Protein AF-A0AAE3SG23-F1 (afdb_monomer)

Solvent-accessible surface area (backbone atoms only — not comparable to full-atom values): 26632 Å² total; per-residue (Å²): 145,82,90,81,87,82,83,86,79,86,80,81,88,76,85,80,85,78,88,73,90,69,77,80,79,74,90,57,84,79,56,71,36,59,43,77,76,43,79,42,80,52,86,84,26,36,40,36,35,38,41,72,58,94,66,98,62,74,35,27,35,34,39,24,62,51,96,48,86,60,49,75,44,67,80,59,61,44,64,48,78,46,69,89,62,56,34,75,42,79,42,42,40,33,41,22,31,34,44,84,90,69,50,67,24,90,41,50,74,48,78,49,60,46,80,42,36,63,38,64,38,78,74,48,68,44,76,38,79,92,76,28,27,35,45,30,38,40,41,77,34,87,83,39,78,83,30,32,36,41,35,38,36,38,40,76,88,70,54,74,51,75,47,77,44,58,46,85,60,48,61,53,74,47,69,76,52,63,59,60,30,47,36,44,36,34,38,25,23,31,50,90,88,29,38,24,45,78,45,76,50,76,42,69,38,61,59,72,68,79,27,73,38,44,32,41,44,40,79,46,88,45,80,89,64,55,84,42,62,36,47,40,42,48,50,54,50,45,52,70,75,35,75,86,41,41,82,40,26,47,62,37,47,46,71,58,77,49,68,67,70,49,27,21,30,39,34,34,63,34,66,40,63,50,82,62,36,50,74,56,67,71,64,67,32,66,58,29,33,54,51,55,27,47,38,29,31,56,36,27,16,37,38,22,28,24,33,34,37,56,45,45,27,78,51,61,73,39,58,68,90,68,47,49,67,40,71,35,30,51,92,47,48,74,49,86,58,67,38,30,36,14,25,45,45,21,61,77,41,93,86,54,81,47,67,36,66,86,40,65,42,48,43,83,41,64,74,41,62,81,88,39,99,85,54,59,30,32,54,27,28,49,56,36,34,42,44,54,36,24,23,17,35,47,38,70,77,64,69,70,84,66,60,79,89,90,57,45,47,49,59,53,50,22,68,75,50,46,34,43,74,44,24,30,54,46,86,54,40,54,50,54,54,38,22,22,37,41,30,48,54,46,100,79,26,54,14,36,35,41,31,38,6,40,39,40,77,62,65,49,41,80,66,51,86,47,85,23,47,66,30,50,52,30,28,49,52,20,42,54,53,48,44,66,77,103

Structure (mmCIF, N/CA/C/O backbone):
data_AF-A0AAE3SG23-F1
#
_entry.id   AF-A0AAE3SG23-F1
#
loop_
_atom_site.group_PDB
_atom_site.id
_atom_site.type_symbol
_atom_site.label_atom_id
_atom_site.label_alt_id
_atom_site.label_comp_id
_atom_site.label_asym_id
_atom_site.label_entity_id
_atom_site.label_seq_id
_atom_site.pdbx_PDB_ins_code
_atom_site.Cartn_x
_atom_site.Cartn_y
_atom_site.Cartn_z
_atom_site.occupancy
_atom_site.B_iso_or_equiv
_atom_site.auth_seq_id
_atom_site.auth_comp_id
_atom_site.auth_asym_id
_atom_site.auth_atom_id
_atom_site.pdbx_PDB_model_num
ATOM 1 N N . MET A 1 1 ? -30.929 51.648 6.563 1.00 38.50 1 MET A N 1
ATOM 2 C CA . MET A 1 1 ? -32.155 51.684 5.733 1.00 38.50 1 MET A CA 1
ATOM 3 C C . MET A 1 1 ? -32.354 50.336 5.058 1.00 38.50 1 MET A C 1
ATOM 5 O O . MET A 1 1 ? -31.770 50.095 4.012 1.00 38.50 1 MET A O 1
ATOM 9 N N . LYS A 1 2 ? -33.136 49.464 5.697 1.00 32.81 2 LYS A N 1
ATOM 10 C CA . LYS A 1 2 ? -34.077 48.492 5.116 1.00 32.81 2 LYS A CA 1
ATOM 11 C C . LYS A 1 2 ? -34.692 47.763 6.312 1.00 32.81 2 LYS A C 1
ATOM 13 O O . LYS A 1 2 ? -33.983 47.150 7.099 1.00 32.81 2 LYS A O 1
ATOM 1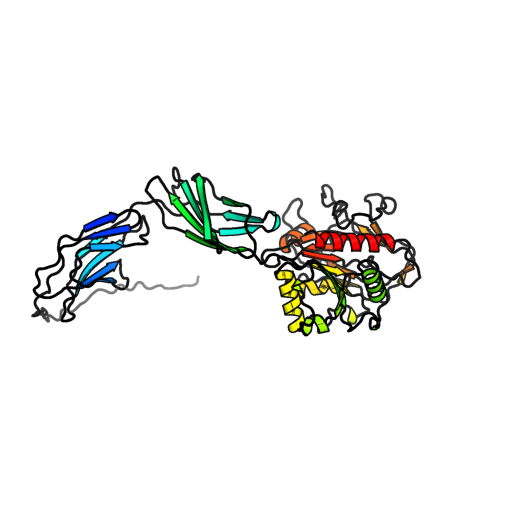8 N N . ASN A 1 3 ? -35.983 48.007 6.500 1.00 31.23 3 ASN A N 1
ATOM 19 C CA . ASN A 1 3 ? -36.788 47.595 7.641 1.00 31.23 3 ASN A CA 1
ATOM 20 C C . ASN A 1 3 ? -37.065 46.092 7.581 1.00 31.23 3 ASN A C 1
ATOM 22 O O . ASN A 1 3 ? -37.532 45.625 6.545 1.00 31.23 3 ASN A O 1
ATOM 26 N N . LEU A 1 4 ? -36.895 45.382 8.696 1.00 31.56 4 LEU A N 1
ATOM 27 C CA . LEU A 1 4 ? -37.636 44.151 8.953 1.00 31.56 4 LEU A CA 1
ATOM 28 C C . LEU A 1 4 ? -38.289 44.265 10.333 1.00 31.56 4 LEU A C 1
ATOM 30 O O . LEU A 1 4 ? -37.632 44.466 11.350 1.00 31.56 4 LEU A O 1
ATOM 34 N N . ILE A 1 5 ? -39.614 44.243 10.298 1.00 34.06 5 ILE A N 1
ATOM 35 C CA . ILE A 1 5 ? -40.545 44.395 11.407 1.00 34.06 5 ILE A CA 1
ATOM 36 C C . ILE A 1 5 ? -40.738 43.005 12.021 1.00 34.06 5 ILE A C 1
ATOM 38 O O . ILE A 1 5 ? -41.238 42.119 11.335 1.00 34.06 5 ILE A O 1
ATOM 42 N N . TYR A 1 6 ? -40.388 42.817 13.295 1.00 32.34 6 TYR A N 1
ATOM 43 C CA . TYR A 1 6 ? -40.869 41.682 14.087 1.00 32.34 6 TYR A CA 1
ATOM 44 C C . TYR A 1 6 ? -41.829 42.206 15.151 1.00 32.34 6 TYR A C 1
ATOM 46 O O . TYR A 1 6 ? -41.449 42.925 16.074 1.00 32.34 6 TYR A O 1
ATOM 54 N N . ILE A 1 7 ? -43.107 41.894 14.947 1.00 34.97 7 ILE A N 1
ATOM 55 C CA . ILE A 1 7 ? -44.216 42.226 15.834 1.00 34.97 7 ILE A CA 1
ATOM 56 C C . ILE A 1 7 ? -44.207 41.236 16.998 1.00 34.97 7 ILE A C 1
ATOM 58 O O . ILE A 1 7 ? -44.306 40.027 16.807 1.00 34.97 7 ILE A O 1
ATOM 62 N N . PHE A 1 8 ? -44.095 41.785 18.203 1.00 34.50 8 PHE A N 1
ATOM 63 C CA . PHE A 1 8 ? -44.353 41.111 19.468 1.00 34.50 8 PHE A CA 1
ATOM 64 C C . PHE A 1 8 ? -45.869 40.888 19.592 1.00 34.50 8 PHE A C 1
ATOM 66 O O . PHE A 1 8 ? -46.623 41.851 19.734 1.00 34.50 8 PHE A O 1
ATOM 73 N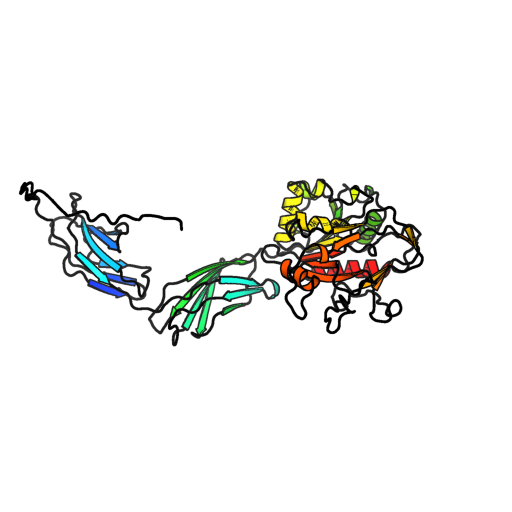 N . SER A 1 9 ? -46.326 39.636 19.543 1.00 33.03 9 SER A N 1
ATOM 74 C CA . SER A 1 9 ? -47.714 39.282 19.860 1.00 33.03 9 SER A CA 1
ATOM 75 C C . SER A 1 9 ? -47.778 38.590 21.215 1.00 33.03 9 SER A C 1
ATOM 77 O O . SER A 1 9 ? -47.507 37.403 21.357 1.00 33.03 9 SER A O 1
ATOM 79 N N . ILE A 1 10 ? -48.160 39.388 22.210 1.00 36.78 10 ILE A N 1
ATOM 80 C CA . ILE A 1 10 ? -48.703 38.963 23.499 1.00 36.78 10 ILE A CA 1
ATOM 81 C C . ILE A 1 10 ? -50.046 38.275 23.225 1.00 36.78 10 ILE A C 1
ATOM 83 O O . ILE A 1 10 ? -50.976 38.923 22.746 1.00 36.78 10 ILE A O 1
ATOM 87 N N . ILE A 1 11 ? -50.157 36.981 23.527 1.00 33.44 11 ILE A N 1
ATOM 88 C CA . ILE A 1 11 ? -51.445 36.281 23.581 1.00 33.44 11 ILE A CA 1
ATOM 89 C C . ILE A 1 11 ? -51.765 36.023 25.049 1.00 33.44 11 ILE A C 1
ATOM 91 O O . ILE A 1 11 ? -51.144 35.206 25.724 1.00 33.44 11 ILE A O 1
ATOM 95 N N . ILE A 1 12 ? -52.727 36.808 25.525 1.00 35.84 12 ILE A N 1
ATOM 96 C CA . ILE A 1 12 ? -53.368 36.697 26.827 1.00 35.84 12 ILE A CA 1
ATOM 97 C C . ILE A 1 12 ? -54.297 35.483 26.808 1.00 35.84 12 ILE A C 1
ATOM 99 O O . ILE A 1 12 ? -55.146 35.324 25.932 1.00 35.84 12 ILE A O 1
ATOM 103 N N . THR A 1 13 ? -54.100 34.644 27.813 1.00 36.62 13 THR A N 1
ATOM 104 C CA . THR A 1 13 ? -54.905 33.500 28.215 1.00 36.62 13 THR A CA 1
ATOM 105 C C . THR A 1 13 ? -56.348 33.900 28.533 1.00 36.62 13 THR A C 1
ATOM 107 O O . THR A 1 13 ? -56.607 34.713 29.416 1.00 36.62 13 THR A O 1
ATOM 110 N N . LEU A 1 14 ? -57.302 33.263 27.854 1.00 36.50 14 LEU A N 1
ATOM 111 C CA . LEU A 1 14 ? -58.713 33.200 28.241 1.00 36.50 14 LEU A CA 1
ATOM 112 C C . LEU A 1 14 ? -59.186 31.757 28.026 1.00 36.50 14 LEU A C 1
ATOM 114 O O . LEU A 1 14 ? -59.813 31.429 27.023 1.00 36.50 14 LEU A O 1
ATOM 118 N N . ASN A 1 15 ? -58.838 30.879 28.971 1.00 33.53 15 ASN A N 1
ATOM 119 C CA . ASN A 1 15 ? -59.483 29.576 29.099 1.00 33.53 15 ASN A CA 1
ATOM 120 C C . ASN A 1 15 ? -60.837 29.799 29.778 1.00 33.53 15 ASN A C 1
ATOM 122 O O . ASN A 1 15 ? -60.909 30.079 30.975 1.00 33.53 15 ASN A O 1
ATOM 126 N N . LEU A 1 16 ? -61.908 29.722 28.990 1.00 36.91 16 LEU A N 1
ATOM 127 C CA . LEU A 1 16 ? -63.258 29.563 29.509 1.00 36.91 16 LEU A CA 1
ATOM 128 C C . LEU A 1 16 ? -63.379 28.146 30.072 1.00 36.91 16 LEU A C 1
ATOM 130 O O . LEU A 1 16 ? -63.229 27.157 29.363 1.00 36.91 16 LEU A O 1
ATOM 134 N N . VAL A 1 17 ? -63.633 28.099 31.373 1.00 39.31 17 VAL A N 1
ATOM 135 C CA . VAL A 1 17 ? -63.962 26.919 32.163 1.00 39.31 17 VAL A CA 1
ATOM 136 C C . VAL A 1 17 ? -65.254 26.300 31.618 1.00 39.31 17 VAL A C 1
ATOM 138 O O . VAL A 1 17 ? -66.329 26.873 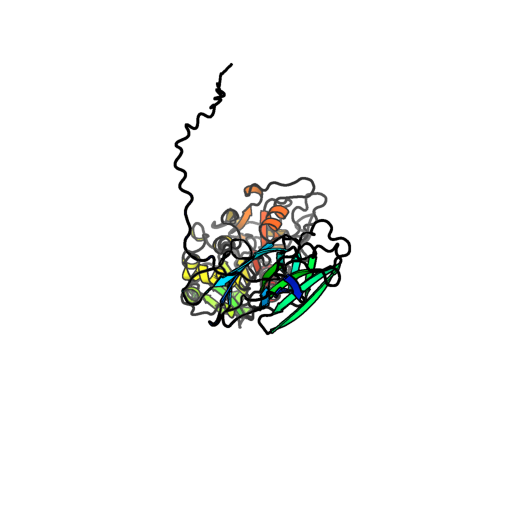31.797 1.00 39.31 17 VAL A O 1
ATOM 141 N N . SER A 1 18 ? -65.170 25.127 30.982 1.00 32.50 18 SER A N 1
ATOM 142 C CA . SER A 1 18 ? -66.267 24.157 31.029 1.00 32.50 18 SER A CA 1
ATOM 143 C C . SER A 1 18 ? -65.977 23.215 32.188 1.00 32.50 18 SER A C 1
ATOM 145 O O . SER A 1 18 ? -65.066 22.394 32.136 1.00 32.50 18 SER A O 1
ATOM 147 N N . CYS A 1 19 ? -66.727 23.403 33.264 1.00 38.44 19 CYS A N 1
ATOM 148 C CA . CYS A 1 19 ? -66.763 22.502 34.397 1.00 38.44 19 CYS A CA 1
ATOM 149 C C . CYS A 1 19 ? -67.524 21.247 33.951 1.00 38.44 19 CYS A C 1
ATOM 151 O O . CYS A 1 19 ? -68.752 21.228 33.947 1.00 38.44 19 CYS A O 1
ATOM 153 N N . GLU A 1 20 ? -66.786 20.237 33.507 1.00 34.88 20 GLU A N 1
ATOM 154 C CA . GLU A 1 20 ? -67.209 18.848 33.626 1.00 34.88 20 GLU A CA 1
ATOM 155 C C . GLU A 1 20 ? -66.233 18.213 34.616 1.00 34.88 20 GLU A C 1
ATOM 157 O O . GLU A 1 20 ? -65.153 17.755 34.247 1.00 34.88 20 GLU A O 1
ATOM 162 N N . ASP A 1 21 ? -66.600 18.269 35.900 1.00 42.91 21 ASP A N 1
ATOM 163 C CA . ASP A 1 21 ? -66.073 17.361 36.919 1.00 42.91 21 ASP A CA 1
ATOM 164 C C . ASP A 1 21 ? -66.505 15.948 36.520 1.00 42.91 21 ASP A C 1
ATOM 166 O O . ASP A 1 21 ? -67.540 15.431 36.943 1.00 42.91 21 ASP A O 1
ATOM 170 N N . VAL A 1 22 ? -65.727 15.335 35.637 1.00 40.28 22 VAL A N 1
ATOM 171 C CA . VAL A 1 22 ? -65.685 13.888 35.523 1.00 40.28 22 VAL A CA 1
ATOM 172 C C . VAL A 1 22 ? -64.415 13.475 36.234 1.00 40.28 22 VAL A C 1
ATOM 174 O O . VAL A 1 22 ? -63.370 13.316 35.611 1.00 40.28 22 VAL A O 1
ATOM 177 N N . ASP A 1 23 ? -64.509 13.310 37.552 1.00 39.12 23 ASP A N 1
ATOM 178 C CA . ASP A 1 23 ? -63.609 12.397 38.243 1.00 39.12 23 ASP A CA 1
ATOM 179 C C . ASP A 1 23 ? -63.774 11.036 37.551 1.00 39.12 23 ASP A C 1
ATOM 181 O O . ASP A 1 23 ? -64.867 10.452 37.613 1.00 39.12 23 ASP A O 1
ATOM 185 N N . PRO A 1 24 ? -62.756 10.501 36.852 1.00 42.12 24 PRO A N 1
ATOM 186 C CA . PRO A 1 24 ? -62.836 9.131 36.404 1.00 42.12 24 PRO A CA 1
ATOM 187 C C . PRO A 1 24 ? -62.817 8.274 37.666 1.00 42.12 24 PRO A C 1
ATOM 189 O O . PRO A 1 24 ? -61.781 8.055 38.290 1.00 42.12 24 PRO A O 1
ATOM 192 N N . VAL A 1 25 ? -63.988 7.783 38.062 1.00 41.38 25 VAL A N 1
ATOM 193 C CA . VAL A 1 25 ? -64.100 6.721 39.053 1.00 41.38 25 VAL A CA 1
ATOM 194 C C . VAL A 1 25 ? -63.503 5.462 38.416 1.00 41.38 25 VAL A C 1
ATOM 196 O O . VAL A 1 25 ? -64.202 4.669 37.783 1.00 41.38 25 VAL A O 1
ATOM 199 N N . ILE A 1 26 ? -62.185 5.290 38.557 1.00 42.19 26 ILE A N 1
ATOM 200 C CA . ILE A 1 26 ? -61.476 4.046 38.250 1.00 42.19 26 ILE A CA 1
ATOM 201 C C . ILE A 1 26 ? -61.948 3.019 39.283 1.00 42.19 26 ILE A C 1
ATOM 203 O O . ILE A 1 26 ? -61.400 2.885 40.370 1.00 42.19 26 ILE A O 1
ATOM 207 N N . THR A 1 27 ? -63.024 2.307 38.958 1.00 41.66 27 THR A N 1
ATOM 208 C CA . THR A 1 27 ? -63.572 1.190 39.748 1.00 41.66 27 THR A CA 1
ATOM 209 C C . THR A 1 27 ? -62.960 -0.140 39.308 1.00 41.66 27 THR A C 1
ATOM 211 O O . THR A 1 27 ? -63.641 -1.147 39.147 1.00 41.66 27 THR A O 1
ATOM 214 N N . GLY A 1 28 ? -61.642 -0.148 39.119 1.00 51.84 28 GLY A N 1
ATOM 215 C CA . GLY A 1 28 ? -60.829 -1.358 39.168 1.00 51.84 28 GLY A CA 1
ATOM 216 C C . GLY A 1 28 ? -59.929 -1.242 40.388 1.00 51.84 28 GLY A C 1
ATOM 217 O O . GLY A 1 28 ? -59.318 -0.191 40.577 1.00 51.84 28 GLY A O 1
ATOM 218 N N . SER A 1 29 ? -59.862 -2.268 41.242 1.00 61.34 29 SER A N 1
ATOM 219 C CA . SER A 1 29 ? -58.908 -2.252 42.356 1.00 61.34 29 SER A CA 1
ATOM 220 C C . SER A 1 29 ? -57.510 -2.028 41.783 1.00 61.34 29 SER A C 1
ATOM 222 O O . SER A 1 29 ? -57.075 -2.821 40.941 1.00 61.34 29 SER A O 1
ATOM 224 N N . GLN A 1 30 ? -56.820 -0.963 42.202 1.00 75.81 30 GLN A N 1
ATOM 225 C CA . GLN A 1 30 ? -55.403 -0.807 41.885 1.00 75.81 30 GLN A CA 1
ATOM 226 C C . GLN A 1 30 ? -54.693 -2.094 42.294 1.00 75.81 30 GLN A C 1
ATOM 228 O O . GLN A 1 30 ? -54.791 -2.528 43.440 1.00 75.81 30 GLN A O 1
ATOM 233 N N . LYS A 1 31 ? -54.041 -2.736 41.326 1.00 88.62 31 LYS A N 1
ATOM 234 C CA . LYS A 1 31 ? -53.248 -3.926 41.593 1.00 88.62 31 LYS A CA 1
ATOM 235 C C . LYS A 1 31 ? -52.073 -3.528 42.475 1.00 88.62 31 LYS A C 1
ATOM 237 O O . LYS A 1 31 ? -51.402 -2.532 42.189 1.00 88.62 31 LYS A O 1
ATOM 242 N N . GLU A 1 32 ? -51.844 -4.302 43.529 1.00 93.00 32 GLU A N 1
ATOM 243 C CA . GLU A 1 32 ? -50.726 -4.073 44.436 1.00 93.00 32 GLU A CA 1
ATOM 244 C C . GLU A 1 32 ? -49.405 -4.121 43.661 1.00 93.00 32 GLU A C 1
ATOM 246 O O . GLU A 1 32 ? -49.268 -4.801 42.638 1.00 93.00 32 GLU A O 1
ATOM 251 N N . THR A 1 33 ? -48.440 -3.338 44.119 1.00 95.44 33 THR A N 1
ATOM 252 C CA . THR A 1 33 ? -47.106 -3.286 43.530 1.00 95.44 33 THR A CA 1
ATOM 253 C C . THR A 1 33 ? -46.101 -3.952 44.467 1.00 95.44 33 THR A C 1
ATOM 255 O O . THR A 1 33 ? -46.469 -4.411 45.545 1.00 95.44 33 THR A O 1
ATOM 258 N N . ILE A 1 34 ? -44.849 -4.056 44.030 1.00 96.94 34 ILE A N 1
ATOM 259 C CA . ILE A 1 34 ? -43.747 -4.507 44.884 1.00 96.94 34 ILE A CA 1
ATOM 260 C C . ILE A 1 34 ? -43.545 -3.575 46.095 1.00 96.94 34 ILE A C 1
ATOM 262 O O . ILE A 1 34 ? -43.969 -2.424 46.048 1.00 96.94 34 ILE A O 1
ATOM 266 N N . ASN A 1 35 ? -42.861 -4.035 47.140 1.00 95.94 35 ASN A N 1
ATOM 267 C CA . ASN A 1 35 ? -42.374 -3.205 48.249 1.00 95.94 35 ASN A CA 1
ATOM 268 C C . ASN A 1 35 ? -40.842 -3.261 48.332 1.00 95.94 35 ASN A C 1
ATOM 270 O O . ASN A 1 35 ? -40.220 -4.118 47.709 1.00 95.94 35 ASN A O 1
ATOM 274 N N . ASP A 1 36 ? -40.249 -2.327 49.080 1.00 95.81 36 ASP A N 1
ATOM 275 C CA . ASP A 1 36 ? -38.822 -2.314 49.431 1.00 95.81 36 ASP A CA 1
ATOM 276 C C . ASP A 1 36 ? -37.865 -2.497 48.241 1.00 95.81 36 ASP A C 1
ATOM 278 O O . ASP A 1 36 ? -36.909 -3.272 48.291 1.00 95.81 36 ASP A O 1
ATOM 282 N N . LEU A 1 37 ? -38.119 -1.750 47.155 1.00 97.75 37 LEU A N 1
ATOM 283 C CA . LEU A 1 37 ? -37.195 -1.679 46.026 1.00 97.75 37 LEU A CA 1
ATOM 284 C C . LEU A 1 37 ? -35.851 -1.115 46.496 1.00 97.75 37 LEU A C 1
ATOM 286 O O . LEU A 1 37 ? -35.773 0.024 46.964 1.00 97.75 37 LEU A O 1
ATOM 290 N N . THR A 1 38 ? -34.798 -1.906 46.335 1.00 96.88 38 THR A N 1
ATOM 291 C CA . THR A 1 38 ? -33.425 -1.492 46.608 1.00 96.88 38 THR A CA 1
ATOM 292 C C . THR A 1 38 ? -32.514 -1.870 45.454 1.00 96.88 38 THR A C 1
ATOM 294 O O . THR A 1 38 ? -32.691 -2.902 44.802 1.00 96.88 38 THR A O 1
ATOM 297 N N . ILE A 1 39 ? -31.525 -1.018 45.212 1.00 96.44 39 ILE A N 1
ATOM 298 C CA . ILE A 1 39 ? -30.493 -1.204 44.199 1.00 96.44 39 ILE A CA 1
ATOM 299 C C . ILE A 1 39 ? -29.155 -1.169 44.928 1.00 96.44 39 ILE A C 1
ATOM 301 O O . ILE A 1 39 ? -28.861 -0.220 45.655 1.00 96.44 39 ILE A O 1
ATOM 305 N N . GLY A 1 40 ? -28.368 -2.226 44.767 1.00 91.00 40 GLY A N 1
ATOM 306 C CA . GLY A 1 40 ? -27.017 -2.326 45.304 1.00 91.00 40 GLY A CA 1
ATOM 307 C C . GLY A 1 40 ? -26.041 -2.803 44.241 1.00 91.00 40 GLY A C 1
ATOM 308 O O . GLY A 1 40 ? -26.435 -3.375 43.229 1.00 91.00 40 GLY A O 1
ATOM 309 N N . GLU A 1 41 ? -24.755 -2.585 44.469 1.00 88.62 41 GLU A N 1
ATOM 310 C CA . GLU A 1 41 ? -23.709 -3.044 43.556 1.00 88.62 41 GLU A CA 1
ATOM 311 C C . GLU A 1 41 ? -23.338 -4.510 43.827 1.00 88.62 41 GLU A C 1
ATOM 313 O O . GLU A 1 41 ? -23.270 -4.959 44.974 1.00 88.62 41 GLU A O 1
ATOM 318 N N . GLN A 1 42 ? -23.098 -5.271 42.757 1.00 83.81 42 GLN A N 1
ATOM 319 C CA . GLN A 1 42 ? -22.627 -6.655 42.791 1.00 83.81 42 GLN A CA 1
ATOM 320 C C . GLN A 1 42 ? -21.516 -6.842 41.746 1.00 83.81 42 GLN A C 1
ATOM 322 O O . GLN A 1 42 ? -21.757 -7.287 40.621 1.00 83.81 42 GLN A O 1
ATOM 327 N N . GLY A 1 43 ? -20.280 -6.503 42.124 1.00 76.50 43 GLY A N 1
ATOM 328 C CA . GLY A 1 43 ? -19.146 -6.473 41.197 1.00 76.50 43 GLY A CA 1
ATOM 329 C C . GLY A 1 43 ? -19.364 -5.420 40.108 1.00 76.50 43 GLY A C 1
ATOM 330 O O . GLY A 1 43 ? -19.657 -4.267 40.403 1.00 76.50 43 GLY A O 1
ATOM 331 N N . GLU A 1 44 ? -19.274 -5.812 38.836 1.00 76.44 44 GLU A N 1
ATOM 332 C CA . GLU A 1 44 ? -19.538 -4.902 37.710 1.00 76.44 44 GLU A CA 1
ATOM 333 C C . GLU A 1 44 ? -21.039 -4.636 37.468 1.00 76.44 44 GLU A C 1
ATOM 335 O O . GLU A 1 44 ? -21.387 -3.690 36.760 1.00 76.44 44 GLU A O 1
ATOM 340 N N . ASN A 1 45 ? -21.927 -5.416 38.090 1.00 87.88 45 ASN A N 1
ATOM 341 C CA . ASN A 1 45 ? -23.375 -5.378 37.878 1.00 87.88 45 ASN A CA 1
ATOM 342 C C . ASN A 1 45 ? -24.117 -4.665 39.022 1.00 87.88 45 ASN A C 1
ATOM 344 O O . ASN A 1 45 ? -23.552 -4.411 40.087 1.00 87.88 45 ASN A O 1
ATOM 348 N N . LEU A 1 46 ? -25.414 -4.413 38.833 1.00 92.62 46 LEU A N 1
ATOM 349 C CA . LEU A 1 46 ? -26.324 -3.995 39.903 1.00 92.62 46 LEU A CA 1
ATOM 350 C C . LEU A 1 46 ? -27.251 -5.141 40.304 1.00 92.62 46 LEU A C 1
ATOM 352 O O . LEU A 1 46 ? -27.880 -5.769 39.455 1.00 92.62 46 LEU A O 1
ATOM 356 N N . LEU A 1 47 ? -27.367 -5.387 41.604 1.00 95.88 47 LEU A N 1
ATOM 357 C CA . LEU A 1 47 ? -28.371 -6.255 42.196 1.00 95.88 47 LEU A CA 1
ATOM 358 C C . LEU A 1 47 ? -29.587 -5.412 42.590 1.00 95.88 47 LEU A C 1
ATOM 360 O O . LEU A 1 47 ? -29.536 -4.606 43.518 1.00 95.88 47 LEU A O 1
ATOM 364 N N . ILE A 1 48 ? -30.691 -5.634 41.888 1.00 97.56 48 ILE A N 1
ATOM 365 C CA . ILE A 1 48 ? -31.989 -5.024 42.163 1.00 97.56 48 ILE A CA 1
ATOM 366 C C . ILE A 1 48 ? -32.786 -6.026 42.993 1.00 97.56 48 ILE A C 1
ATOM 368 O O . ILE A 1 48 ? -32.911 -7.183 42.590 1.00 97.56 48 ILE A O 1
ATOM 372 N N . THR A 1 49 ? -33.319 -5.613 44.142 1.00 97.94 49 THR A N 1
ATOM 373 C CA . THR A 1 49 ? -34.131 -6.479 45.008 1.00 97.94 49 THR A CA 1
ATOM 374 C C . THR A 1 49 ? -35.431 -5.805 45.414 1.00 97.94 49 THR A C 1
ATOM 376 O O . THR A 1 49 ? -35.502 -4.579 45.491 1.00 97.94 49 THR A O 1
ATOM 379 N N . TRP A 1 50 ? -36.471 -6.608 45.621 1.00 98.12 50 TRP A N 1
ATOM 380 C CA . TRP A 1 50 ? -37.794 -6.148 46.026 1.00 98.12 50 TRP A CA 1
ATOM 381 C C . TRP A 1 50 ? -38.581 -7.258 46.730 1.00 98.12 50 TRP A C 1
ATOM 383 O O . TRP A 1 50 ? -38.289 -8.449 46.594 1.00 98.12 50 TRP A O 1
ATOM 393 N N . GLU A 1 51 ? -39.647 -6.872 47.421 1.00 97.69 51 GLU A N 1
ATOM 394 C CA . GLU A 1 51 ? -40.644 -7.781 47.978 1.00 97.69 51 GLU A CA 1
ATOM 395 C C . GLU A 1 51 ? -41.894 -7.825 47.091 1.00 97.69 51 GLU A C 1
ATOM 397 O O . GLU A 1 51 ? -42.401 -6.795 46.644 1.00 97.69 51 GLU A O 1
ATOM 402 N N . LEU A 1 52 ? -42.409 -9.025 46.812 1.00 97.00 52 LEU A N 1
ATOM 403 C CA . LEU A 1 52 ? -43.643 -9.194 46.040 1.00 97.00 52 LEU A CA 1
ATOM 404 C C . LEU A 1 52 ? -44.889 -8.982 46.916 1.00 97.00 52 LEU A C 1
ATOM 406 O O . LEU A 1 52 ? -44.875 -9.352 48.093 1.00 97.00 52 LEU A O 1
ATOM 410 N N . PRO A 1 53 ? -45.995 -8.460 46.352 1.00 95.25 53 PRO A N 1
ATOM 411 C CA . PRO A 1 53 ? -47.268 -8.412 47.061 1.00 95.25 53 PRO A CA 1
ATOM 412 C C . PRO A 1 53 ? -47.800 -9.824 47.337 1.00 95.25 53 PRO A C 1
ATOM 414 O O . PRO A 1 53 ? -47.471 -10.786 46.634 1.00 95.25 53 PRO A O 1
ATOM 417 N N . GLN A 1 54 ? -48.651 -9.965 48.357 1.00 91.19 54 GLN A N 1
ATOM 418 C CA . GLN A 1 54 ? -49.265 -11.259 48.645 1.00 91.19 54 GLN A CA 1
ATOM 419 C C . GLN A 1 54 ? -50.238 -11.652 47.531 1.00 91.19 54 GLN A C 1
ATOM 421 O O . GLN A 1 54 ? -51.189 -10.937 47.229 1.00 91.19 54 GLN A O 1
ATOM 426 N N . SER A 1 55 ? -50.025 -12.829 46.950 1.00 87.75 55 SER A N 1
ATOM 427 C CA . SER A 1 55 ? -50.862 -13.362 45.879 1.00 87.75 55 SER A CA 1
ATOM 428 C C . SER A 1 55 ? -51.021 -14.875 46.013 1.00 87.75 55 SER A C 1
ATOM 430 O O . SER A 1 55 ? -50.091 -15.579 46.402 1.00 87.75 55 SER A O 1
ATOM 432 N N . SER A 1 56 ? -52.213 -15.387 45.689 1.00 86.44 56 SER A N 1
ATOM 433 C CA . SER A 1 56 ? -52.448 -16.830 45.520 1.00 86.44 56 SER A CA 1
ATOM 434 C C . SER A 1 56 ? -52.003 -17.348 44.150 1.00 86.44 56 SER A C 1
ATOM 436 O O . SER A 1 56 ? -51.945 -18.558 43.944 1.00 86.44 56 SER A O 1
ATOM 438 N N . GLU A 1 57 ? -51.740 -16.440 43.213 1.00 89.62 57 GLU A N 1
ATOM 439 C CA . GLU A 1 57 ? -51.306 -16.718 41.846 1.00 89.62 57 GLU A CA 1
ATOM 440 C C . GLU A 1 57 ? -49.825 -16.381 41.678 1.00 89.62 57 GLU A C 1
ATOM 442 O O . GLU A 1 57 ? -49.308 -15.483 42.347 1.00 89.62 57 GLU A O 1
ATOM 447 N N . GLU A 1 58 ? -49.157 -17.077 40.758 1.00 93.12 58 GLU A N 1
ATOM 448 C CA . GLU A 1 58 ? -47.785 -16.752 40.377 1.00 93.12 58 GLU A CA 1
ATOM 449 C C . GLU A 1 58 ? -47.726 -15.374 39.708 1.00 93.12 58 GLU A C 1
ATOM 451 O O . GLU A 1 58 ? -48.485 -15.072 38.786 1.00 93.12 58 GLU A O 1
ATOM 456 N N . LEU A 1 59 ? -46.806 -14.541 40.184 1.00 95.75 59 LEU A N 1
ATOM 457 C CA . LEU A 1 59 ? -46.561 -13.198 39.690 1.00 95.75 59 LEU A CA 1
ATOM 458 C C . LEU A 1 59 ? -45.331 -13.177 38.785 1.00 95.75 59 LEU A C 1
ATOM 460 O O . LEU A 1 59 ? -44.346 -13.889 38.996 1.00 95.75 59 LEU A O 1
ATOM 464 N N . SER A 1 60 ? -45.382 -12.301 37.789 1.00 97.25 60 SER A N 1
ATOM 465 C CA . SER A 1 60 ? -44.216 -11.883 37.016 1.00 97.25 60 SER A CA 1
ATOM 466 C C . SER A 1 60 ? -43.905 -10.420 37.314 1.00 97.25 60 SER A C 1
ATOM 468 O O . SER A 1 60 ? -44.729 -9.690 37.866 1.00 97.25 60 SER A O 1
ATOM 470 N N . VAL A 1 61 ? -42.717 -9.969 36.939 1.00 97.81 61 VAL A N 1
ATOM 471 C CA . VAL A 1 61 ? -42.267 -8.592 37.128 1.00 97.81 61 VAL A CA 1
ATOM 472 C C . VAL A 1 61 ? -41.736 -8.046 35.811 1.00 97.81 61 VAL A C 1
ATOM 474 O O . VAL A 1 61 ? -41.050 -8.748 35.075 1.00 97.81 61 VAL A O 1
ATOM 477 N N . LYS A 1 62 ? -42.067 -6.789 35.517 1.00 97.69 62 LYS A N 1
ATOM 478 C CA . LYS A 1 62 ? -41.492 -5.992 34.437 1.00 97.69 62 LYS A CA 1
ATOM 479 C C . LYS A 1 62 ? -40.539 -4.960 35.019 1.00 97.69 62 LYS A C 1
ATOM 481 O O . LYS A 1 62 ? -40.950 -4.153 35.852 1.00 97.69 62 LYS A O 1
ATOM 486 N N . ILE A 1 63 ? -39.298 -4.986 34.558 1.00 97.62 63 ILE A N 1
ATOM 487 C CA . ILE A 1 63 ? -38.226 -4.092 34.986 1.00 97.62 63 ILE A CA 1
ATOM 488 C C . ILE A 1 63 ? -37.920 -3.161 33.821 1.00 97.62 63 ILE A C 1
ATOM 490 O O . ILE A 1 63 ? -37.553 -3.622 32.743 1.00 97.62 63 ILE A O 1
ATOM 494 N N . TYR A 1 64 ? -38.095 -1.868 34.041 1.00 96.06 64 TYR A N 1
ATOM 495 C CA . TYR A 1 64 ? -37.751 -0.810 33.103 1.00 96.06 64 TYR A CA 1
ATOM 496 C C . TYR A 1 64 ? -36.465 -0.154 33.596 1.00 96.06 64 TYR A C 1
ATOM 498 O O . TYR A 1 64 ? -36.370 0.181 34.778 1.00 96.06 64 TYR A O 1
ATOM 506 N N . VAL A 1 65 ? -35.498 0.003 32.700 1.00 94.31 65 VAL A N 1
ATOM 507 C CA . VAL A 1 65 ? -34.292 0.805 32.925 1.00 94.31 65 VAL A CA 1
ATOM 508 C C . VAL A 1 65 ? -34.411 1.993 31.984 1.00 94.31 65 VAL A C 1
ATOM 510 O O . VAL A 1 65 ? -34.363 1.816 30.764 1.00 94.31 65 VAL A O 1
ATOM 513 N N . ASP A 1 66 ? -34.662 3.164 32.558 1.00 91.62 66 ASP A N 1
ATOM 514 C CA . ASP A 1 66 ? -35.122 4.362 31.856 1.00 91.62 66 ASP A CA 1
ATOM 515 C C . ASP A 1 66 ? -36.384 4.077 31.017 1.00 91.62 66 ASP A C 1
ATOM 517 O O . ASP A 1 66 ? -37.258 3.308 31.431 1.00 91.62 66 ASP A O 1
ATOM 521 N N . ASP A 1 67 ? -36.488 4.683 29.834 1.00 85.00 67 ASP A N 1
ATOM 522 C CA . ASP A 1 67 ? -37.623 4.538 28.916 1.00 85.00 67 ASP A CA 1
ATOM 523 C C . ASP A 1 67 ? -37.456 3.370 27.917 1.00 85.00 67 ASP A C 1
ATOM 525 O O . ASP A 1 67 ? -38.107 3.337 26.869 1.00 85.00 67 ASP A O 1
ATOM 529 N N . ASN A 1 68 ? -36.583 2.402 28.219 1.00 89.62 68 ASN A N 1
ATOM 530 C CA . ASN A 1 68 ? -36.353 1.233 27.365 1.00 89.62 68 ASN A CA 1
ATOM 531 C C . ASN A 1 68 ? -37.441 0.154 27.517 1.00 89.62 68 ASN A C 1
ATOM 533 O O . ASN A 1 68 ? -38.218 0.132 28.478 1.00 89.62 68 ASN A O 1
ATOM 537 N N . ASP A 1 69 ? -37.465 -0.791 26.570 1.00 93.75 69 ASP A N 1
ATOM 538 C CA . ASP A 1 69 ? -38.356 -1.950 26.626 1.00 93.75 69 ASP A CA 1
ATOM 539 C C . ASP A 1 69 ? -38.142 -2.769 27.916 1.00 93.75 69 ASP A C 1
ATOM 541 O O . ASP A 1 69 ? -37.003 -3.049 28.301 1.00 93.75 69 ASP A O 1
ATOM 545 N N . PRO A 1 70 ? -39.225 -3.195 28.595 1.00 94.62 70 PRO A N 1
ATOM 546 C CA . PRO A 1 70 ? -39.107 -3.841 29.891 1.00 94.62 70 PRO A CA 1
ATOM 547 C C . PRO A 1 70 ? -38.616 -5.283 29.801 1.00 94.62 70 PRO A C 1
ATOM 549 O O . PRO A 1 70 ? -39.148 -6.104 29.048 1.00 94.62 70 PRO A O 1
ATOM 552 N N . ILE A 1 71 ? -37.717 -5.640 30.712 1.00 96.62 71 ILE A N 1
ATOM 553 C CA . ILE A 1 71 ? -37.322 -7.024 30.968 1.00 96.62 71 ILE A CA 1
ATOM 554 C C . ILE A 1 71 ? -38.428 -7.692 31.786 1.00 96.62 71 ILE A C 1
ATOM 556 O O . ILE A 1 71 ? -38.797 -7.205 32.854 1.00 96.62 71 ILE A O 1
ATOM 560 N N . THR A 1 72 ? -38.976 -8.804 31.292 1.00 97.06 72 THR A N 1
ATOM 561 C CA . THR A 1 72 ? -40.008 -9.568 32.010 1.00 97.06 72 THR A CA 1
ATOM 562 C C . THR A 1 72 ? -39.396 -10.801 32.660 1.00 97.06 72 THR A C 1
ATOM 564 O O . THR A 1 72 ? -38.802 -11.632 31.977 1.00 97.06 72 THR A O 1
ATOM 567 N N . VAL A 1 73 ? -39.578 -10.936 33.971 1.00 97.25 73 VAL A N 1
ATOM 568 C CA . VAL A 1 73 ? -39.105 -12.074 34.764 1.00 97.25 73 VAL A CA 1
ATOM 569 C C . VAL A 1 73 ? -40.314 -12.762 35.397 1.00 97.25 73 VAL A C 1
ATOM 571 O O . VAL A 1 73 ? -41.131 -12.111 36.046 1.00 97.25 73 VAL A O 1
ATOM 574 N N . SER A 1 74 ? -40.452 -14.068 35.190 1.00 95.50 74 SER A N 1
ATOM 575 C CA . SER A 1 74 ? -41.572 -14.879 35.697 1.00 95.50 74 SER A CA 1
ATOM 576 C C . SER A 1 74 ? -41.152 -15.769 36.867 1.00 95.50 74 SER A C 1
ATOM 578 O O . SER A 1 74 ? -39.960 -15.926 37.128 1.00 95.50 74 SER A O 1
ATOM 580 N N . GLY A 1 75 ? -42.124 -16.362 37.567 1.00 94.50 75 GLY A N 1
ATOM 581 C CA . GLY A 1 75 ? -41.847 -17.306 38.652 1.00 94.50 75 GLY A CA 1
ATOM 582 C C . GLY A 1 75 ? -41.646 -16.664 40.024 1.00 94.50 75 GLY A C 1
ATOM 583 O O . GLY A 1 75 ? -40.787 -17.112 40.777 1.00 94.50 75 GLY A O 1
ATOM 584 N N . ASN A 1 76 ? -42.422 -15.628 40.360 1.00 96.00 76 ASN A N 1
ATOM 585 C CA . ASN A 1 76 ? -42.308 -14.887 41.622 1.00 96.00 76 ASN A CA 1
ATOM 586 C C . ASN A 1 76 ? -40.883 -14.359 41.901 1.00 96.00 76 ASN A C 1
ATOM 588 O O . ASN A 1 76 ? -40.333 -14.617 42.976 1.00 96.00 76 ASN A O 1
ATOM 592 N N . PRO A 1 77 ? -40.264 -13.619 40.965 1.00 97.44 77 PRO A N 1
ATOM 593 C CA . PRO A 1 77 ? -38.922 -13.095 41.179 1.00 97.44 77 PRO A CA 1
ATOM 594 C C . PRO A 1 77 ? -38.919 -12.027 42.279 1.00 97.44 77 PRO A C 1
ATOM 596 O O . PRO A 1 77 ? -39.822 -11.192 42.342 1.00 97.44 77 PRO A O 1
ATOM 599 N N . THR A 1 78 ? -37.877 -12.031 43.107 1.00 97.44 78 THR A N 1
ATOM 600 C CA . THR A 1 78 ? -37.609 -11.003 44.132 1.00 97.44 78 THR A CA 1
ATOM 601 C C . THR A 1 78 ? -36.299 -10.256 43.890 1.00 97.44 78 THR A C 1
ATOM 603 O O . THR A 1 78 ? -35.965 -9.330 44.627 1.00 97.44 78 THR A O 1
ATOM 606 N N . THR A 1 79 ? -35.537 -10.656 42.870 1.00 97.44 79 THR A N 1
ATOM 607 C CA . THR A 1 79 ? -34.267 -10.031 42.508 1.00 97.44 79 THR A CA 1
ATOM 608 C C . THR A 1 79 ? -34.031 -10.055 41.000 1.00 97.44 79 THR A C 1
ATOM 610 O O . THR A 1 79 ? -34.601 -10.875 40.273 1.00 97.44 79 THR A O 1
ATOM 613 N N . TYR A 1 80 ? -33.160 -9.164 40.530 1.00 96.94 80 TYR A N 1
ATOM 614 C CA . TYR A 1 80 ? -32.622 -9.161 39.173 1.00 96.94 80 TYR A CA 1
ATOM 615 C C . TYR A 1 80 ? -31.206 -8.581 39.161 1.00 96.94 80 TYR A C 1
ATOM 617 O O . TYR A 1 80 ? -30.924 -7.625 39.881 1.00 96.94 80 TYR A O 1
ATOM 625 N N . VAL A 1 81 ? -30.326 -9.150 38.336 1.00 96.25 81 VAL A N 1
ATOM 626 C CA . VAL A 1 81 ? -28.963 -8.643 38.137 1.00 96.25 81 VAL A CA 1
ATOM 627 C C . VAL A 1 81 ? -28.919 -7.887 36.815 1.00 96.25 81 VAL A C 1
ATOM 629 O O . VAL A 1 81 ? -29.084 -8.482 35.751 1.00 96.25 81 VAL A O 1
ATOM 632 N N . LEU A 1 82 ? -28.711 -6.575 36.889 1.00 93.88 82 LEU A N 1
ATOM 633 C CA . LEU A 1 82 ? -28.550 -5.707 35.730 1.00 93.88 82 LEU A CA 1
ATOM 634 C C . LEU A 1 82 ? -27.066 -5.605 35.358 1.00 93.88 82 LEU A C 1
ATOM 636 O O . LEU A 1 82 ? -26.250 -5.151 36.160 1.00 93.88 82 LEU A O 1
ATOM 640 N N . SER A 1 83 ? -26.734 -6.019 34.137 1.00 90.00 83 SER A N 1
ATOM 641 C CA . SER A 1 83 ? -25.378 -5.968 33.574 1.00 90.00 83 SER A CA 1
ATOM 642 C C . SER A 1 83 ? -25.173 -4.789 32.626 1.00 90.00 83 SER A C 1
ATOM 644 O O . SER A 1 83 ? -26.139 -4.152 32.216 1.00 90.00 83 SER A O 1
ATOM 646 N N . ASN A 1 84 ? -23.912 -4.532 32.249 1.00 83.25 84 ASN A N 1
ATOM 647 C CA . ASN A 1 84 ? -23.502 -3.471 31.314 1.00 83.25 84 ASN A CA 1
ATOM 648 C C . ASN A 1 84 ? -23.920 -2.062 31.764 1.00 83.25 84 ASN A C 1
ATOM 650 O O . ASN A 1 84 ? -24.351 -1.233 30.964 1.00 83.25 84 ASN A O 1
ATOM 654 N N . VAL A 1 85 ? -23.812 -1.806 33.066 1.00 86.94 85 VAL A N 1
ATOM 655 C CA . VAL A 1 85 ? -24.187 -0.527 33.666 1.00 86.94 85 VAL A CA 1
ATOM 656 C C . VAL A 1 85 ? -23.106 0.509 33.389 1.00 86.94 85 VAL A C 1
ATOM 658 O O . VAL A 1 85 ? -21.951 0.304 33.761 1.00 86.94 85 VAL A O 1
ATOM 661 N N . ILE A 1 86 ? -23.496 1.618 32.758 1.00 86.62 86 ILE A N 1
ATOM 662 C CA . ILE A 1 86 ? -22.606 2.745 32.466 1.00 86.62 86 ILE A CA 1
ATOM 663 C C . ILE A 1 86 ? -22.404 3.549 33.762 1.00 86.62 86 ILE A C 1
ATOM 665 O O . ILE A 1 86 ? -23.385 4.060 34.310 1.00 86.62 86 ILE A O 1
ATOM 669 N N . PRO A 1 87 ? -21.170 3.653 34.282 1.00 89.56 87 PRO A N 1
ATOM 670 C CA . PRO A 1 87 ? -20.885 4.443 35.476 1.00 89.56 87 PRO A CA 1
ATOM 671 C C . PRO A 1 87 ? -21.077 5.942 35.233 1.00 89.56 87 PRO A C 1
ATOM 673 O O . PRO A 1 87 ? -20.990 6.413 34.101 1.00 89.56 87 PRO A O 1
ATOM 676 N N . ASN A 1 88 ? -21.315 6.695 36.306 1.00 89.44 88 ASN A N 1
ATOM 677 C CA . ASN A 1 88 ? -21.502 8.151 36.308 1.00 89.44 88 ASN A CA 1
ATOM 678 C C . ASN A 1 88 ? -22.689 8.654 35.461 1.00 89.44 88 ASN A C 1
ATOM 680 O O . ASN A 1 88 ? -22.789 9.848 35.175 1.00 89.44 88 ASN A O 1
ATOM 684 N N . VAL A 1 89 ? -23.615 7.762 35.099 1.00 89.75 89 VAL A N 1
ATOM 685 C CA . VAL A 1 89 ? -24.885 8.083 34.442 1.00 89.75 89 VAL A CA 1
ATOM 686 C C . VAL A 1 89 ? -26.025 7.713 35.388 1.00 89.75 89 VAL A C 1
ATOM 688 O O . VAL A 1 89 ? -26.109 6.577 35.856 1.00 89.75 89 VAL A O 1
ATOM 691 N N . GLU A 1 90 ? -26.885 8.684 35.700 1.00 93.44 90 GLU A N 1
ATOM 692 C CA . GLU A 1 90 ? -28.098 8.439 36.485 1.00 93.44 90 GLU A CA 1
ATOM 693 C C . G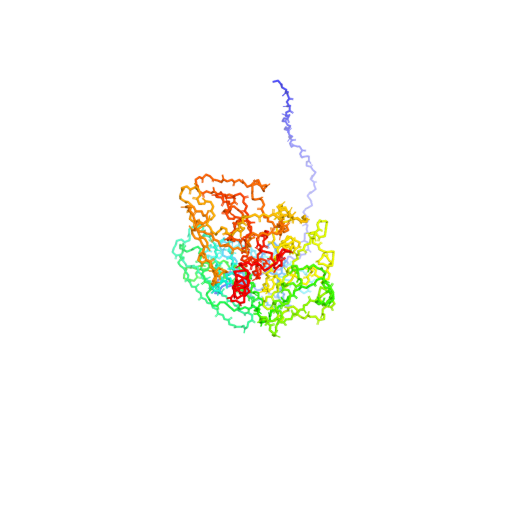LU A 1 90 ? -29.092 7.631 35.645 1.00 93.44 90 GLU A C 1
ATOM 695 O O . GLU A 1 90 ? -29.382 7.997 34.507 1.00 93.44 90 GLU A O 1
ATOM 700 N N . MET A 1 91 ? -29.623 6.551 36.218 1.00 93.56 91 MET A N 1
ATOM 701 C CA . MET A 1 91 ? -30.661 5.722 35.604 1.00 93.56 91 MET A CA 1
ATOM 702 C C . MET A 1 91 ? -31.897 5.638 36.493 1.00 93.56 91 MET A C 1
ATOM 704 O O . MET A 1 91 ? -31.799 5.583 37.723 1.00 93.56 91 MET A O 1
ATOM 708 N N . ALA A 1 92 ? -33.067 5.567 35.868 1.00 96.00 92 ALA A N 1
ATOM 709 C CA . ALA A 1 92 ? -34.340 5.325 36.527 1.00 96.00 92 ALA A CA 1
ATOM 710 C C . ALA A 1 92 ? -34.728 3.845 36.405 1.00 96.00 92 ALA A C 1
ATOM 712 O O . ALA A 1 92 ? -35.102 3.370 35.335 1.00 96.00 92 ALA A O 1
ATOM 713 N N . ILE A 1 93 ? -34.705 3.101 37.510 1.00 97.00 93 ILE A N 1
ATOM 714 C CA . ILE A 1 93 ? -35.143 1.701 37.536 1.00 97.00 93 ILE A CA 1
ATOM 715 C C . ILE A 1 93 ? -36.577 1.641 38.049 1.00 97.00 93 ILE A C 1
ATOM 717 O O . ILE A 1 93 ? -36.841 1.969 39.205 1.00 97.00 93 ILE A O 1
ATOM 721 N N . THR A 1 94 ? -37.506 1.200 37.197 1.00 97.12 94 THR A N 1
ATOM 722 C CA . THR A 1 94 ? -38.919 1.016 37.555 1.00 97.12 94 THR A CA 1
ATOM 723 C C . THR A 1 94 ? -39.302 -0.454 37.545 1.00 97.12 94 THR A C 1
ATOM 725 O O . THR A 1 94 ? -39.185 -1.128 36.525 1.00 97.12 94 THR A O 1
ATOM 728 N N . VAL A 1 95 ? -39.841 -0.949 38.656 1.00 97.81 95 VAL A N 1
ATOM 729 C CA . VAL A 1 95 ? -40.268 -2.345 38.799 1.00 97.81 95 VAL A CA 1
ATOM 730 C C . VAL A 1 95 ? -41.787 -2.407 38.945 1.00 97.81 95 VAL A C 1
ATOM 732 O O . VAL A 1 95 ? -42.352 -1.821 39.868 1.00 97.81 95 VAL A O 1
ATOM 735 N N . LYS A 1 96 ? -42.458 -3.109 38.024 1.00 97.38 96 LYS A N 1
ATOM 736 C CA . LYS A 1 96 ? -43.920 -3.298 37.976 1.00 97.38 96 LYS A CA 1
ATOM 737 C C . LYS A 1 96 ? -44.278 -4.774 38.087 1.00 97.38 96 LYS A C 1
ATOM 739 O O . LYS A 1 96 ? -43.616 -5.610 37.486 1.00 97.38 96 LYS A O 1
ATOM 744 N N . VAL A 1 97 ? -45.363 -5.105 38.778 1.00 97.38 97 VAL A N 1
ATOM 745 C CA . VAL A 1 97 ? -45.893 -6.477 38.831 1.00 97.38 97 VAL A CA 1
ATOM 746 C C . VAL A 1 97 ? -46.780 -6.716 37.612 1.00 97.38 97 VAL A C 1
ATOM 748 O O . VAL A 1 97 ? -47.653 -5.899 37.324 1.00 97.38 97 VAL A O 1
ATOM 751 N N . LEU A 1 98 ? -46.567 -7.828 36.913 1.00 95.69 98 LEU A N 1
ATOM 752 C CA . LEU A 1 98 ? -47.425 -8.357 35.857 1.00 95.69 98 LEU A CA 1
ATOM 753 C C . LEU A 1 98 ? -48.220 -9.543 36.415 1.00 95.69 98 LEU A C 1
ATOM 755 O O . LEU A 1 98 ? -47.647 -10.572 36.781 1.00 95.69 98 LEU A O 1
ATOM 759 N N . TYR A 1 99 ? -49.538 -9.386 36.463 1.00 93.94 99 TYR A N 1
ATOM 760 C CA . TYR A 1 99 ? -50.474 -10.395 36.950 1.00 93.94 99 TYR A CA 1
ATOM 761 C C . TYR A 1 99 ? -50.890 -11.357 35.832 1.00 93.94 99 TYR A C 1
ATOM 763 O O . TYR A 1 99 ? -50.788 -11.038 34.646 1.00 93.94 99 TYR A O 1
ATOM 771 N N . LEU A 1 100 ? -51.405 -12.531 36.214 1.00 90.31 100 LEU A N 1
ATOM 772 C CA . LEU A 1 100 ? -51.808 -13.589 35.281 1.00 90.31 100 LEU A CA 1
ATOM 773 C C . LEU A 1 100 ? -52.931 -13.158 34.321 1.00 90.31 100 LEU A C 1
ATOM 775 O O . LEU A 1 100 ? -52.976 -13.603 33.177 1.00 90.31 100 LEU A O 1
ATOM 779 N N . ASP A 1 101 ? -53.807 -12.252 34.763 1.00 90.00 101 ASP A N 1
ATOM 780 C CA . ASP A 1 101 ? -54.860 -11.637 33.941 1.00 90.00 101 ASP A CA 1
ATOM 781 C C . ASP A 1 101 ? -54.329 -10.598 32.926 1.00 90.00 101 ASP A C 1
ATOM 783 O O . ASP A 1 101 ? -55.109 -9.997 32.187 1.00 90.00 101 ASP A O 1
ATOM 787 N N . GLY A 1 102 ? -53.010 -10.384 32.883 1.00 90.06 102 GLY A N 1
ATOM 788 C CA . GLY A 1 102 ? -52.331 -9.429 32.011 1.00 90.06 102 GLY A CA 1
ATOM 789 C C . GLY A 1 102 ? -52.297 -7.997 32.548 1.00 90.06 102 GLY A C 1
ATOM 790 O O . GLY A 1 102 ? -51.712 -7.124 31.904 1.00 90.06 102 GLY A O 1
ATOM 791 N N . SER A 1 103 ? -52.898 -7.726 33.711 1.00 92.06 103 SER A N 1
ATOM 792 C CA . SER A 1 103 ? -52.842 -6.402 34.335 1.00 92.06 103 SER A CA 1
ATOM 793 C C . SER A 1 103 ? -51.456 -6.100 34.916 1.00 92.06 103 SER A C 1
ATOM 795 O O . SER A 1 103 ? -50.716 -6.998 35.320 1.00 92.06 103 SER A O 1
ATOM 797 N N . ILE A 1 104 ? -51.093 -4.814 34.946 1.00 93.75 104 ILE A N 1
ATOM 798 C CA . ILE A 1 104 ? -49.775 -4.336 35.386 1.00 93.75 104 ILE A CA 1
ATOM 799 C C . ILE A 1 104 ? -49.959 -3.320 36.522 1.00 93.75 104 ILE A C 1
ATOM 801 O O . ILE A 1 104 ? -50.832 -2.452 36.435 1.00 93.75 104 ILE A O 1
ATOM 805 N N . SER A 1 105 ? -49.156 -3.421 37.585 1.00 95.50 105 SER A N 1
ATOM 806 C CA . SER A 1 105 ? -49.163 -2.452 38.693 1.00 95.50 105 SER A CA 1
ATOM 807 C C . SER A 1 105 ? -48.599 -1.079 38.280 1.00 95.50 105 SER A C 1
ATOM 809 O O . SER A 1 105 ? -47.967 -0.931 37.234 1.00 95.50 105 SER A O 1
ATOM 811 N N . GLN A 1 106 ? -48.803 -0.049 39.112 1.00 92.88 106 GLN A N 1
ATOM 812 C CA . GLN A 1 106 ? -48.223 1.288 38.877 1.00 92.88 106 GLN A CA 1
ATOM 813 C C . GLN A 1 106 ? -46.683 1.287 38.937 1.00 92.88 106 GLN A C 1
ATOM 815 O O . GLN A 1 106 ? -46.044 2.048 38.212 1.00 92.88 106 GLN A O 1
ATOM 820 N N . GLY A 1 107 ? -46.100 0.372 39.716 1.00 94.00 107 GLY A N 1
ATOM 821 C CA . GLY A 1 107 ? -44.658 0.218 39.893 1.00 94.00 107 GLY A CA 1
ATOM 822 C C . GLY A 1 107 ? -44.055 1.113 40.963 1.00 94.00 107 GLY A C 1
ATOM 823 O O . GLY A 1 107 ? -44.705 2.024 41.469 1.00 94.00 107 GLY A O 1
ATOM 824 N N . ILE A 1 108 ? -42.798 0.834 41.293 1.00 97.19 108 ILE A N 1
ATOM 825 C CA . ILE A 1 108 ? -41.936 1.711 42.092 1.00 97.19 108 ILE A CA 1
ATOM 826 C C . ILE A 1 108 ? -40.715 2.057 41.246 1.00 97.19 108 ILE A C 1
ATOM 828 O O . ILE A 1 108 ? -40.146 1.165 40.618 1.00 97.19 108 ILE A O 1
ATOM 832 N N . THR A 1 109 ? -40.333 3.334 41.245 1.00 96.75 109 THR A N 1
ATOM 833 C CA . THR A 1 109 ? -39.144 3.849 40.558 1.00 96.75 109 THR A CA 1
ATOM 834 C C . THR A 1 109 ? -38.102 4.288 41.577 1.00 96.75 109 THR A C 1
ATOM 836 O O . THR A 1 109 ? -38.433 4.997 42.528 1.00 96.75 109 THR A O 1
ATOM 839 N N . GLN A 1 110 ? -36.846 3.910 41.359 1.00 96.56 110 GLN A N 1
ATOM 840 C CA . GLN A 1 110 ? -35.697 4.413 42.104 1.00 96.56 110 GLN A CA 1
ATOM 841 C C . GLN A 1 110 ? -34.631 4.900 41.121 1.00 96.56 110 GLN A C 1
ATOM 843 O O . GLN A 1 110 ? -34.347 4.233 40.128 1.00 96.56 110 GLN A O 1
ATOM 848 N N . PHE A 1 111 ? -34.071 6.075 41.401 1.00 94.94 111 PHE A N 1
ATOM 849 C CA . PHE A 1 111 ? -32.934 6.615 40.664 1.00 94.94 111 PHE A CA 1
ATOM 850 C C . PHE A 1 111 ? -31.643 6.107 41.292 1.00 94.94 111 PHE A C 1
ATOM 852 O O . PHE A 1 111 ? -31.536 6.040 42.521 1.00 94.94 111 PHE A O 1
ATOM 859 N N . PHE A 1 112 ? -30.686 5.733 40.455 1.00 93.38 112 PHE A N 1
ATOM 860 C CA . PHE A 1 112 ? -29.399 5.224 40.896 1.00 93.38 112 PHE A CA 1
ATOM 861 C C . PHE A 1 112 ? -28.297 5.700 39.953 1.00 93.38 112 PHE A C 1
ATOM 863 O O . PHE A 1 112 ? -28.473 5.696 38.738 1.00 93.38 112 PHE A O 1
ATOM 870 N N . THR A 1 113 ? -27.149 6.060 40.516 1.00 92.19 113 THR A N 1
ATOM 871 C CA . THR A 1 113 ? -25.930 6.343 39.757 1.00 92.19 113 THR A CA 1
ATOM 872 C C . THR A 1 113 ? -24.850 5.434 40.303 1.00 92.19 113 THR A C 1
ATOM 874 O O . THR A 1 113 ? -24.538 5.493 41.491 1.00 92.19 113 THR A O 1
ATOM 877 N N . LYS A 1 114 ? -24.299 4.578 39.442 1.00 89.69 114 LYS A N 1
ATOM 878 C CA . LYS A 1 114 ? -23.134 3.768 39.793 1.00 89.69 114 LYS A CA 1
ATOM 879 C C . LYS A 1 114 ? -21.900 4.661 39.742 1.00 89.69 114 LYS A C 1
ATOM 881 O O . LYS A 1 114 ? -21.621 5.230 38.688 1.00 89.69 114 LYS A O 1
ATOM 886 N N . GLU A 1 115 ? -21.171 4.770 40.843 1.00 89.62 115 GLU A N 1
ATOM 887 C CA . GLU A 1 115 ? -19.912 5.518 40.869 1.00 89.62 115 GLU A CA 1
ATOM 888 C C . GLU A 1 115 ? -18.843 4.785 40.045 1.00 89.62 115 GLU A C 1
ATOM 890 O O . GLU A 1 115 ? -18.721 3.558 40.090 1.00 89.62 115 GLU A O 1
ATOM 895 N N . GLY A 1 116 ? -18.054 5.535 39.283 1.00 91.12 116 GLY A N 1
ATOM 896 C CA . GLY A 1 116 ? -16.962 4.983 38.489 1.00 91.12 116 GLY A CA 1
ATOM 897 C C . GLY A 1 116 ? -16.013 6.050 37.965 1.00 91.12 116 GLY A C 1
ATOM 898 O O . GLY A 1 116 ? -16.071 7.218 38.350 1.00 91.12 116 GLY A O 1
ATOM 899 N N . THR A 1 117 ? -15.116 5.654 37.069 1.00 92.94 117 THR A N 1
ATOM 900 C CA . THR A 1 117 ? -14.226 6.582 36.358 1.00 92.94 117 THR A CA 1
ATOM 901 C C . THR A 1 117 ? -14.814 6.960 34.993 1.00 92.94 117 THR A C 1
ATOM 903 O O . THR A 1 117 ? -15.763 6.342 34.514 1.00 92.94 117 THR A O 1
ATOM 906 N N . ASN A 1 118 ? -14.258 7.984 34.342 1.00 93.19 118 ASN A N 1
ATOM 907 C CA . ASN A 1 118 ? -14.655 8.390 32.987 1.00 93.19 118 ASN A CA 1
ATOM 908 C C . ASN A 1 118 ? -13.848 7.609 31.942 1.00 93.19 118 ASN A C 1
ATOM 910 O O . ASN A 1 118 ? -12.649 7.418 32.139 1.00 93.19 118 ASN A O 1
ATOM 914 N N . ALA A 1 119 ? -14.468 7.146 30.857 1.00 94.50 119 ALA A N 1
ATOM 915 C CA . ALA A 1 119 ? -13.761 6.409 29.807 1.00 94.50 119 ALA A CA 1
ATOM 916 C C . ALA A 1 119 ? -12.860 7.315 28.962 1.00 94.50 119 ALA A C 1
ATOM 918 O O . ALA A 1 119 ? -13.085 8.516 28.866 1.00 94.50 119 ALA A O 1
ATOM 919 N N . ILE A 1 120 ? -11.851 6.715 28.334 1.00 96.12 120 ILE A N 1
ATOM 920 C CA . ILE A 1 120 ? -11.071 7.373 27.281 1.00 96.12 120 ILE A CA 1
ATOM 921 C C . ILE A 1 120 ? -11.948 7.668 26.056 1.00 96.12 120 ILE A C 1
ATOM 923 O O . ILE A 1 120 ? -12.941 6.980 25.812 1.00 96.12 120 ILE A O 1
ATOM 927 N N . GLU A 1 121 ? -11.548 8.659 25.267 1.00 95.94 121 GLU A N 1
ATOM 928 C CA . GLU A 1 121 ? -12.243 9.075 24.044 1.00 95.94 121 GLU A CA 1
ATOM 929 C C . GLU A 1 121 ? -11.372 8.814 22.806 1.00 95.94 121 GLU A C 1
ATOM 931 O O . GLU A 1 121 ? -10.173 8.572 22.928 1.00 95.94 121 GLU A O 1
ATOM 936 N N . ASN A 1 122 ? -11.972 8.816 21.610 1.00 96.50 122 ASN A N 1
ATOM 937 C CA . ASN A 1 122 ? -11.273 8.657 20.323 1.00 96.50 122 ASN A CA 1
ATOM 938 C C . ASN A 1 122 ? -10.277 7.479 20.292 1.00 96.50 122 ASN A C 1
ATOM 940 O O . ASN A 1 122 ? -9.146 7.612 19.829 1.00 96.50 122 ASN A O 1
ATOM 944 N N . PHE A 1 123 ? -10.694 6.325 20.828 1.00 97.69 123 PHE A N 1
ATOM 945 C CA . PHE A 1 123 ? -9.860 5.126 20.867 1.00 97.69 123 PHE A CA 1
ATOM 946 C C . PHE A 1 123 ? -9.729 4.514 19.470 1.00 97.69 123 PHE A C 1
ATOM 948 O O . PHE A 1 123 ? -10.708 4.038 18.894 1.00 97.69 123 PHE A O 1
ATOM 955 N N . GLU A 1 124 ? -8.509 4.507 18.949 1.00 97.12 124 GLU A N 1
ATOM 956 C CA . GLU A 1 124 ? -8.166 4.020 17.618 1.00 97.12 124 GLU A CA 1
ATOM 957 C C . GLU A 1 124 ? -7.020 3.010 17.685 1.00 97.12 124 GLU A C 1
ATOM 959 O O . GLU A 1 124 ? -6.228 2.993 18.630 1.00 97.12 124 GLU A O 1
ATOM 964 N N . GLY A 1 125 ? -6.935 2.156 16.664 1.00 95.06 125 GLY A N 1
ATOM 965 C CA . GLY A 1 125 ? -5.867 1.180 16.511 1.00 95.06 125 GLY A CA 1
ATOM 966 C C . GLY A 1 125 ? -5.460 1.049 15.053 1.00 95.06 125 GLY A C 1
ATOM 967 O O . GLY A 1 125 ? -6.301 0.811 14.186 1.00 95.06 125 GLY A O 1
ATOM 968 N N . VAL A 1 126 ? -4.165 1.206 14.792 1.00 91.12 126 VAL A N 1
ATOM 969 C CA . VAL A 1 126 ? -3.581 1.170 13.450 1.00 91.12 126 VAL A CA 1
ATOM 970 C C . VAL A 1 126 ? -2.544 0.062 13.393 1.00 91.12 126 VAL A C 1
ATOM 972 O O . VAL A 1 126 ? -1.578 0.065 14.155 1.00 91.12 126 VAL A O 1
ATOM 975 N N . TRP A 1 127 ? -2.740 -0.890 12.485 1.00 87.44 127 TRP A N 1
ATOM 976 C CA . TRP A 1 127 ? -1.745 -1.919 12.216 1.00 87.44 127 TRP A CA 1
ATOM 977 C C . TRP A 1 127 ? -0.533 -1.326 11.485 1.00 87.44 127 TRP A C 1
ATOM 979 O O . TRP A 1 127 ? -0.677 -0.580 10.517 1.00 87.44 127 TRP A O 1
ATOM 989 N N . ASN A 1 128 ? 0.659 -1.669 11.963 1.00 83.06 128 ASN A N 1
ATOM 990 C CA . ASN A 1 128 ? 1.952 -1.340 11.386 1.00 83.06 128 ASN A CA 1
ATOM 991 C C . ASN A 1 128 ? 2.592 -2.626 10.845 1.00 83.06 128 ASN A C 1
ATOM 993 O O . ASN A 1 128 ? 3.049 -3.479 11.608 1.00 83.06 128 ASN A O 1
ATOM 997 N N . GLN A 1 129 ? 2.650 -2.738 9.517 1.00 72.38 129 GLN A N 1
ATOM 998 C CA . GLN A 1 129 ? 3.229 -3.887 8.821 1.00 72.38 129 GLN A CA 1
ATOM 999 C C . GLN A 1 129 ? 4.719 -4.062 9.087 1.00 72.38 129 GLN A C 1
ATOM 1001 O O . GLN A 1 129 ? 5.183 -5.190 9.233 1.00 72.38 129 GLN A O 1
ATOM 1006 N N . LYS A 1 130 ? 5.469 -2.956 9.124 1.00 67.75 130 LYS A N 1
ATOM 1007 C CA . LYS A 1 130 ? 6.934 -2.983 9.151 1.00 67.75 130 LYS A CA 1
ATOM 1008 C C . LYS A 1 130 ? 7.457 -3.714 10.383 1.00 67.75 130 LYS A C 1
ATOM 1010 O O . LYS A 1 130 ? 8.391 -4.503 10.280 1.00 67.75 130 LYS A O 1
ATOM 1015 N N . ASP A 1 131 ? 6.834 -3.437 11.520 1.00 75.56 131 ASP A N 1
ATOM 1016 C CA . ASP A 1 131 ? 7.282 -3.917 12.823 1.00 75.56 131 ASP A CA 1
ATOM 1017 C C . ASP A 1 131 ? 6.371 -5.039 13.365 1.00 75.56 131 ASP A C 1
ATOM 1019 O O . ASP A 1 131 ? 6.641 -5.600 14.424 1.00 75.56 131 ASP A O 1
ATOM 1023 N N . LEU A 1 132 ? 5.319 -5.406 12.614 1.00 84.31 132 LEU A N 1
ATOM 1024 C CA . LEU A 1 132 ? 4.248 -6.312 13.042 1.00 84.31 132 LEU A CA 1
ATOM 1025 C C . LEU A 1 132 ? 3.654 -5.863 14.382 1.00 84.31 132 LEU A C 1
ATOM 1027 O O . LEU A 1 132 ? 3.641 -6.600 15.369 1.00 84.31 132 LEU A O 1
ATOM 1031 N N . GLU A 1 133 ? 3.135 -4.638 14.405 1.00 92.38 133 GLU A N 1
ATOM 1032 C CA . GLU A 1 133 ? 2.578 -4.017 15.609 1.00 92.38 133 GLU A CA 1
ATOM 1033 C C . GLU A 1 133 ? 1.164 -3.475 15.374 1.00 92.38 133 GLU A C 1
ATOM 1035 O O . GLU A 1 133 ? 0.757 -3.221 14.243 1.00 92.38 133 GLU A O 1
ATOM 1040 N N . ILE A 1 134 ? 0.406 -3.252 16.445 1.00 93.81 134 ILE A N 1
ATOM 1041 C CA . ILE A 1 134 ? -0.791 -2.403 16.428 1.00 93.81 134 ILE A CA 1
ATOM 1042 C C . ILE A 1 134 ? -0.543 -1.222 17.358 1.00 93.81 134 ILE A C 1
ATOM 1044 O O . ILE A 1 134 ? -0.400 -1.388 18.570 1.00 93.81 134 ILE A O 1
ATOM 1048 N N . ASN A 1 135 ? -0.527 -0.026 16.781 1.00 95.62 135 ASN A N 1
ATOM 1049 C CA . ASN A 1 135 ? -0.393 1.229 17.500 1.00 95.62 135 ASN A CA 1
ATOM 1050 C C . ASN A 1 135 ? -1.773 1.731 17.907 1.00 95.62 135 ASN A C 1
ATOM 1052 O O . ASN A 1 135 ? -2.607 2.033 17.054 1.00 95.62 135 ASN A O 1
ATOM 1056 N N . LEU A 1 136 ? -2.006 1.805 19.211 1.00 97.81 136 LEU A N 1
ATOM 1057 C CA . LEU A 1 136 ? -3.227 2.331 19.802 1.00 97.81 136 LEU A CA 1
ATOM 1058 C C . LEU A 1 136 ? -3.042 3.792 20.188 1.00 97.81 136 LEU A C 1
ATOM 1060 O O . LEU A 1 136 ? -1.984 4.165 20.697 1.00 97.81 136 LEU A O 1
ATOM 1064 N N . SER A 1 137 ? -4.093 4.587 20.022 1.00 98.06 137 SER A N 1
ATOM 1065 C CA . SER A 1 137 ? -4.145 5.982 20.464 1.00 98.06 137 SER A CA 1
ATOM 1066 C C . SER A 1 137 ? -5.514 6.339 21.026 1.00 98.06 137 SER A C 1
ATOM 1068 O O . SER A 1 137 ? -6.517 5.747 20.632 1.00 98.06 137 SER A O 1
ATOM 1070 N N . TRP A 1 138 ? -5.554 7.294 21.954 1.00 98.25 138 TRP A N 1
ATOM 1071 C CA . TRP A 1 138 ? -6.789 7.797 22.560 1.00 98.25 138 TRP A CA 1
ATOM 1072 C C . TRP A 1 138 ? -6.613 9.192 23.166 1.00 98.25 138 TRP A C 1
ATOM 1074 O O . TRP A 1 138 ? -5.501 9.673 23.392 1.00 98.25 138 TRP A O 1
ATOM 1084 N N . GLU A 1 139 ? -7.739 9.809 23.509 1.00 98.06 139 GLU A N 1
ATOM 1085 C CA . GLU A 1 139 ? -7.828 11.037 24.289 1.00 98.06 139 GLU A CA 1
ATOM 1086 C C . GLU A 1 139 ? -8.168 10.740 25.754 1.00 98.06 139 GLU A C 1
ATOM 1088 O O . GLU A 1 139 ? -8.946 9.839 26.082 1.00 98.06 139 GLU A O 1
ATOM 1093 N N . LEU A 1 140 ? -7.540 11.494 26.660 1.00 96.94 140 LEU A N 1
ATOM 1094 C CA . LEU A 1 140 ? -7.754 11.343 28.096 1.00 96.94 140 LEU A CA 1
ATOM 1095 C C . LEU A 1 140 ? -9.073 11.998 28.518 1.00 96.94 140 LEU A C 1
ATOM 1097 O O . LEU A 1 140 ? -9.328 13.136 28.122 1.00 96.94 140 LEU A O 1
ATOM 1101 N N . PRO A 1 141 ? -9.849 11.360 29.406 1.00 93.25 141 PRO A N 1
ATOM 1102 C CA . PRO A 1 141 ? -11.032 11.989 29.964 1.00 93.25 141 PRO A CA 1
ATOM 1103 C C . PRO A 1 141 ? -10.672 13.148 30.892 1.00 93.25 141 PRO A C 1
ATOM 1105 O O . PRO A 1 141 ? -9.592 13.194 31.499 1.00 93.25 141 PRO A O 1
ATOM 1108 N N . GLU A 1 142 ? -11.633 14.051 31.095 1.00 87.38 142 GLU A N 1
ATOM 1109 C CA . GLU A 1 142 ? -11.513 15.073 32.129 1.00 87.38 142 GLU A CA 1
ATOM 1110 C C . GLU A 1 142 ? -11.266 14.436 33.506 1.00 87.38 142 GLU A C 1
ATOM 1112 O O . GLU A 1 142 ? -11.932 13.479 33.912 1.00 87.38 142 GLU A O 1
ATOM 1117 N N . ASN A 1 143 ? -10.313 15.009 34.247 1.00 85.56 143 ASN A N 1
ATOM 1118 C CA . ASN A 1 143 ? -9.925 14.579 35.593 1.00 85.56 143 ASN A CA 1
ATOM 1119 C C . ASN A 1 143 ? -9.405 13.128 35.695 1.00 85.56 143 ASN A C 1
ATOM 1121 O O . ASN A 1 143 ? -9.570 12.495 36.733 1.00 85.56 143 ASN A O 1
ATOM 1125 N N . ASN A 1 144 ? -8.696 12.613 34.681 1.00 92.38 144 ASN A N 1
ATOM 1126 C CA . ASN A 1 144 ? -8.117 11.257 34.715 1.00 92.38 144 ASN A CA 1
ATOM 1127 C C . ASN A 1 144 ? -6.957 11.047 35.723 1.00 92.38 144 ASN A C 1
ATOM 1129 O O . ASN A 1 144 ? -6.339 9.984 35.760 1.00 92.38 144 ASN A O 1
ATOM 1133 N N . ALA A 1 145 ? -6.590 12.060 36.511 1.00 90.69 145 ALA A N 1
ATOM 1134 C CA . ALA A 1 145 ? -5.435 11.992 37.400 1.00 90.69 145 ALA A CA 1
ATOM 1135 C C . ALA A 1 145 ? -5.617 10.922 38.492 1.00 90.69 145 ALA A C 1
ATOM 1137 O O . ALA A 1 145 ? -6.591 10.946 39.239 1.00 90.69 145 ALA A O 1
ATOM 1138 N N . GLY A 1 146 ? -4.634 10.025 38.623 1.00 88.81 146 GLY A N 1
ATOM 1139 C CA . GLY A 1 146 ? -4.654 8.950 39.622 1.00 88.81 146 GLY A CA 1
ATOM 1140 C C . GLY A 1 146 ? -5.384 7.680 39.180 1.00 88.81 146 GLY A C 1
ATOM 1141 O O . GLY A 1 146 ? -5.428 6.729 39.955 1.00 88.81 146 GLY A O 1
ATOM 1142 N N . ASN A 1 147 ? -5.910 7.652 37.955 1.00 94.31 147 ASN A N 1
ATOM 1143 C CA . ASN A 1 147 ? -6.440 6.443 37.336 1.00 94.31 147 ASN A CA 1
ATOM 1144 C C . ASN A 1 147 ? -5.324 5.659 36.612 1.00 94.31 147 ASN A C 1
ATOM 1146 O O . ASN A 1 147 ? -4.213 6.147 36.398 1.00 94.31 147 ASN A O 1
ATOM 1150 N N . GLU A 1 148 ? -5.639 4.450 36.173 1.00 96.69 148 GLU A N 1
ATOM 1151 C CA . GLU A 1 148 ? -4.892 3.708 35.157 1.00 96.69 148 GLU A CA 1
ATOM 1152 C C . GLU A 1 148 ? -5.790 3.483 33.940 1.00 96.69 148 GLU A C 1
ATOM 1154 O O . GLU A 1 148 ? -7.015 3.558 34.044 1.00 96.69 148 GLU A O 1
ATOM 1159 N N . ILE A 1 149 ? -5.192 3.201 32.785 1.00 97.69 149 ILE A N 1
ATOM 1160 C CA . ILE A 1 149 ? -5.922 2.771 31.590 1.00 97.69 149 ILE A CA 1
ATOM 1161 C C . ILE A 1 149 ? -5.609 1.295 31.375 1.00 97.69 149 ILE A C 1
ATOM 1163 O O . ILE A 1 149 ? -4.465 0.925 31.115 1.00 97.69 149 ILE A O 1
ATOM 1167 N N . LEU A 1 150 ? -6.632 0.459 31.517 1.00 96.94 150 LEU A N 1
ATOM 1168 C CA . LEU A 1 150 ? -6.566 -0.980 31.333 1.00 96.94 150 LEU A CA 1
ATOM 1169 C C . LEU A 1 150 ? -6.970 -1.327 29.904 1.00 96.94 150 LEU A C 1
ATOM 1171 O O . LEU A 1 150 ? -8.118 -1.122 29.513 1.00 96.94 150 LEU A O 1
ATOM 1175 N N . ILE A 1 151 ? -6.031 -1.882 29.151 1.00 97.50 151 ILE A N 1
ATOM 1176 C CA . ILE A 1 151 ? -6.194 -2.325 27.770 1.00 97.50 151 ILE A CA 1
ATOM 1177 C C . ILE A 1 151 ? -6.193 -3.850 27.771 1.00 97.50 151 ILE A C 1
ATOM 1179 O O . ILE A 1 151 ? -5.307 -4.476 28.350 1.00 97.50 151 ILE A O 1
ATOM 1183 N N . LYS A 1 152 ? -7.170 -4.461 27.109 1.00 96.25 152 LYS A N 1
ATOM 1184 C CA . LYS A 1 152 ? -7.261 -5.911 26.911 1.00 96.25 152 LYS A CA 1
ATOM 1185 C C . LYS A 1 152 ? -7.472 -6.201 25.444 1.00 96.25 152 LYS A C 1
ATOM 1187 O O . LYS A 1 152 ? -8.183 -5.459 24.774 1.00 96.25 152 LYS A O 1
ATOM 1192 N N . TRP A 1 153 ? -6.907 -7.287 24.948 1.00 94.94 153 TRP A N 1
ATOM 1193 C CA . TRP A 1 153 ? -7.155 -7.729 23.584 1.00 94.94 153 TRP A CA 1
ATOM 1194 C C . TRP A 1 153 ? -7.334 -9.236 23.516 1.00 94.94 153 TRP A C 1
ATOM 1196 O O . TRP A 1 153 ? -6.722 -10.001 24.265 1.00 94.94 153 TRP A O 1
ATOM 1206 N N . THR A 1 154 ? -8.201 -9.647 22.599 1.00 90.31 154 THR A N 1
ATOM 1207 C CA . THR A 1 154 ? -8.504 -11.046 22.314 1.00 90.31 154 THR A CA 1
ATOM 1208 C C . THR A 1 154 ? -8.225 -11.316 20.847 1.00 90.31 154 THR A C 1
ATOM 1210 O O . THR A 1 154 ? -8.475 -10.471 19.986 1.00 90.31 154 THR A O 1
ATOM 1213 N N . TYR A 1 155 ? -7.693 -12.499 20.588 1.00 84.31 155 TYR A N 1
ATOM 1214 C CA . TYR A 1 155 ? -7.192 -12.927 19.296 1.00 84.31 155 TYR A CA 1
ATOM 1215 C C . TYR A 1 155 ? -8.215 -13.902 18.702 1.00 84.31 155 TYR A C 1
ATOM 1217 O O . TYR A 1 155 ? -8.849 -14.659 19.444 1.00 84.31 155 TYR A O 1
ATOM 1225 N N . SER A 1 156 ? -8.370 -13.946 17.377 1.00 69.50 156 SER A N 1
ATOM 1226 C CA . SER A 1 156 ? -9.279 -14.917 16.743 1.00 69.50 156 SER A CA 1
ATOM 1227 C C . SER A 1 156 ? -8.863 -16.384 16.950 1.00 69.50 156 SER A C 1
ATOM 1229 O O . SER A 1 156 ? -9.696 -17.274 16.798 1.00 69.50 156 SER A O 1
ATOM 1231 N N . ASP A 1 157 ? -7.610 -16.647 17.340 1.00 63.28 157 ASP A N 1
ATOM 1232 C CA . ASP A 1 157 ? -7.092 -17.976 17.699 1.00 63.28 157 ASP A CA 1
ATOM 1233 C C . ASP A 1 157 ? -7.329 -18.368 19.178 1.00 63.28 157 ASP A C 1
ATOM 1235 O O . ASP A 1 157 ? -7.009 -19.487 19.588 1.00 63.28 157 ASP A O 1
ATOM 1239 N N . GLY A 1 158 ? -7.917 -17.469 19.978 1.00 65.56 158 GLY A N 1
ATOM 1240 C CA . GLY A 1 158 ? -8.254 -17.694 21.383 1.00 65.56 158 GLY A CA 1
ATOM 1241 C C . GLY A 1 158 ? -7.179 -17.295 22.400 1.00 65.56 158 GLY A C 1
ATOM 1242 O O . GLY A 1 158 ? -7.395 -17.502 23.597 1.00 65.56 158 GLY A O 1
ATOM 1243 N N . LYS A 1 159 ? -6.046 -16.712 21.981 1.00 75.75 159 LYS A N 1
ATOM 1244 C CA . LYS A 1 159 ? -5.119 -16.043 22.911 1.00 75.75 159 LYS A CA 1
ATOM 1245 C C . LYS A 1 159 ? -5.768 -14.781 23.499 1.00 75.75 159 LYS A C 1
ATOM 1247 O O . LYS A 1 159 ? -6.799 -14.299 23.021 1.00 75.75 159 LYS A O 1
ATOM 1252 N N . ASN A 1 160 ? -5.171 -14.243 24.559 1.00 89.06 160 ASN A N 1
ATOM 1253 C CA . ASN A 1 160 ? -5.575 -12.994 25.198 1.00 89.06 160 ASN A CA 1
ATOM 1254 C C . ASN A 1 160 ? -4.368 -12.254 25.790 1.00 89.06 160 ASN A C 1
ATOM 1256 O O . ASN A 1 160 ? -3.357 -12.860 26.142 1.00 89.06 160 ASN A O 1
ATOM 1260 N N . GLY A 1 161 ? -4.471 -10.931 25.862 1.00 91.81 161 GLY A N 1
ATOM 1261 C CA . GLY A 1 161 ? -3.452 -10.066 26.437 1.00 91.81 161 GLY A CA 1
ATOM 1262 C C . GLY A 1 161 ? -4.080 -8.912 27.204 1.00 91.81 161 GLY A C 1
ATOM 1263 O O . GLY A 1 161 ? -5.232 -8.543 26.972 1.00 91.81 161 GLY A O 1
ATOM 1264 N N . GLU A 1 162 ? -3.326 -8.384 28.162 1.00 95.44 162 GLU A N 1
ATOM 1265 C CA . GLU A 1 162 ? -3.758 -7.307 29.045 1.00 95.44 162 GLU A CA 1
ATOM 1266 C C . GLU A 1 162 ? -2.569 -6.411 29.395 1.00 95.44 162 GLU A C 1
ATOM 1268 O O . GLU A 1 162 ? -1.455 -6.892 29.633 1.00 95.44 162 GLU A O 1
ATOM 1273 N N . ARG A 1 163 ? -2.818 -5.103 29.463 1.00 96.50 163 ARG A N 1
ATOM 1274 C CA . ARG A 1 163 ? -1.847 -4.110 29.900 1.00 96.50 163 ARG A CA 1
ATOM 1275 C C . ARG A 1 163 ? -2.524 -2.948 30.619 1.00 96.50 163 ARG A C 1
ATOM 1277 O O . ARG A 1 163 ? -3.429 -2.336 30.066 1.00 96.50 163 ARG A O 1
ATOM 1284 N N . SER A 1 164 ? -2.005 -2.577 31.789 1.00 96.06 164 SER A N 1
ATOM 1285 C CA . SER A 1 164 ? -2.259 -1.261 32.386 1.00 96.06 164 SER A CA 1
ATOM 1286 C C . SER A 1 164 ? -1.189 -0.258 31.963 1.00 96.06 164 SER A C 1
ATOM 1288 O O . SER A 1 164 ? 0.008 -0.572 31.965 1.00 96.06 164 SER A O 1
ATOM 1290 N N . VAL A 1 165 ? -1.617 0.959 31.640 1.00 97.06 165 VAL A N 1
ATOM 1291 C CA . VAL A 1 165 ? -0.751 2.120 31.399 1.00 97.06 165 VAL A CA 1
ATOM 1292 C C . VAL A 1 165 ? -1.142 3.285 32.316 1.00 97.06 165 VAL A C 1
ATOM 1294 O O . VAL A 1 165 ? -2.230 3.299 32.898 1.00 97.06 165 VAL A O 1
ATOM 1297 N N . TYR A 1 166 ? -0.233 4.246 32.497 1.00 95.94 166 TYR A N 1
ATOM 1298 C CA . TYR A 1 166 ? -0.442 5.366 33.420 1.00 95.94 166 TYR A CA 1
ATOM 1299 C C . TYR A 1 166 ? -1.551 6.316 32.944 1.00 95.94 166 TYR A C 1
ATOM 1301 O O . TYR A 1 166 ? -1.772 6.468 31.746 1.00 95.94 166 TYR A O 1
ATOM 1309 N N . SER A 1 167 ? -2.176 7.050 33.875 1.00 94.25 167 SER A N 1
ATOM 1310 C CA . SER A 1 167 ? -3.231 8.044 33.585 1.00 94.25 167 SER A CA 1
ATOM 1311 C C . SER A 1 167 ? -2.869 9.121 32.559 1.00 94.25 167 SER A C 1
ATOM 1313 O O . SER A 1 167 ? -3.765 9.800 32.063 1.00 94.25 167 SER A O 1
ATOM 1315 N N . SER A 1 168 ? -1.577 9.362 32.327 1.00 95.81 168 SER A N 1
ATOM 1316 C CA . SER A 1 168 ? -1.075 10.382 31.400 1.00 95.81 168 SER A CA 1
ATOM 1317 C C . SER A 1 168 ? -0.758 9.846 30.005 1.00 95.81 168 SER A C 1
ATOM 1319 O O . SER A 1 168 ? -0.447 10.641 29.123 1.00 95.81 168 SER A O 1
ATOM 1321 N N . GLU A 1 169 ? -0.768 8.527 29.817 1.00 97.44 169 GLU A N 1
ATOM 1322 C CA . GLU A 1 169 ? -0.453 7.908 28.530 1.00 97.44 169 GLU A CA 1
ATOM 1323 C C . GLU A 1 169 ? -1.622 8.092 27.560 1.00 97.44 169 GLU A C 1
ATOM 1325 O O . GLU A 1 169 ? -2.787 8.002 27.947 1.00 97.44 169 GLU A O 1
ATOM 1330 N N . THR A 1 170 ? -1.299 8.348 26.295 1.00 97.62 170 THR A N 1
ATOM 1331 C CA . THR A 1 170 ? -2.280 8.556 25.208 1.00 97.62 170 THR A CA 1
ATOM 1332 C C . THR A 1 170 ? -2.133 7.540 24.082 1.00 97.62 170 THR A C 1
ATOM 1334 O O . THR A 1 170 ? -2.825 7.621 23.069 1.00 97.62 170 THR A O 1
ATOM 1337 N N . SER A 1 171 ? -1.227 6.579 24.252 1.00 97.88 171 SER A N 1
ATOM 1338 C CA . SER A 1 171 ? -0.962 5.530 23.283 1.00 97.88 171 SER A CA 1
ATOM 1339 C C . SER A 1 171 ? -0.378 4.282 23.937 1.00 97.88 171 SER A C 1
ATOM 1341 O O . SER A 1 171 ? 0.136 4.308 25.060 1.00 97.88 171 SER A O 1
ATOM 1343 N N . TYR A 1 172 ? -0.477 3.163 23.225 1.00 97.50 172 TYR A N 1
ATOM 1344 C CA . TYR A 1 172 ? 0.179 1.905 23.568 1.00 97.50 172 TYR A CA 1
ATOM 1345 C C . TYR A 1 172 ? 0.386 1.070 22.305 1.00 97.50 172 TYR A C 1
ATOM 1347 O O . TYR A 1 172 ? -0.469 1.066 21.425 1.00 97.50 172 TYR A O 1
ATOM 1355 N N . THR A 1 173 ? 1.487 0.330 22.233 1.00 96.56 173 THR A N 1
ATOM 1356 C CA . THR A 1 173 ? 1.791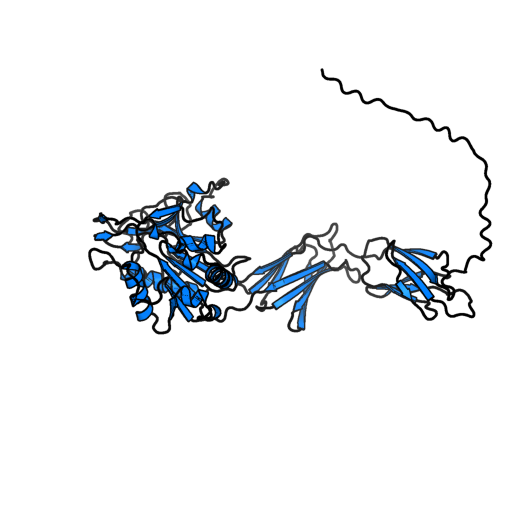 -0.544 21.097 1.00 96.56 173 THR A CA 1
ATOM 1357 C C . THR A 1 173 ? 1.642 -2.003 21.510 1.00 96.56 173 THR A C 1
ATOM 1359 O O . THR A 1 173 ? 2.265 -2.458 22.472 1.00 96.56 173 THR A O 1
ATOM 1362 N N . ILE A 1 174 ? 0.803 -2.739 20.781 1.00 94.56 174 ILE A N 1
ATOM 1363 C CA . ILE A 1 174 ? 0.750 -4.199 20.846 1.00 94.56 174 ILE A CA 1
ATOM 1364 C C . ILE A 1 174 ? 1.786 -4.725 19.857 1.00 94.56 174 ILE A C 1
ATOM 1366 O O . ILE A 1 174 ? 1.626 -4.568 18.651 1.00 94.56 174 ILE A O 1
ATOM 1370 N N . GLU A 1 175 ? 2.842 -5.338 20.373 1.00 91.69 175 GLU A N 1
ATOM 1371 C CA . GLU A 1 175 ? 3.944 -5.869 19.570 1.00 91.69 175 GLU A CA 1
ATOM 1372 C C . GLU A 1 175 ? 3.699 -7.319 19.133 1.00 91.69 175 GLU A C 1
ATOM 1374 O O . GLU A 1 175 ? 2.932 -8.051 19.767 1.00 91.69 175 GLU A O 1
ATOM 1379 N N . ASN A 1 176 ? 4.444 -7.763 18.115 1.00 87.19 176 ASN A N 1
ATOM 1380 C CA . ASN A 1 176 ? 4.448 -9.142 17.614 1.00 87.19 176 ASN A CA 1
ATOM 1381 C C . ASN A 1 176 ? 3.044 -9.628 17.225 1.00 87.19 176 ASN A C 1
ATOM 1383 O O . ASN A 1 176 ? 2.616 -10.719 17.619 1.00 87.19 176 ASN A O 1
ATOM 1387 N N . VAL A 1 177 ? 2.304 -8.797 16.491 1.00 88.38 177 VAL A N 1
ATOM 1388 C CA . VAL A 1 177 ? 0.972 -9.157 16.021 1.00 88.38 177 VAL A CA 1
ATOM 1389 C C . VAL A 1 177 ? 1.050 -10.191 14.902 1.00 88.38 177 VAL A C 1
ATOM 1391 O O . VAL A 1 177 ? 1.923 -10.152 14.038 1.00 88.38 177 VAL A O 1
ATOM 1394 N N . GLU A 1 178 ? 0.127 -11.143 14.933 1.00 85.81 178 GLU A N 1
ATOM 1395 C CA . GLU A 1 178 ? 0.014 -12.199 13.942 1.00 85.81 178 GLU A CA 1
ATOM 1396 C C . GLU A 1 178 ? -0.772 -11.682 12.737 1.00 85.81 178 GLU A C 1
ATOM 1398 O O . GLU A 1 178 ? -1.753 -10.945 12.874 1.00 85.81 178 GLU A O 1
ATOM 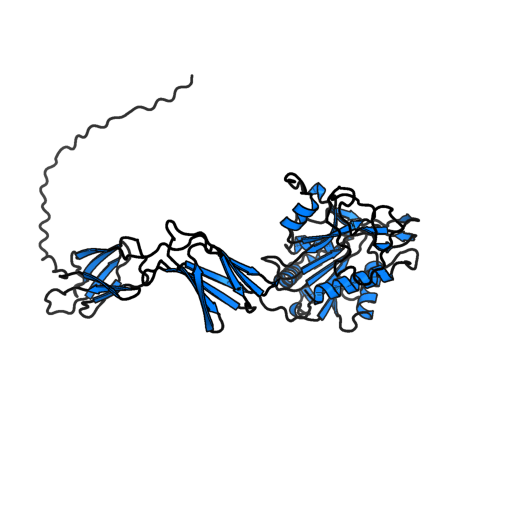1403 N N . MET A 1 179 ? -0.345 -12.086 11.545 1.00 84.38 179 MET A N 1
ATOM 1404 C CA . MET A 1 179 ? -1.062 -11.821 10.300 1.00 84.38 179 MET A CA 1
ATOM 1405 C C . MET A 1 179 ? -2.366 -12.628 10.249 1.00 84.38 179 MET A C 1
ATOM 1407 O O . MET A 1 179 ? -2.554 -13.597 10.989 1.00 84.38 179 MET A O 1
ATOM 1411 N N . ASN A 1 180 ? -3.271 -12.243 9.355 1.00 82.69 180 ASN A N 1
ATOM 1412 C CA . ASN A 1 180 ? -4.545 -12.913 9.102 1.00 82.69 180 ASN A CA 1
ATOM 1413 C C . ASN A 1 180 ? -5.414 -13.088 10.365 1.00 82.69 180 ASN A C 1
ATOM 1415 O O . ASN A 1 180 ? -6.053 -14.125 10.560 1.00 82.69 180 ASN A O 1
ATOM 1419 N N . THR A 1 181 ? -5.401 -12.090 11.249 1.00 85.56 181 THR A N 1
ATOM 1420 C CA . THR A 1 181 ? -6.013 -12.150 12.581 1.00 85.56 181 THR A CA 1
ATOM 1421 C C . THR A 1 181 ? -6.838 -10.896 12.835 1.00 85.56 181 THR A C 1
ATOM 1423 O O . THR A 1 181 ? -6.430 -9.788 12.504 1.00 85.56 181 THR A O 1
ATOM 1426 N N . ILE A 1 182 ? -8.008 -11.043 13.458 1.00 88.38 182 ILE A N 1
ATOM 1427 C CA . ILE A 1 182 ? -8.783 -9.891 13.935 1.00 88.38 182 ILE A CA 1
ATOM 1428 C C . ILE A 1 182 ? -8.501 -9.711 15.423 1.00 88.38 182 ILE A C 1
ATOM 1430 O O . ILE A 1 182 ? -8.796 -10.598 16.225 1.00 88.38 182 ILE A O 1
ATOM 1434 N N . TYR A 1 183 ? -7.951 -8.552 15.782 1.00 92.25 183 TYR A N 1
ATOM 1435 C CA . TYR A 1 183 ? -7.725 -8.154 17.165 1.00 92.25 183 TYR A CA 1
ATOM 1436 C C . TYR A 1 183 ? -8.946 -7.412 17.691 1.00 92.25 183 TYR A C 1
ATOM 1438 O O . TYR A 1 183 ? -9.208 -6.283 17.279 1.00 92.25 183 TYR A O 1
ATOM 1446 N N . SER A 1 184 ? -9.676 -8.024 18.624 1.00 94.44 184 SER A N 1
ATOM 1447 C CA . SER A 1 184 ? -10.712 -7.333 19.396 1.00 94.44 184 SER A CA 1
ATOM 1448 C C . SER A 1 184 ? -10.070 -6.703 20.622 1.00 94.44 184 SER A C 1
ATOM 1450 O O . SER A 1 184 ? -9.670 -7.415 21.544 1.00 94.44 184 SER A O 1
ATOM 1452 N N . ILE A 1 185 ? -9.947 -5.378 20.615 1.00 96.69 185 ILE A N 1
ATOM 1453 C CA . ILE A 1 185 ? -9.201 -4.604 21.609 1.00 96.69 185 ILE A CA 1
ATOM 1454 C C . ILE A 1 185 ? -10.187 -3.741 22.381 1.00 96.69 185 ILE A C 1
ATOM 1456 O O . ILE A 1 185 ? -10.987 -3.022 21.791 1.00 96.69 185 ILE A O 1
ATOM 1460 N N . SER A 1 186 ? -10.115 -3.800 23.701 1.00 96.25 186 SER A N 1
ATOM 1461 C CA . SER A 1 186 ? -10.946 -3.031 24.616 1.00 96.25 186 SER A CA 1
ATOM 1462 C C . SER A 1 186 ? -10.094 -2.213 25.571 1.00 96.25 186 SER A C 1
ATOM 1464 O O . SER A 1 186 ? -9.036 -2.680 25.993 1.00 96.25 186 SER A O 1
ATOM 1466 N N . ALA A 1 187 ? -10.574 -1.039 25.956 1.00 97.06 187 ALA A N 1
ATOM 1467 C CA . ALA A 1 187 ? -9.929 -0.196 26.944 1.00 97.06 187 ALA A CA 1
ATOM 1468 C C . ALA A 1 187 ? -10.952 0.405 27.915 1.00 97.06 187 ALA A C 1
ATOM 1470 O O . ALA A 1 187 ? -12.084 0.713 27.538 1.00 97.06 187 ALA A O 1
ATOM 1471 N N . GLN A 1 188 ? -10.538 0.573 29.168 1.00 95.38 188 GLN A N 1
ATOM 1472 C CA . GLN A 1 188 ? -11.298 1.250 30.217 1.00 95.38 188 GLN A CA 1
ATOM 1473 C C . GLN A 1 188 ? -10.332 1.937 31.183 1.00 95.38 188 GLN A C 1
ATOM 1475 O O . GLN A 1 188 ? -9.257 1.415 31.473 1.00 95.38 188 GLN A O 1
ATOM 1480 N N . THR A 1 189 ? -10.707 3.090 31.725 1.00 96.12 189 THR A N 1
ATOM 1481 C CA . THR A 1 189 ? -10.015 3.643 32.895 1.00 96.12 189 THR A CA 1
ATOM 1482 C C . THR A 1 189 ? -10.435 2.907 34.167 1.00 96.12 189 THR A C 1
ATOM 1484 O O . THR A 1 189 ? -11.552 2.380 34.249 1.00 96.12 189 THR A O 1
ATOM 1487 N N . THR A 1 190 ? -9.538 2.870 35.150 1.00 94.56 190 THR A N 1
ATOM 1488 C CA . THR A 1 190 ? -9.763 2.258 36.462 1.00 94.56 190 THR A CA 1
ATOM 1489 C C . THR A 1 190 ? -9.100 3.051 37.587 1.00 94.56 190 THR A C 1
ATOM 1491 O O . THR A 1 190 ? -8.041 3.649 37.397 1.00 94.56 190 THR A O 1
ATOM 1494 N N . ASN A 1 191 ? -9.706 3.037 38.773 1.00 92.88 191 ASN A N 1
ATOM 1495 C CA . ASN A 1 191 ? -9.110 3.501 40.021 1.00 92.88 191 ASN A CA 1
ATOM 1496 C C . ASN A 1 191 ? -9.478 2.533 41.154 1.00 92.88 191 ASN A C 1
ATOM 1498 O O . ASN A 1 191 ? -10.518 2.656 41.806 1.00 92.88 191 ASN A O 1
ATOM 1502 N N . GLY A 1 192 ? -8.637 1.516 41.349 1.00 88.00 192 GLY A N 1
ATOM 1503 C CA . GLY A 1 192 ? -8.947 0.406 42.245 1.00 88.00 192 GLY A CA 1
ATOM 1504 C C . GLY A 1 192 ? -10.110 -0.430 41.706 1.00 88.00 192 GLY A C 1
ATOM 1505 O O . GLY A 1 192 ? -9.966 -1.096 40.686 1.00 88.00 192 GLY A O 1
ATOM 1506 N N . GLU A 1 193 ? -11.245 -0.414 42.406 1.00 85.81 193 GLU A N 1
ATOM 1507 C CA . GLU A 1 193 ? -12.471 -1.127 42.003 1.00 85.81 193 GLU A CA 1
ATOM 1508 C C . GLU A 1 193 ? -13.414 -0.260 41.149 1.00 85.81 193 GLU A C 1
ATOM 1510 O O . GLU A 1 193 ? -14.363 -0.779 40.563 1.00 85.81 193 GLU A O 1
ATOM 1515 N N . LEU A 1 194 ? -13.158 1.051 41.056 1.00 89.00 194 LEU A N 1
ATOM 1516 C CA . LEU A 1 194 ? -13.938 1.959 40.219 1.00 89.00 194 LEU A CA 1
ATOM 1517 C C . LEU A 1 194 ? -13.512 1.804 38.765 1.00 89.00 194 LEU A C 1
ATOM 1519 O O . LEU A 1 194 ? -12.337 1.962 38.442 1.00 89.00 194 LEU A O 1
ATOM 1523 N N . LEU A 1 195 ? -14.476 1.528 37.895 1.00 91.12 195 LEU A N 1
ATOM 1524 C CA . LEU A 1 195 ? -14.262 1.316 36.469 1.00 91.12 195 LEU A CA 1
ATOM 1525 C C . LEU A 1 195 ? -15.072 2.329 35.667 1.00 91.12 195 LEU A C 1
ATOM 1527 O O . LEU A 1 195 ? -16.090 2.826 36.144 1.00 91.12 195 LEU A O 1
ATOM 1531 N N . SER A 1 196 ? -14.630 2.600 34.447 1.00 92.94 196 SER A N 1
ATOM 1532 C CA . SER A 1 196 ? -15.420 3.294 33.426 1.00 92.94 196 SER A CA 1
ATOM 1533 C C . SER A 1 196 ? -16.165 2.297 32.540 1.00 92.94 196 SER A C 1
ATOM 1535 O O . SER A 1 196 ? -16.024 1.080 32.689 1.00 92.94 196 SER A O 1
ATOM 1537 N N . ASN A 1 197 ? -16.965 2.799 31.599 1.00 90.75 197 ASN A N 1
ATOM 1538 C CA . ASN A 1 197 ? -17.474 1.965 30.519 1.00 90.75 197 ASN A CA 1
ATOM 1539 C C . ASN A 1 197 ? -16.334 1.485 29.606 1.00 90.75 197 ASN A C 1
ATOM 1541 O O . ASN A 1 197 ? -15.363 2.196 29.355 1.00 90.75 197 ASN A O 1
ATOM 1545 N N . ILE A 1 198 ? -16.495 0.279 29.067 1.00 92.25 198 ILE A N 1
ATOM 1546 C CA . ILE A 1 198 ? -15.554 -0.294 28.108 1.00 92.25 198 ILE A CA 1
ATOM 1547 C C . ILE A 1 198 ? -15.751 0.362 26.740 1.00 92.25 198 ILE A C 1
ATOM 1549 O O . ILE A 1 198 ? -16.866 0.402 26.217 1.00 92.25 198 ILE A O 1
ATOM 1553 N N . ILE A 1 199 ? -14.654 0.812 26.137 1.00 95.06 199 ILE A N 1
ATOM 1554 C CA . ILE A 1 199 ? -14.574 1.168 24.717 1.00 95.06 199 ILE A CA 1
ATOM 1555 C C . ILE A 1 199 ? -13.897 0.015 23.980 1.00 95.06 199 ILE A C 1
ATOM 1557 O O . ILE A 1 199 ? -13.005 -0.628 24.530 1.00 95.06 199 ILE A O 1
ATOM 1561 N N . SER A 1 200 ? -14.330 -0.313 22.762 1.00 95.69 200 SER A N 1
ATOM 1562 C CA . SER A 1 200 ? -13.757 -1.427 21.996 1.00 95.69 200 SER A CA 1
ATOM 1563 C C . SER A 1 200 ? -13.647 -1.128 20.509 1.00 95.69 200 SER A C 1
ATOM 1565 O O . SER A 1 200 ? -14.513 -0.473 19.933 1.00 95.69 200 SER A O 1
ATOM 1567 N N . ILE A 1 201 ? -12.601 -1.670 19.894 1.00 96.31 201 ILE A N 1
ATOM 1568 C CA . ILE A 1 201 ? -12.313 -1.614 18.462 1.00 96.31 201 ILE A CA 1
ATOM 1569 C C . ILE A 1 201 ? -11.941 -3.007 17.952 1.00 96.31 201 ILE A C 1
ATOM 1571 O O . ILE A 1 201 ? -11.504 -3.870 18.714 1.00 96.31 201 ILE A O 1
ATOM 1575 N N . ASN A 1 202 ? -12.092 -3.213 16.645 1.00 94.00 202 ASN A N 1
ATOM 1576 C CA . ASN A 1 202 ? -11.542 -4.374 15.956 1.00 94.00 202 ASN A CA 1
ATOM 1577 C C . ASN A 1 202 ? -10.480 -3.903 14.969 1.00 94.00 202 ASN A C 1
ATOM 1579 O O . ASN A 1 202 ? -10.765 -3.053 14.127 1.00 94.00 202 ASN A O 1
ATOM 1583 N N . VAL A 1 203 ? -9.287 -4.481 15.055 1.00 91.25 203 VAL A N 1
ATOM 1584 C CA . VAL A 1 203 ? -8.174 -4.191 14.149 1.00 91.25 203 VAL A CA 1
ATOM 1585 C C . VAL A 1 203 ? -7.827 -5.477 13.394 1.00 91.25 203 VAL A C 1
ATOM 1587 O O . VAL A 1 203 ? -7.265 -6.395 13.994 1.00 91.25 203 VAL A O 1
ATOM 1590 N N . PRO A 1 204 ? -8.208 -5.610 12.112 1.00 87.44 204 PRO A N 1
ATOM 1591 C CA . PRO A 1 204 ? -7.779 -6.736 11.294 1.00 87.44 204 PRO A CA 1
ATOM 1592 C C . PRO A 1 204 ? -6.316 -6.562 10.871 1.00 87.44 204 PRO A C 1
ATOM 1594 O O . PRO A 1 204 ? -5.913 -5.477 10.456 1.00 87.44 204 PRO A O 1
ATOM 1597 N N . THR A 1 205 ? -5.539 -7.639 10.929 1.00 84.12 205 THR A N 1
ATOM 1598 C CA . THR A 1 205 ? -4.258 -7.760 10.231 1.00 84.12 205 THR A CA 1
ATOM 1599 C C . THR A 1 205 ? -4.484 -8.497 8.908 1.00 84.12 205 THR A C 1
ATOM 1601 O O . THR A 1 205 ? -5.326 -9.403 8.840 1.00 84.12 205 THR A O 1
ATOM 1604 N N . PRO A 1 206 ? -3.789 -8.119 7.827 1.00 76.56 206 PRO A N 1
ATOM 1605 C CA . PRO A 1 206 ? -4.020 -8.727 6.528 1.00 76.56 206 PRO A CA 1
ATOM 1606 C C . PRO A 1 206 ? -3.444 -10.130 6.437 1.00 76.56 206 PRO A C 1
ATOM 1608 O O . PRO A 1 206 ? -2.651 -10.557 7.277 1.00 76.56 206 PRO A O 1
ATOM 1611 N N . LYS A 1 207 ? -3.857 -10.858 5.401 1.00 77.38 207 LYS A N 1
ATOM 1612 C CA . LYS A 1 207 ? -3.331 -12.184 5.084 1.00 77.38 207 LYS A CA 1
ATOM 1613 C C . LYS A 1 207 ? -1.805 -12.123 4.929 1.00 77.38 207 LYS A C 1
ATOM 1615 O O . LYS A 1 207 ? -1.277 -11.196 4.325 1.00 77.38 207 LYS A O 1
ATOM 1620 N N . GLU A 1 208 ? -1.094 -13.113 5.471 1.00 78.19 208 GLU A N 1
ATOM 1621 C CA . GLU A 1 208 ? 0.345 -13.242 5.223 1.00 78.19 208 GLU A CA 1
ATOM 1622 C C . GLU A 1 208 ? 0.582 -13.585 3.749 1.00 78.19 208 GLU A C 1
ATOM 1624 O O . GLU A 1 208 ? 0.035 -14.568 3.235 1.00 78.19 208 GLU A O 1
ATOM 1629 N N . TRP A 1 209 ? 1.406 -12.786 3.071 1.00 85.00 209 TRP A N 1
ATOM 1630 C CA . TRP A 1 209 ? 1.811 -13.083 1.704 1.00 85.00 209 TRP A CA 1
ATOM 1631 C C . TRP A 1 209 ? 2.882 -14.174 1.693 1.00 85.00 209 TRP A C 1
ATOM 1633 O O . TRP A 1 209 ? 4.018 -13.946 2.102 1.00 85.00 209 TRP A O 1
ATOM 1643 N N . ILE A 1 210 ? 2.527 -15.357 1.192 1.00 84.44 210 ILE A N 1
ATOM 1644 C CA . ILE A 1 210 ? 3.423 -16.526 1.140 1.00 84.44 210 ILE A CA 1
ATOM 1645 C C . ILE A 1 210 ? 3.987 -16.806 -0.258 1.00 84.44 210 ILE A C 1
ATOM 1647 O O . ILE A 1 210 ? 4.801 -17.717 -0.417 1.00 84.44 210 ILE A O 1
ATOM 1651 N N . GLY A 1 211 ? 3.544 -16.060 -1.275 1.00 88.81 211 GLY A N 1
ATOM 1652 C CA . GLY A 1 211 ? 4.060 -16.178 -2.634 1.00 88.81 211 GLY A CA 1
ATOM 1653 C C . GLY A 1 211 ? 5.551 -15.865 -2.682 1.00 88.81 211 GLY A C 1
ATOM 1654 O O . GLY A 1 211 ? 6.021 -14.956 -2.000 1.00 88.81 211 GLY A O 1
ATOM 1655 N N . THR A 1 212 ? 6.299 -16.616 -3.489 1.00 94.88 212 THR A N 1
ATOM 1656 C CA . THR A 1 212 ? 7.765 -16.488 -3.612 1.00 94.88 212 THR A CA 1
ATOM 1657 C C . THR A 1 212 ? 8.241 -16.348 -5.054 1.00 94.88 212 THR A C 1
ATOM 1659 O O . THR A 1 212 ? 9.381 -15.937 -5.280 1.00 94.88 212 THR A O 1
ATOM 1662 N N . LYS A 1 213 ? 7.388 -16.672 -6.035 1.00 97.88 213 LYS A N 1
ATOM 1663 C CA . LYS A 1 213 ? 7.749 -16.638 -7.455 1.00 97.88 213 LYS A CA 1
ATOM 1664 C C . LYS A 1 213 ? 7.921 -15.204 -7.950 1.00 97.88 213 LYS A C 1
ATOM 1666 O O . LYS A 1 213 ? 7.389 -14.261 -7.364 1.00 97.88 213 LYS A O 1
ATOM 1671 N N . ILE A 1 214 ? 8.630 -15.062 -9.063 1.00 98.44 214 ILE A N 1
ATOM 1672 C CA . ILE A 1 214 ? 8.721 -13.811 -9.815 1.00 98.44 214 ILE A CA 1
ATOM 1673 C C . ILE A 1 214 ? 8.042 -14.034 -11.165 1.00 98.44 214 ILE A C 1
ATOM 1675 O O . ILE A 1 214 ? 8.290 -15.050 -11.820 1.00 98.44 214 ILE A O 1
ATOM 1679 N N . GLY A 1 215 ? 7.179 -13.107 -11.562 1.00 98.56 215 GLY A N 1
ATOM 1680 C CA . GLY A 1 215 ? 6.514 -13.117 -12.858 1.00 98.56 215 GLY A CA 1
ATOM 1681 C C . GLY A 1 215 ? 6.928 -11.926 -13.718 1.00 98.56 215 GLY A C 1
ATOM 1682 O O . GLY A 1 215 ? 7.097 -10.828 -13.195 1.00 98.56 215 GLY A O 1
ATOM 1683 N N . PHE A 1 216 ? 7.053 -12.136 -15.024 1.00 98.81 216 PHE A N 1
ATOM 1684 C CA . PHE A 1 216 ? 7.157 -11.087 -16.036 1.00 98.81 216 PHE A CA 1
ATOM 1685 C C . PHE A 1 216 ? 5.851 -11.049 -16.824 1.00 98.81 216 PHE A C 1
ATOM 1687 O O . PHE A 1 216 ? 5.480 -12.034 -17.463 1.00 98.81 216 PHE A O 1
ATOM 1694 N N . VAL A 1 217 ? 5.118 -9.948 -16.720 1.00 98.81 217 VAL A N 1
ATOM 1695 C CA . VAL A 1 217 ? 3.777 -9.808 -17.286 1.00 98.81 217 VAL A CA 1
ATOM 1696 C C . VAL A 1 217 ? 3.876 -9.223 -18.689 1.00 98.81 217 VAL A C 1
ATOM 1698 O O . VAL A 1 217 ? 4.459 -8.157 -18.872 1.00 98.81 217 VAL A O 1
ATOM 1701 N N . ILE A 1 218 ? 3.262 -9.898 -19.658 1.00 98.44 218 ILE A N 1
ATOM 1702 C CA . ILE A 1 218 ? 3.134 -9.452 -21.051 1.00 98.44 218 ILE A CA 1
ATOM 1703 C C . ILE A 1 218 ? 1.661 -9.343 -21.435 1.00 98.44 218 ILE A C 1
ATOM 1705 O O . ILE A 1 218 ? 0.811 -10.051 -20.893 1.00 98.44 218 ILE A O 1
ATOM 1709 N N . VAL A 1 219 ? 1.333 -8.446 -22.364 1.00 97.06 219 VAL A N 1
ATOM 1710 C CA . VAL A 1 219 ? -0.048 -8.307 -22.861 1.00 97.06 219 VAL A CA 1
ATOM 1711 C C . VAL A 1 219 ? -0.352 -9.384 -23.897 1.00 97.06 219 VAL A C 1
ATOM 1713 O O . VAL A 1 219 ? -1.458 -9.919 -23.948 1.00 97.06 219 VAL A O 1
ATOM 1716 N N . GLU A 1 220 ? 0.651 -9.691 -24.705 1.00 97.44 220 GLU A N 1
ATOM 1717 C CA . GLU A 1 220 ? 0.678 -10.711 -25.735 1.00 97.44 220 GLU A CA 1
ATOM 1718 C C . GLU A 1 220 ? 0.560 -12.121 -25.127 1.00 97.44 220 GLU A C 1
ATOM 1720 O O . GLU A 1 220 ? 0.764 -12.319 -23.927 1.00 97.44 220 GLU A O 1
ATOM 1725 N N . ALA A 1 221 ? 0.186 -13.119 -25.935 1.00 95.62 221 ALA A N 1
ATOM 1726 C CA . ALA A 1 221 ? -0.054 -14.467 -25.414 1.00 95.62 221 ALA A CA 1
ATOM 1727 C C . ALA A 1 221 ? 1.245 -15.213 -25.067 1.00 95.62 221 ALA A C 1
ATOM 1729 O O . ALA A 1 221 ? 1.236 -16.087 -24.202 1.00 95.62 221 ALA A O 1
ATOM 1730 N N . ASP A 1 222 ? 2.344 -14.875 -25.742 1.00 94.19 222 ASP A N 1
ATOM 1731 C CA . ASP A 1 222 ? 3.650 -15.510 -25.587 1.00 94.19 222 ASP A CA 1
ATOM 1732 C C . ASP A 1 222 ? 4.776 -14.506 -25.895 1.00 94.19 222 ASP A C 1
ATOM 1734 O O . ASP A 1 222 ? 4.563 -13.513 -26.594 1.00 94.19 222 ASP A O 1
ATOM 1738 N N . ILE A 1 223 ? 5.985 -14.773 -25.391 1.00 95.06 223 ILE A N 1
ATOM 1739 C CA . ILE A 1 223 ? 7.172 -13.946 -25.644 1.00 95.06 223 ILE A CA 1
ATOM 1740 C C . ILE A 1 223 ? 7.493 -13.845 -27.145 1.00 95.06 223 ILE A C 1
ATOM 1742 O O . ILE A 1 223 ? 7.945 -12.797 -27.601 1.00 95.06 223 ILE A O 1
ATOM 1746 N N . ASP A 1 224 ? 7.206 -14.894 -27.924 1.00 95.50 224 ASP A N 1
ATOM 1747 C CA . ASP A 1 224 ? 7.420 -14.920 -29.378 1.00 95.50 224 ASP A CA 1
ATOM 1748 C C . ASP A 1 224 ? 6.457 -13.994 -30.152 1.00 95.50 224 ASP A C 1
ATOM 1750 O O . ASP A 1 224 ? 6.662 -13.740 -31.343 1.00 95.50 224 ASP A O 1
ATOM 1754 N N . GLU A 1 225 ? 5.401 -13.492 -29.501 1.00 97.31 225 GLU A N 1
ATOM 1755 C CA . GLU A 1 225 ? 4.433 -12.555 -30.084 1.00 97.31 225 GLU A CA 1
ATOM 1756 C C . GLU A 1 225 ? 4.750 -11.083 -29.777 1.00 97.31 225 GLU A C 1
ATOM 1758 O O . GLU A 1 225 ? 4.117 -10.193 -30.353 1.00 97.31 225 GLU A O 1
ATOM 1763 N N . LEU A 1 226 ? 5.736 -10.809 -28.915 1.00 97.00 226 LEU A N 1
ATOM 1764 C CA . LEU A 1 226 ? 6.220 -9.450 -28.683 1.00 97.00 226 LEU A CA 1
ATOM 1765 C C . LEU A 1 226 ? 6.817 -8.875 -29.975 1.00 97.00 226 LEU A C 1
ATOM 1767 O O . LEU A 1 226 ? 7.483 -9.565 -30.749 1.00 97.00 226 LEU A O 1
ATOM 1771 N N . THR A 1 227 ? 6.572 -7.588 -30.213 1.00 95.56 227 THR A N 1
ATOM 1772 C CA . THR A 1 227 ? 7.002 -6.899 -31.443 1.00 95.56 227 THR A CA 1
ATOM 1773 C C . THR A 1 227 ? 7.959 -5.746 -31.200 1.00 95.56 227 THR A C 1
ATOM 1775 O O . THR A 1 227 ? 8.585 -5.280 -32.146 1.00 95.56 227 THR A O 1
ATOM 1778 N N . ASP A 1 228 ? 7.983 -5.250 -29.971 1.00 96.00 228 ASP A N 1
ATOM 1779 C CA . ASP A 1 228 ? 8.780 -4.112 -29.543 1.00 96.00 228 ASP A CA 1
ATOM 1780 C C . ASP A 1 228 ? 10.146 -4.601 -29.045 1.00 96.00 228 ASP A C 1
ATOM 1782 O O . ASP A 1 228 ? 10.213 -5.611 -28.341 1.00 96.00 228 ASP A O 1
ATOM 1786 N N . ASP A 1 229 ? 11.235 -3.973 -29.481 1.00 94.75 229 ASP A N 1
ATOM 1787 C CA . ASP A 1 229 ? 12.591 -4.462 -29.237 1.00 94.75 229 ASP A CA 1
ATOM 1788 C C . ASP A 1 229 ? 13.027 -4.336 -27.776 1.00 94.75 229 ASP A C 1
ATOM 1790 O O . ASP A 1 229 ? 13.725 -5.235 -27.291 1.00 94.75 229 ASP A O 1
ATOM 1794 N N . ASP A 1 230 ? 12.562 -3.316 -27.058 1.00 96.12 230 ASP A N 1
ATOM 1795 C CA . ASP A 1 230 ? 12.787 -3.158 -25.622 1.00 96.12 230 ASP A CA 1
ATOM 1796 C C . ASP A 1 230 ? 12.016 -4.205 -24.814 1.00 96.12 230 ASP A C 1
ATOM 1798 O O . ASP A 1 230 ? 12.603 -4.913 -23.985 1.00 96.12 230 ASP A O 1
ATOM 1802 N N . GLU A 1 231 ? 10.725 -4.399 -25.113 1.00 97.88 231 GLU A N 1
ATOM 1803 C CA . GLU A 1 231 ? 9.916 -5.435 -24.454 1.00 97.88 231 GLU A CA 1
ATOM 1804 C C . GLU A 1 231 ? 10.490 -6.842 -24.689 1.00 97.88 231 GLU A C 1
ATOM 1806 O O . GLU A 1 231 ? 10.583 -7.646 -23.754 1.00 97.88 231 GLU A O 1
ATOM 1811 N N . ILE A 1 232 ? 10.934 -7.132 -25.918 1.00 97.75 232 ILE A N 1
ATOM 1812 C CA . ILE A 1 232 ? 11.604 -8.388 -26.277 1.00 97.75 232 ILE A CA 1
ATOM 1813 C C . ILE A 1 232 ? 12.905 -8.553 -25.480 1.00 97.75 232 ILE A C 1
ATOM 1815 O O . ILE A 1 232 ? 13.131 -9.610 -24.883 1.00 97.75 232 ILE A O 1
ATOM 1819 N N . ALA A 1 233 ? 13.776 -7.540 -25.465 1.00 97.56 233 ALA A N 1
ATOM 1820 C CA . ALA A 1 233 ? 15.071 -7.613 -24.793 1.00 97.56 233 ALA A CA 1
ATOM 1821 C C . ALA A 1 233 ? 14.924 -7.812 -23.276 1.00 97.56 233 ALA A C 1
ATOM 1823 O O . ALA A 1 233 ? 15.590 -8.685 -22.707 1.00 97.56 233 ALA A O 1
ATOM 1824 N N . ALA A 1 234 ? 14.003 -7.086 -22.639 1.00 98.31 234 ALA A N 1
ATOM 1825 C CA . ALA A 1 234 ? 13.677 -7.241 -21.224 1.00 98.31 234 ALA A CA 1
ATOM 1826 C C . ALA A 1 234 ? 13.146 -8.647 -20.902 1.00 98.31 234 ALA A C 1
ATOM 1828 O O . ALA A 1 234 ? 13.606 -9.287 -19.951 1.00 98.31 234 ALA A O 1
ATOM 1829 N N . ALA A 1 235 ? 12.219 -9.162 -21.717 1.00 98.50 235 ALA A N 1
ATOM 1830 C CA . ALA A 1 235 ? 11.641 -10.488 -21.524 1.00 98.50 235 ALA A CA 1
ATOM 1831 C C . ALA A 1 235 ? 12.697 -11.596 -21.681 1.00 98.50 235 ALA A C 1
ATOM 1833 O O . ALA A 1 235 ? 12.767 -12.516 -20.860 1.00 98.50 235 ALA A O 1
ATOM 1834 N N . TYR A 1 236 ? 13.575 -11.493 -22.686 1.00 97.75 236 TYR A N 1
ATOM 1835 C CA . TYR A 1 236 ? 14.672 -12.446 -22.873 1.00 97.75 236 TYR A CA 1
ATOM 1836 C C . TYR A 1 236 ? 15.702 -12.383 -21.746 1.00 97.75 236 TYR A C 1
ATOM 1838 O O . TYR A 1 236 ? 16.195 -13.425 -21.303 1.00 97.75 236 TYR A O 1
ATOM 1846 N N . TRP A 1 237 ? 16.038 -11.190 -21.256 1.00 98.31 237 TRP A N 1
ATOM 1847 C CA . TRP A 1 237 ? 16.888 -11.069 -20.077 1.00 98.31 237 TRP A CA 1
ATOM 1848 C C . TRP A 1 237 ? 16.234 -11.733 -18.863 1.00 98.31 237 TRP A C 1
ATOM 1850 O O . TRP A 1 237 ? 16.882 -12.536 -18.189 1.00 98.31 237 TRP A O 1
ATOM 1860 N N . PHE A 1 238 ? 14.940 -11.483 -18.636 1.00 98.69 238 PHE A N 1
ATOM 1861 C CA . PHE A 1 238 ? 14.193 -12.048 -17.518 1.00 98.69 238 PHE A CA 1
ATOM 1862 C C . PHE A 1 238 ? 14.241 -13.578 -17.507 1.00 98.69 238 PHE A C 1
ATOM 1864 O O . PHE A 1 238 ? 14.649 -14.163 -16.504 1.00 98.69 238 PHE A O 1
ATOM 1871 N N . VAL A 1 239 ? 13.892 -14.237 -18.618 1.00 98.06 239 VAL A N 1
ATOM 1872 C CA . VAL A 1 239 ? 13.869 -15.713 -18.679 1.00 98.06 239 VAL A CA 1
ATOM 1873 C C . VAL A 1 239 ? 15.260 -16.330 -18.527 1.00 98.06 239 VAL A C 1
ATOM 1875 O O . VAL A 1 239 ? 15.398 -17.422 -17.978 1.00 98.06 239 VAL A O 1
ATOM 1878 N N . ASN A 1 240 ? 16.308 -15.632 -18.975 1.00 98.12 240 ASN A N 1
ATOM 1879 C CA . ASN A 1 240 ? 17.688 -16.087 -18.816 1.00 98.12 240 ASN A CA 1
ATOM 1880 C C . ASN A 1 240 ? 18.191 -15.909 -17.378 1.00 98.12 240 ASN A C 1
ATOM 1882 O O . ASN A 1 240 ? 18.913 -16.766 -16.863 1.00 98.12 240 ASN A O 1
ATOM 1886 N N . LYS A 1 241 ? 17.826 -14.800 -16.729 1.00 98.19 241 LYS A N 1
ATOM 1887 C CA . LYS A 1 241 ? 18.249 -14.461 -15.368 1.00 98.19 241 LYS A CA 1
ATOM 1888 C C . LYS A 1 241 ? 17.481 -15.255 -14.310 1.00 98.19 241 LYS A C 1
ATOM 1890 O O . LYS A 1 241 ? 18.079 -15.718 -13.338 1.00 98.19 241 LYS A O 1
ATOM 1895 N N . TYR A 1 242 ? 16.179 -15.435 -14.515 1.00 97.62 242 TYR A N 1
ATOM 1896 C CA . TYR A 1 242 ? 15.250 -16.099 -13.607 1.00 97.62 242 TYR A CA 1
ATOM 1897 C C . TYR A 1 242 ? 14.638 -17.333 -14.287 1.00 97.62 242 TYR A C 1
ATOM 1899 O O . TYR A 1 242 ? 13.476 -17.300 -14.685 1.00 97.62 242 TYR A O 1
ATOM 1907 N N . PRO A 1 243 ? 15.375 -18.456 -14.395 1.00 95.31 243 PRO A N 1
ATOM 1908 C CA . PRO A 1 243 ? 14.880 -19.659 -15.076 1.00 95.31 243 PRO A CA 1
ATOM 1909 C C . PRO A 1 243 ? 13.664 -20.308 -14.389 1.00 95.31 243 PRO A C 1
ATOM 1911 O O . PRO A 1 243 ? 12.923 -21.046 -15.028 1.00 95.31 243 PRO A O 1
ATOM 1914 N N . GLU A 1 244 ? 13.458 -20.035 -13.096 1.00 95.19 244 GLU A N 1
ATOM 1915 C CA . GLU A 1 244 ? 12.266 -20.444 -12.330 1.00 95.19 244 GLU A CA 1
ATOM 1916 C C . GLU A 1 244 ? 11.156 -19.373 -12.344 1.00 95.19 244 GLU A C 1
ATOM 1918 O O . GLU A 1 244 ? 10.084 -19.574 -11.772 1.00 95.19 244 GLU A O 1
ATOM 1923 N N . GLY A 1 245 ? 11.421 -18.214 -12.955 1.00 96.12 245 GLY A N 1
ATOM 1924 C CA . GLY A 1 245 ? 10.439 -17.161 -13.172 1.00 96.12 245 GLY A CA 1
ATOM 1925 C C . GLY A 1 245 ? 9.429 -17.557 -14.245 1.00 96.12 245 GLY A C 1
ATOM 1926 O O . GLY A 1 245 ? 9.676 -18.435 -15.074 1.00 96.12 245 GLY A O 1
ATOM 1927 N N . ASN A 1 246 ? 8.263 -16.916 -14.234 1.00 97.94 246 ASN A N 1
ATOM 1928 C CA . ASN A 1 246 ? 7.214 -17.198 -15.211 1.00 97.94 246 ASN A CA 1
ATOM 1929 C C . ASN A 1 246 ? 6.934 -15.974 -16.074 1.00 97.94 246 ASN A C 1
ATOM 1931 O O . ASN A 1 246 ? 6.759 -14.879 -15.553 1.00 97.94 246 ASN A O 1
ATOM 1935 N N . VAL A 1 247 ? 6.855 -16.170 -17.388 1.00 98.31 247 VAL A N 1
ATOM 1936 C CA . VAL A 1 247 ? 6.213 -15.196 -18.274 1.00 98.31 247 VAL A CA 1
ATOM 1937 C C . VAL A 1 247 ? 4.708 -15.431 -18.177 1.00 98.31 247 VAL A C 1
ATOM 1939 O O . VAL A 1 247 ? 4.259 -16.572 -18.279 1.00 98.31 247 VAL A O 1
ATOM 1942 N N . ILE A 1 248 ? 3.947 -14.377 -17.897 1.00 98.50 248 ILE A N 1
ATOM 1943 C CA . ILE A 1 248 ? 2.513 -14.440 -17.605 1.00 98.50 248 ILE A CA 1
ATOM 1944 C C . ILE A 1 248 ? 1.793 -13.527 -18.586 1.00 98.50 248 ILE A C 1
ATOM 1946 O O . ILE A 1 248 ? 2.032 -12.319 -18.593 1.00 98.50 248 ILE A O 1
ATOM 1950 N N . SER A 1 249 ? 0.886 -14.084 -19.383 1.00 98.44 249 SER A N 1
ATOM 1951 C CA . SER A 1 249 ? 0.050 -13.267 -20.256 1.00 98.44 249 SER A CA 1
ATOM 1952 C C . SER A 1 249 ? -1.086 -12.609 -19.468 1.00 98.44 249 SER A C 1
ATOM 1954 O O . SER A 1 249 ? -1.647 -13.187 -18.531 1.00 98.44 249 SER A O 1
ATOM 1956 N N . VAL A 1 250 ? -1.500 -11.412 -19.881 1.00 98.19 250 VAL A N 1
ATOM 1957 C CA . VAL A 1 250 ? -2.700 -10.757 -19.334 1.00 98.19 250 VAL A CA 1
ATOM 1958 C C . VAL A 1 250 ? -3.956 -11.619 -19.547 1.00 98.19 250 VAL A C 1
ATOM 1960 O O . VAL A 1 250 ? -4.861 -11.608 -18.713 1.00 98.19 250 VAL A O 1
ATOM 1963 N N . ALA A 1 251 ? -4.001 -12.430 -20.608 1.00 97.94 251 ALA A N 1
ATOM 1964 C CA . ALA A 1 251 ? -5.084 -13.384 -20.845 1.00 97.94 251 ALA A CA 1
ATOM 1965 C C . ALA A 1 251 ? -5.138 -14.504 -19.783 1.00 97.94 251 ALA A C 1
ATOM 1967 O O . ALA A 1 251 ? -6.226 -14.890 -19.339 1.00 97.94 251 ALA A O 1
ATOM 1968 N N . ASP A 1 252 ? -3.987 -15.002 -19.329 1.00 98.31 252 ASP A N 1
ATOM 1969 C CA . ASP A 1 252 ? -3.923 -15.998 -18.255 1.00 98.31 252 ASP A CA 1
ATOM 1970 C C . ASP A 1 252 ? -4.351 -15.414 -16.907 1.00 98.31 252 ASP A C 1
ATOM 1972 O O . ASP A 1 252 ? -5.006 -16.102 -16.118 1.00 98.31 252 ASP A O 1
ATOM 1976 N N . ILE A 1 253 ? -4.043 -14.135 -16.665 1.00 98.19 253 ILE A N 1
ATOM 1977 C CA . ILE A 1 253 ? -4.549 -13.397 -15.501 1.00 98.19 253 ILE A CA 1
ATOM 1978 C C . ILE A 1 253 ? -6.074 -13.300 -15.586 1.00 98.19 253 ILE A C 1
ATOM 1980 O O . ILE A 1 253 ? -6.760 -13.747 -14.672 1.00 98.19 253 ILE A O 1
ATOM 1984 N N . ALA A 1 254 ? -6.612 -12.803 -16.705 1.00 97.44 254 ALA A N 1
ATOM 1985 C CA . ALA A 1 254 ? -8.051 -12.606 -16.900 1.00 97.44 254 ALA A CA 1
ATOM 1986 C C . ALA A 1 254 ? -8.868 -13.892 -16.693 1.00 97.44 254 ALA A C 1
ATOM 1988 O O . ALA A 1 254 ? -9.983 -13.865 -16.178 1.00 97.44 254 ALA A O 1
ATOM 1989 N N . THR A 1 255 ? -8.317 -15.036 -17.103 1.00 96.44 255 THR A N 1
ATOM 1990 C CA . THR A 1 255 ? -8.990 -16.338 -16.991 1.00 96.44 255 THR A CA 1
ATOM 1991 C C . THR A 1 255 ? -8.747 -17.047 -15.656 1.00 96.44 255 THR A C 1
ATOM 1993 O O . THR A 1 255 ? -9.350 -18.095 -15.413 1.00 96.44 255 THR A O 1
ATOM 1996 N N . GLY A 1 256 ? -7.880 -16.507 -14.791 1.00 93.62 256 GLY A N 1
ATOM 1997 C CA . GLY A 1 256 ? -7.448 -17.160 -13.554 1.00 93.62 256 GLY A CA 1
ATOM 1998 C C . GLY A 1 256 ? -6.633 -18.435 -13.791 1.00 93.62 256 GLY A C 1
ATOM 1999 O O . GLY A 1 256 ? -6.549 -19.287 -12.905 1.00 93.62 256 GLY A O 1
ATOM 2000 N N . ALA A 1 257 ? -6.051 -18.599 -14.985 1.00 96.12 257 ALA A N 1
ATOM 2001 C CA . ALA A 1 257 ? -5.168 -19.721 -15.303 1.00 96.12 257 ALA A CA 1
ATOM 2002 C C . ALA A 1 257 ? -3.874 -19.674 -14.475 1.00 96.12 257 ALA A C 1
ATOM 2004 O O . ALA A 1 257 ? -3.256 -20.711 -14.219 1.00 96.12 257 ALA A O 1
ATOM 2005 N N .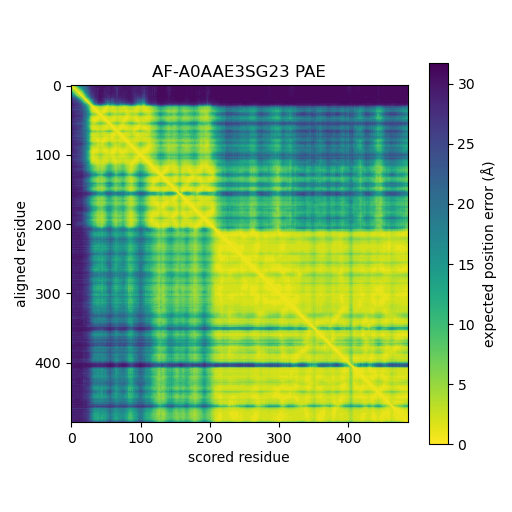 VAL A 1 258 ? -3.501 -18.478 -14.014 1.00 96.00 258 VAL A N 1
ATOM 2006 C CA . VAL A 1 258 ? -2.391 -18.240 -13.096 1.00 96.00 258 VAL A CA 1
ATOM 2007 C C . VAL A 1 258 ? -2.926 -17.740 -11.755 1.00 96.00 258 VAL A C 1
ATOM 2009 O O . VAL A 1 258 ? -3.705 -16.793 -11.691 1.00 96.00 258 VAL A O 1
ATOM 2012 N N . ASN A 1 259 ? -2.477 -18.366 -10.664 1.00 96.50 259 ASN A N 1
ATOM 2013 C CA . ASN A 1 259 ? -2.748 -17.886 -9.313 1.00 96.50 259 ASN A CA 1
ATOM 2014 C C . ASN A 1 259 ? -1.751 -16.783 -8.944 1.00 96.50 259 ASN A C 1
ATOM 2016 O O . ASN A 1 259 ? -0.583 -17.076 -8.683 1.00 96.50 259 ASN A O 1
ATOM 2020 N N . LEU A 1 260 ? -2.203 -15.528 -8.902 1.00 97.31 260 LEU A N 1
ATOM 2021 C CA . LEU A 1 260 ? -1.328 -14.398 -8.579 1.00 97.31 260 LEU A CA 1
ATOM 2022 C C . LEU A 1 260 ? -0.739 -14.487 -7.159 1.00 97.31 260 LEU A C 1
ATOM 2024 O O . LEU A 1 260 ? 0.365 -13.999 -6.938 1.00 97.31 260 LEU A O 1
ATOM 2028 N N . GLU A 1 261 ? -1.400 -15.180 -6.223 1.00 95.00 261 GLU A N 1
ATOM 2029 C CA . GLU A 1 261 ? -0.882 -15.378 -4.857 1.00 95.00 261 GLU A CA 1
ATOM 2030 C C . GLU A 1 261 ? 0.436 -16.167 -4.798 1.00 95.00 261 GLU A C 1
ATOM 2032 O O . GLU A 1 261 ? 1.147 -16.115 -3.796 1.00 95.00 261 GLU A O 1
ATOM 2037 N N . ASP A 1 262 ? 0.800 -16.884 -5.865 1.00 96.81 262 ASP A N 1
ATOM 2038 C CA . ASP A 1 262 ? 2.072 -17.604 -5.931 1.00 96.81 262 ASP A CA 1
ATOM 2039 C C . ASP A 1 262 ? 3.281 -16.654 -6.088 1.00 96.81 262 ASP A C 1
ATOM 2041 O O . ASP A 1 262 ? 4.423 -17.060 -5.829 1.00 96.81 262 ASP A O 1
ATOM 2045 N N . TYR A 1 263 ? 3.058 -15.410 -6.527 1.00 98.12 263 TYR A N 1
ATOM 2046 C CA . TYR A 1 263 ? 4.104 -14.492 -6.982 1.00 98.12 263 TYR A CA 1
ATOM 2047 C C . TYR A 1 263 ? 4.394 -13.401 -5.962 1.00 98.12 263 TYR A C 1
ATOM 2049 O O . TYR A 1 263 ? 3.562 -12.540 -5.701 1.00 98.12 263 TYR A O 1
ATOM 2057 N N . LYS A 1 264 ? 5.615 -13.359 -5.428 1.00 97.00 264 LYS A N 1
ATOM 2058 C CA . LYS A 1 264 ? 6.051 -12.230 -4.600 1.00 97.00 264 LYS A CA 1
ATOM 2059 C C . LYS A 1 264 ? 6.170 -10.945 -5.411 1.00 97.00 264 LYS A C 1
ATOM 2061 O O . LYS A 1 264 ? 5.839 -9.886 -4.894 1.00 97.00 264 LYS A O 1
ATOM 2066 N N . VAL A 1 265 ? 6.649 -11.050 -6.651 1.00 98.75 265 VAL A N 1
ATOM 2067 C CA . VAL A 1 265 ? 6.902 -9.900 -7.524 1.00 98.75 265 VAL A CA 1
ATOM 2068 C C . VAL A 1 265 ? 6.339 -10.168 -8.911 1.00 98.75 265 VAL A C 1
ATOM 2070 O O . VAL A 1 265 ? 6.626 -11.213 -9.498 1.00 98.75 265 VAL A O 1
ATOM 2073 N N . LEU A 1 266 ? 5.600 -9.206 -9.453 1.00 98.88 266 LEU A N 1
ATOM 2074 C CA . LEU A 1 266 ? 5.270 -9.133 -10.872 1.00 98.88 266 LEU A CA 1
ATOM 2075 C C . LEU A 1 266 ? 5.948 -7.909 -11.487 1.00 98.88 266 LEU A C 1
ATOM 2077 O O . LEU A 1 266 ? 5.803 -6.791 -10.995 1.00 98.88 266 LEU A O 1
ATOM 2081 N N . TRP A 1 267 ? 6.682 -8.121 -12.573 1.00 98.88 267 TRP A N 1
ATOM 2082 C CA . TRP A 1 267 ? 7.273 -7.063 -13.376 1.00 98.88 267 TRP A CA 1
ATOM 2083 C C . TRP A 1 267 ? 6.468 -6.881 -14.660 1.00 98.88 267 TRP A C 1
ATOM 2085 O O . TRP A 1 267 ? 6.390 -7.796 -15.472 1.00 98.88 267 TRP A O 1
ATOM 2095 N N . LEU A 1 268 ? 5.873 -5.701 -14.837 1.00 98.81 268 LEU A N 1
ATOM 2096 C CA . LEU A 1 268 ? 5.267 -5.271 -16.093 1.00 98.81 268 LEU A CA 1
ATOM 2097 C C . LEU A 1 268 ? 6.160 -4.200 -16.727 1.00 98.81 268 LEU A C 1
ATOM 2099 O O . LEU A 1 268 ? 6.306 -3.098 -16.190 1.00 98.81 268 LEU A O 1
ATOM 2103 N N . HIS A 1 269 ? 6.735 -4.531 -17.877 1.00 98.44 269 HIS A N 1
ATOM 2104 C CA . HIS A 1 269 ? 7.462 -3.598 -18.729 1.00 98.44 269 HIS A CA 1
ATOM 2105 C C . HIS A 1 269 ? 6.628 -3.324 -19.976 1.00 98.44 269 HIS A C 1
ATOM 2107 O O . HIS A 1 269 ? 6.115 -4.257 -20.593 1.00 98.44 269 HIS A O 1
ATOM 2113 N N . ARG A 1 270 ? 6.448 -2.048 -20.315 1.00 97.00 270 ARG A N 1
ATOM 2114 C CA . ARG A 1 270 ? 5.738 -1.643 -21.527 1.00 97.00 270 ARG A CA 1
ATOM 2115 C C . ARG A 1 270 ? 6.475 -0.482 -22.156 1.00 97.00 270 ARG A C 1
ATOM 2117 O O . ARG A 1 270 ? 6.618 0.543 -21.490 1.00 97.00 270 ARG A O 1
ATOM 2124 N N . ASP A 1 271 ? 6.871 -0.646 -23.404 1.00 95.88 271 ASP A N 1
ATOM 2125 C CA . ASP A 1 271 ? 7.578 0.369 -24.164 1.00 95.88 271 ASP A CA 1
ATOM 2126 C C . ASP A 1 271 ? 6.992 0.415 -25.574 1.00 95.88 271 ASP A C 1
ATOM 2128 O O . ASP A 1 271 ? 6.907 -0.608 -26.245 1.00 95.88 271 ASP A O 1
ATOM 2132 N N . ARG A 1 272 ? 6.365 1.534 -25.951 1.00 95.38 272 ARG A N 1
ATOM 2133 C CA . ARG A 1 272 ? 5.526 1.608 -27.155 1.00 95.38 272 ARG A CA 1
ATOM 2134 C C . ARG A 1 272 ? 5.523 2.980 -27.809 1.00 95.38 272 ARG A C 1
ATOM 2136 O O . ARG A 1 272 ? 5.389 4.018 -27.167 1.00 95.38 272 ARG A O 1
ATOM 2143 N N . LEU A 1 273 ? 5.478 2.962 -29.136 1.00 94.44 273 LEU A N 1
ATOM 2144 C CA . LEU A 1 273 ? 5.349 4.165 -29.949 1.00 94.44 273 LEU A CA 1
ATOM 2145 C C . LEU A 1 273 ? 3.934 4.773 -29.914 1.00 94.44 273 LEU A C 1
ATOM 2147 O O . LEU A 1 273 ? 2.909 4.100 -30.074 1.00 94.44 273 LEU A O 1
ATOM 2151 N N . TYR A 1 274 ? 3.908 6.097 -29.812 1.00 93.94 274 TYR A N 1
ATOM 2152 C CA . TYR A 1 274 ? 2.771 6.993 -29.998 1.00 93.94 274 TYR A CA 1
ATOM 2153 C C . TYR A 1 274 ? 1.552 6.654 -29.129 1.00 93.94 274 TYR A C 1
ATOM 2155 O O . TYR A 1 274 ? 1.644 6.596 -27.903 1.00 93.94 274 TYR A O 1
ATOM 2163 N N . GLU A 1 275 ? 0.371 6.482 -29.733 1.00 89.44 275 GLU A N 1
ATOM 2164 C CA . GLU A 1 275 ? -0.854 6.151 -29.007 1.00 89.44 275 GLU A CA 1
ATOM 2165 C C . GLU A 1 275 ? -0.787 4.810 -28.263 1.00 89.44 275 GLU A C 1
ATOM 2167 O O . GLU A 1 275 ? -1.526 4.629 -27.293 1.00 89.44 275 GLU A O 1
ATOM 2172 N N . ASN A 1 276 ? 0.109 3.901 -28.661 1.00 91.19 276 ASN A N 1
ATOM 2173 C CA . ASN A 1 276 ? 0.251 2.592 -28.024 1.00 91.19 276 ASN A CA 1
ATOM 2174 C C . ASN A 1 276 ? 0.956 2.668 -26.656 1.00 91.19 276 ASN A C 1
ATOM 2176 O O . ASN A 1 276 ? 0.930 1.685 -25.921 1.00 91.19 276 ASN A O 1
ATOM 2180 N N . ALA A 1 277 ? 1.516 3.828 -26.289 1.00 93.50 277 ALA A N 1
ATOM 2181 C CA . ALA A 1 277 ? 2.068 4.115 -24.960 1.00 93.50 277 ALA A CA 1
ATOM 2182 C C . ALA A 1 277 ? 1.000 4.295 -23.864 1.00 93.50 277 ALA A C 1
ATOM 2184 O O . ALA A 1 277 ? 1.316 4.490 -22.689 1.00 93.50 277 ALA A O 1
ATOM 2185 N N . GLN A 1 278 ? -0.288 4.310 -24.219 1.00 94.81 278 GLN A N 1
ATOM 2186 C CA . GLN A 1 278 ? -1.351 4.275 -23.214 1.00 94.81 278 GLN A CA 1
ATOM 2187 C C . GLN A 1 278 ? -1.470 2.882 -22.595 1.00 94.81 278 GLN A C 1
ATOM 2189 O O . GLN A 1 278 ? -1.081 1.888 -23.200 1.00 94.81 278 GLN A O 1
ATOM 2194 N N . VAL A 1 279 ? -2.061 2.809 -21.396 1.00 96.88 279 VAL A N 1
ATOM 2195 C CA . VAL A 1 279 ? -2.343 1.524 -20.747 1.00 96.88 279 VAL A CA 1
ATOM 2196 C C . VAL A 1 279 ? -3.240 0.679 -21.671 1.00 96.88 279 VAL A C 1
ATOM 2198 O O . VAL A 1 279 ? -4.331 1.139 -22.024 1.00 96.88 279 VAL A O 1
ATOM 2201 N N . PRO A 1 280 ? -2.800 -0.529 -22.068 1.00 96.25 280 PRO A N 1
ATOM 2202 C CA . PRO A 1 280 ? -3.564 -1.440 -22.917 1.00 96.25 280 PRO A CA 1
ATOM 2203 C C . PRO A 1 280 ? -4.956 -1.751 -22.354 1.00 96.25 280 PRO A C 1
ATOM 2205 O O . PRO A 1 280 ? -5.135 -1.891 -21.143 1.00 96.25 280 PRO A O 1
ATOM 2208 N N . ALA A 1 281 ? -5.954 -1.884 -23.231 1.00 97.62 281 ALA A N 1
ATOM 2209 C CA . ALA A 1 281 ? -7.344 -2.107 -22.826 1.00 97.62 281 ALA A CA 1
ATOM 2210 C C . ALA A 1 281 ? -7.533 -3.437 -22.076 1.00 97.62 281 ALA A C 1
ATOM 2212 O O . ALA A 1 281 ? -8.404 -3.546 -21.216 1.00 97.62 281 ALA A O 1
ATOM 2213 N N . GLU A 1 282 ? -6.697 -4.426 -22.374 1.00 97.81 282 GLU A N 1
ATOM 2214 C CA . GLU A 1 282 ? -6.646 -5.737 -21.738 1.00 97.81 282 GLU A CA 1
ATOM 2215 C C . GLU A 1 282 ? -6.359 -5.609 -20.235 1.00 97.81 282 GLU A C 1
ATOM 2217 O O . GLU A 1 282 ? -7.070 -6.199 -19.420 1.00 97.81 282 GLU A O 1
ATOM 2222 N N . LEU A 1 283 ? -5.396 -4.758 -19.860 1.00 98.06 283 LEU A N 1
ATOM 2223 C CA . LEU A 1 283 ? -5.050 -4.455 -18.463 1.00 98.06 283 LEU A CA 1
ATOM 2224 C C . LEU A 1 283 ? -6.146 -3.665 -17.731 1.00 98.06 283 LEU A C 1
ATOM 2226 O O . LEU A 1 283 ? -6.205 -3.682 -16.501 1.00 98.06 283 LEU A O 1
ATOM 2230 N N . LEU A 1 284 ? -7.009 -2.974 -18.483 1.00 98.25 284 LEU A N 1
ATOM 2231 C CA . LEU A 1 284 ? -8.139 -2.193 -17.969 1.00 98.25 284 LEU A CA 1
ATOM 2232 C C . LEU A 1 284 ? -9.457 -2.980 -17.935 1.00 98.25 284 LEU A C 1
ATOM 2234 O O . LEU A 1 284 ? -10.474 -2.449 -17.482 1.00 98.25 284 LEU A O 1
ATOM 2238 N N . SER A 1 285 ? -9.471 -4.221 -18.427 1.00 98.19 285 SER A N 1
ATOM 2239 C CA . SER A 1 285 ? -10.636 -5.094 -18.295 1.00 98.19 285 SER A CA 1
ATOM 2240 C C . SER A 1 285 ? -10.912 -5.380 -16.816 1.00 98.19 285 SER A C 1
ATOM 2242 O O . SER A 1 285 ? -9.976 -5.487 -16.027 1.00 98.19 285 SER A O 1
ATOM 2244 N N . SER A 1 286 ? -12.184 -5.504 -16.420 1.00 96.81 286 SER A N 1
ATOM 2245 C CA . SER A 1 286 ? -12.544 -5.730 -15.009 1.00 96.81 286 SER A CA 1
ATOM 2246 C C . SER A 1 286 ? -11.888 -6.983 -14.437 1.00 96.81 286 SER A C 1
ATOM 2248 O O . SER A 1 286 ? -11.395 -6.950 -13.318 1.00 96.81 286 SER A O 1
ATOM 2250 N N . ASP A 1 287 ? -11.821 -8.055 -15.230 1.00 95.56 287 ASP A N 1
ATOM 2251 C CA . ASP A 1 287 ? -11.276 -9.341 -14.790 1.00 95.56 287 ASP A CA 1
ATOM 2252 C C . ASP A 1 287 ? -9.785 -9.231 -14.440 1.00 95.56 287 ASP A C 1
ATOM 2254 O O . ASP A 1 287 ? -9.328 -9.824 -13.467 1.00 95.56 287 ASP A O 1
ATOM 2258 N N . VAL A 1 288 ? -9.026 -8.426 -15.189 1.00 98.38 288 VAL A N 1
ATOM 2259 C CA . VAL A 1 288 ? -7.598 -8.200 -14.926 1.00 98.38 288 VAL A CA 1
ATOM 2260 C C . VAL A 1 288 ? -7.402 -7.145 -13.847 1.00 98.38 288 VAL A C 1
ATOM 2262 O O . VAL A 1 288 ? -6.606 -7.348 -12.932 1.00 98.38 288 VAL A O 1
ATOM 2265 N N . LEU A 1 289 ? -8.126 -6.027 -13.935 1.00 98.19 289 LEU A N 1
ATOM 2266 C CA . LEU A 1 289 ? -7.968 -4.903 -13.022 1.00 98.19 289 LEU A CA 1
ATOM 2267 C C . LEU A 1 289 ? -8.315 -5.304 -11.587 1.00 98.19 289 LEU A C 1
ATOM 2269 O O . LEU A 1 289 ? -7.543 -5.005 -10.682 1.00 98.19 289 LEU A O 1
ATOM 2273 N N . ASP A 1 290 ? -9.405 -6.046 -11.378 1.00 97.88 290 ASP A N 1
ATOM 2274 C CA . ASP A 1 290 ? -9.794 -6.514 -10.046 1.00 97.88 290 ASP A CA 1
ATOM 2275 C C . ASP A 1 290 ? -8.741 -7.471 -9.465 1.00 97.88 290 ASP A C 1
ATOM 2277 O O . ASP A 1 290 ? -8.376 -7.352 -8.294 1.00 97.88 290 ASP A O 1
ATOM 2281 N N . LEU A 1 291 ? -8.204 -8.392 -10.275 1.00 98.19 291 LEU A N 1
ATOM 2282 C CA . LEU A 1 291 ? -7.172 -9.336 -9.835 1.00 98.19 291 LEU A CA 1
ATOM 2283 C C . LEU A 1 291 ? -5.847 -8.640 -9.510 1.00 98.19 291 LEU A C 1
ATOM 2285 O O . LEU A 1 291 ? -5.262 -8.922 -8.468 1.00 98.19 291 LEU A O 1
ATOM 2289 N N . MET A 1 292 ? -5.389 -7.713 -10.351 1.00 98.62 292 MET A N 1
ATOM 2290 C CA . MET A 1 292 ? -4.147 -6.967 -10.124 1.00 98.62 292 MET A CA 1
ATOM 2291 C C . MET A 1 292 ? -4.278 -5.962 -8.973 1.00 98.62 292 MET A C 1
ATOM 2293 O O . MET A 1 292 ? -3.338 -5.793 -8.193 1.00 98.62 292 MET A O 1
ATOM 2297 N N . THR A 1 293 ? -5.444 -5.325 -8.814 1.00 98.25 293 THR A N 1
ATOM 2298 C CA . THR A 1 293 ? -5.729 -4.477 -7.651 1.00 98.25 293 THR A CA 1
ATOM 2299 C C . THR A 1 293 ? -5.708 -5.313 -6.381 1.00 98.25 293 THR A C 1
ATOM 2301 O O . THR A 1 293 ? -5.027 -4.927 -5.437 1.00 98.25 293 THR A O 1
ATOM 2304 N N . ASN A 1 294 ? -6.389 -6.463 -6.344 1.00 96.50 294 ASN A N 1
ATOM 2305 C CA . ASN A 1 294 ? -6.381 -7.330 -5.164 1.00 96.50 294 ASN A CA 1
ATOM 2306 C C . ASN A 1 294 ? -4.987 -7.900 -4.883 1.00 96.50 294 ASN A C 1
ATOM 2308 O O . ASN A 1 294 ? -4.565 -7.889 -3.737 1.00 96.50 294 ASN A O 1
ATOM 2312 N N . TYR A 1 295 ? -4.229 -8.282 -5.914 1.00 97.50 295 TYR A N 1
ATOM 2313 C CA . TYR A 1 295 ? -2.832 -8.701 -5.781 1.00 97.50 295 TYR A CA 1
ATOM 2314 C C . TYR A 1 295 ? -1.992 -7.669 -5.017 1.00 97.50 295 TYR A C 1
ATOM 2316 O O . TYR A 1 295 ? -1.353 -8.005 -4.021 1.00 97.50 295 TYR A O 1
ATOM 2324 N N . LEU A 1 296 ? -2.040 -6.400 -5.440 1.00 97.00 296 LEU A N 1
ATOM 2325 C CA . LEU A 1 296 ? -1.311 -5.323 -4.771 1.00 97.00 296 LEU A CA 1
ATOM 2326 C C . LEU A 1 296 ? -1.893 -5.011 -3.385 1.00 97.00 296 LEU A C 1
ATOM 2328 O O . LEU A 1 296 ? -1.145 -4.704 -2.457 1.00 97.00 296 LEU A O 1
ATOM 2332 N N . LYS A 1 297 ? -3.220 -5.091 -3.223 1.00 93.62 297 LYS A N 1
ATOM 2333 C CA . LYS A 1 297 ? -3.867 -4.898 -1.922 1.00 93.62 297 LYS A CA 1
ATOM 2334 C C . LYS A 1 297 ? -3.429 -5.938 -0.911 1.00 93.62 297 LYS A C 1
ATOM 2336 O O . LYS A 1 297 ? -3.119 -5.557 0.204 1.00 93.62 297 LYS A O 1
ATOM 2341 N N . ASP A 1 298 ? -3.339 -7.197 -1.315 1.00 91.62 298 ASP A N 1
ATOM 2342 C CA . ASP A 1 298 ? -3.115 -8.337 -0.429 1.00 91.62 298 ASP A CA 1
ATOM 2343 C C . ASP A 1 298 ? -1.637 -8.558 -0.063 1.00 91.62 298 ASP A C 1
ATOM 2345 O O . ASP A 1 298 ? -1.354 -9.336 0.848 1.00 91.62 298 ASP A O 1
ATOM 2349 N N . GLY A 1 299 ? -0.690 -7.872 -0.717 1.00 91.81 299 GLY A N 1
ATOM 2350 C CA . GLY A 1 299 ? 0.742 -7.938 -0.377 1.00 91.81 299 GLY A CA 1
ATOM 2351 C C . GLY A 1 299 ? 1.682 -8.333 -1.517 1.00 91.81 299 GLY A C 1
ATOM 2352 O O . GLY A 1 299 ? 2.891 -8.448 -1.296 1.00 91.81 299 GLY A O 1
ATOM 2353 N N . GLY A 1 300 ? 1.152 -8.554 -2.719 1.00 96.06 300 GLY A N 1
ATOM 2354 C CA . GLY A 1 300 ? 1.936 -8.799 -3.920 1.00 96.06 300 GLY A CA 1
ATOM 2355 C C . GLY A 1 300 ? 2.637 -7.530 -4.403 1.00 96.06 300 GLY A C 1
ATOM 2356 O O . GLY A 1 300 ? 2.050 -6.449 -4.402 1.00 96.06 300 GLY A O 1
ATOM 2357 N N . ASN A 1 301 ? 3.896 -7.643 -4.823 1.00 98.38 301 ASN A N 1
ATOM 2358 C CA . ASN A 1 301 ? 4.711 -6.485 -5.176 1.00 98.38 301 ASN A CA 1
ATOM 2359 C C . ASN A 1 301 ? 4.813 -6.276 -6.689 1.00 98.38 301 ASN A C 1
ATOM 2361 O O . ASN A 1 301 ? 4.874 -7.231 -7.463 1.00 98.38 301 ASN A O 1
ATOM 2365 N N . LEU A 1 302 ?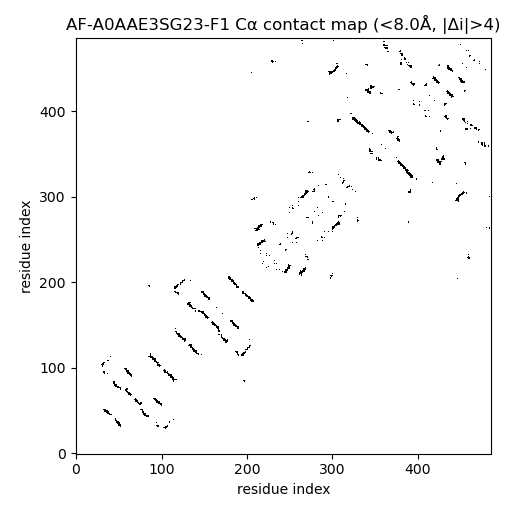 4.891 -5.015 -7.112 1.00 98.88 302 LEU A N 1
ATOM 2366 C CA . LEU A 1 302 ? 4.970 -4.634 -8.522 1.00 98.88 302 LEU A CA 1
ATOM 2367 C C . LEU A 1 302 ? 6.287 -3.929 -8.856 1.00 98.88 302 LEU A C 1
ATOM 2369 O O . LEU A 1 302 ? 6.721 -3.019 -8.151 1.00 98.88 302 LEU A O 1
ATOM 2373 N N . LEU A 1 303 ? 6.887 -4.310 -9.980 1.00 98.94 303 LEU A N 1
ATOM 2374 C CA . LEU A 1 303 ? 7.831 -3.478 -10.718 1.00 98.94 303 LEU A CA 1
ATOM 2375 C C . LEU A 1 303 ? 7.125 -2.999 -11.988 1.00 98.94 303 LEU A C 1
ATOM 2377 O O . LEU A 1 303 ? 6.698 -3.817 -12.799 1.00 98.94 303 LEU A O 1
ATOM 2381 N N . LEU A 1 304 ? 6.981 -1.688 -12.157 1.00 98.94 304 LEU A N 1
ATOM 2382 C CA . LEU A 1 304 ? 6.389 -1.081 -13.350 1.00 98.94 304 LEU A CA 1
ATOM 2383 C C . LEU A 1 304 ? 7.453 -0.249 -14.059 1.00 98.94 304 LEU A C 1
ATOM 2385 O O . LEU A 1 304 ? 7.997 0.673 -13.452 1.00 98.94 304 LEU A O 1
ATOM 2389 N N . SER A 1 305 ? 7.742 -0.531 -15.328 1.00 98.62 305 SER A N 1
ATOM 2390 C CA . SER A 1 305 ? 8.753 0.218 -16.085 1.00 98.62 305 SER A CA 1
ATOM 2391 C C . SER A 1 305 ? 8.236 0.809 -17.397 1.00 98.62 305 SER A C 1
ATOM 2393 O O . SER A 1 305 ? 7.399 0.219 -18.082 1.00 98.62 305 SER A O 1
ATOM 2395 N N . ILE A 1 306 ? 8.763 1.992 -17.727 1.00 97.12 306 ILE A N 1
ATOM 2396 C CA . ILE A 1 306 ? 8.386 2.850 -18.855 1.00 97.12 306 ILE A CA 1
ATOM 2397 C C . ILE A 1 306 ? 6.874 3.112 -18.841 1.00 97.12 306 ILE A C 1
ATOM 2399 O O . ILE A 1 306 ? 6.352 3.572 -17.824 1.00 97.12 306 ILE A O 1
ATOM 2403 N N . HIS A 1 307 ? 6.124 2.837 -19.903 1.00 98.19 307 HIS A N 1
ATOM 2404 C CA . HIS A 1 307 ? 4.710 3.212 -19.999 1.00 98.19 307 HIS A CA 1
ATOM 2405 C C . HIS A 1 307 ? 3.826 2.458 -19.001 1.00 98.19 307 HIS A C 1
ATOM 2407 O O . HIS A 1 307 ? 2.748 2.941 -18.640 1.00 98.19 307 HIS A O 1
ATOM 2413 N N . ALA A 1 308 ? 4.306 1.332 -18.461 1.00 98.50 308 ALA A N 1
ATOM 2414 C CA . ALA A 1 308 ? 3.605 0.569 -17.433 1.00 98.50 308 ALA A CA 1
ATOM 2415 C C . ALA A 1 308 ? 3.386 1.357 -16.129 1.00 98.50 308 ALA A C 1
ATOM 2417 O O . ALA A 1 308 ? 2.443 1.059 -15.394 1.00 98.50 308 ALA A O 1
ATOM 2418 N N . THR A 1 309 ? 4.178 2.401 -15.839 1.00 98.62 309 THR A N 1
ATOM 2419 C CA . THR A 1 309 ? 3.983 3.232 -14.632 1.00 98.62 309 THR A CA 1
ATOM 2420 C C . THR A 1 309 ? 2.603 3.900 -14.593 1.00 98.62 309 THR A C 1
ATOM 2422 O O . THR A 1 309 ? 2.069 4.172 -13.515 1.00 98.62 309 THR A O 1
ATOM 2425 N N . ARG A 1 310 ? 1.968 4.104 -15.757 1.00 98.19 310 ARG A N 1
ATOM 2426 C CA . ARG A 1 310 ? 0.607 4.652 -15.876 1.00 98.19 310 ARG A CA 1
ATOM 2427 C C . ARG A 1 310 ? -0.482 3.683 -15.432 1.00 98.19 310 ARG A C 1
ATOM 2429 O O . ARG A 1 310 ? -1.620 4.115 -15.293 1.00 98.19 310 ARG A O 1
ATOM 2436 N N . TYR A 1 311 ? -0.167 2.412 -15.178 1.00 98.69 311 TYR A N 1
ATOM 2437 C CA . TYR A 1 311 ? -1.133 1.449 -14.651 1.00 98.69 311 TYR A CA 1
ATOM 2438 C C . TYR A 1 311 ? -1.440 1.680 -13.163 1.00 98.69 311 TYR A C 1
ATOM 2440 O O . TYR A 1 311 ? -2.556 1.435 -12.711 1.00 98.69 311 TYR A O 1
ATOM 2448 N N . LEU A 1 312 ? -0.488 2.235 -12.406 1.00 98.50 312 LEU A N 1
ATOM 2449 C CA . LEU A 1 312 ? -0.594 2.399 -10.954 1.00 98.50 312 LEU A CA 1
ATOM 2450 C C . LEU A 1 312 ? -1.825 3.211 -10.479 1.00 98.50 312 LEU A C 1
ATOM 2452 O O . LEU A 1 312 ? -2.486 2.771 -9.534 1.00 98.50 312 LEU A O 1
ATOM 2456 N N . PRO A 1 313 ? -2.198 4.347 -11.111 1.00 98.38 313 PRO A N 1
ATOM 2457 C CA . PRO A 1 313 ? -3.444 5.043 -10.791 1.00 98.38 313 PRO A CA 1
ATOM 2458 C C . PRO A 1 313 ? -4.710 4.231 -11.091 1.00 98.38 313 PRO A C 1
ATOM 2460 O O . PRO A 1 313 ? -5.683 4.323 -10.347 1.00 98.38 313 PRO A O 1
ATOM 2463 N N . HIS A 1 314 ? -4.709 3.411 -12.151 1.00 98.62 314 HIS A N 1
ATOM 2464 C CA . HIS A 1 314 ? -5.856 2.558 -12.488 1.00 98.62 314 HIS A CA 1
ATOM 2465 C C . HIS A 1 314 ? -6.085 1.471 -11.438 1.00 98.62 314 HIS A C 1
ATOM 2467 O O . HIS A 1 314 ? -7.234 1.163 -11.131 1.00 98.62 314 HIS A O 1
ATOM 2473 N N . LEU A 1 315 ? -5.007 0.956 -10.836 1.00 98.56 315 LEU A N 1
ATOM 2474 C CA . LEU A 1 315 ? -5.079 0.034 -9.700 1.00 98.56 315 LEU A CA 1
ATOM 2475 C C . LEU A 1 315 ? -5.642 0.688 -8.429 1.00 98.56 315 LEU A C 1
ATOM 2477 O O . LEU A 1 315 ? -5.952 -0.021 -7.473 1.00 98.56 315 LEU A O 1
ATOM 2481 N N . GLY A 1 316 ? -5.756 2.021 -8.413 1.00 97.88 316 GLY A N 1
ATOM 2482 C CA . GLY A 1 316 ? -6.209 2.821 -7.280 1.00 97.88 316 GLY A CA 1
ATOM 2483 C C . GLY A 1 316 ? -5.136 3.066 -6.218 1.00 97.88 316 GLY A C 1
ATOM 2484 O O . GLY A 1 316 ? -5.470 3.589 -5.154 1.00 97.88 316 GLY A O 1
ATOM 2485 N N . ARG A 1 317 ? -3.870 2.687 -6.467 1.00 97.56 317 ARG A N 1
ATOM 2486 C CA . ARG A 1 317 ? -2.761 2.870 -5.508 1.00 97.56 317 ARG A CA 1
ATOM 2487 C C . ARG A 1 317 ? -2.392 4.340 -5.330 1.00 97.56 317 ARG A C 1
ATOM 2489 O O . ARG A 1 317 ? -1.979 4.732 -4.242 1.00 97.56 317 ARG A O 1
ATOM 2496 N N . ILE A 1 318 ? -2.548 5.133 -6.384 1.00 97.81 318 ILE A N 1
ATOM 2497 C CA . ILE A 1 318 ? -2.501 6.596 -6.346 1.00 97.81 318 ILE A CA 1
ATOM 2498 C C . ILE A 1 318 ? -3.734 7.152 -7.056 1.00 97.81 318 ILE A C 1
ATOM 2500 O O . ILE A 1 318 ? -4.380 6.453 -7.836 1.00 97.81 318 ILE A O 1
ATOM 2504 N N . SER A 1 319 ? -4.071 8.412 -6.798 1.00 97.12 319 SER A N 1
ATOM 2505 C CA . SER A 1 319 ? -5.218 9.044 -7.452 1.00 97.12 319 SER A CA 1
ATOM 2506 C C . SER A 1 319 ? -4.997 9.212 -8.965 1.00 97.12 319 SER A C 1
ATOM 2508 O O . SER A 1 319 ? -3.882 9.463 -9.425 1.00 97.12 319 SER A O 1
ATOM 2510 N N . MET A 1 320 ? -6.074 9.133 -9.755 1.00 97.44 320 MET A N 1
ATOM 2511 C CA . MET A 1 320 ? -6.030 9.326 -11.216 1.00 97.44 320 MET A CA 1
ATOM 2512 C C . MET A 1 320 ? -5.506 10.710 -11.636 1.00 97.44 320 MET A C 1
ATOM 2514 O O . MET A 1 320 ? -4.937 10.845 -12.717 1.00 97.44 320 MET A O 1
ATOM 2518 N N . ASP A 1 321 ? -5.657 11.737 -10.797 1.00 96.94 321 ASP A N 1
ATOM 2519 C CA . ASP A 1 321 ? -5.100 13.081 -11.022 1.00 96.94 321 ASP A CA 1
ATOM 2520 C C . ASP A 1 321 ? -3.603 13.200 -10.657 1.00 96.94 321 ASP A C 1
ATOM 2522 O O . ASP A 1 321 ? -3.016 14.273 -10.796 1.00 96.94 321 ASP A O 1
ATOM 2526 N N . ARG A 1 322 ? -2.981 12.099 -10.215 1.00 97.38 322 ARG A N 1
ATOM 2527 C CA . ARG A 1 322 ? -1.531 11.926 -10.025 1.00 97.38 322 ARG A CA 1
ATOM 2528 C C . ARG A 1 322 ? -0.926 10.974 -11.054 1.00 97.38 322 ARG A C 1
ATOM 2530 O O . ARG A 1 322 ? 0.141 10.418 -10.830 1.00 97.38 322 ARG A O 1
ATOM 2537 N N . MET A 1 323 ? -1.594 10.744 -12.180 1.00 97.19 323 MET A N 1
ATOM 2538 C CA . MET A 1 323 ? -1.052 9.925 -13.264 1.00 97.19 323 MET A CA 1
ATOM 2539 C C . MET A 1 323 ? 0.261 10.523 -13.817 1.00 97.19 323 MET A C 1
ATOM 2541 O O . MET A 1 323 ? 0.348 11.750 -13.922 1.00 97.19 323 MET A O 1
ATOM 2545 N N . PRO A 1 324 ? 1.263 9.702 -14.211 1.00 97.75 324 PRO A N 1
ATOM 2546 C CA . PRO A 1 324 ? 2.476 10.191 -14.870 1.00 97.75 324 PRO A CA 1
ATOM 2547 C C . PRO A 1 324 ? 2.150 11.132 -16.041 1.00 97.75 324 PRO A C 1
ATOM 2549 O O . PRO A 1 324 ? 1.502 10.725 -17.002 1.00 97.75 324 PRO A O 1
ATOM 2552 N N . GLY A 1 325 ? 2.536 12.404 -15.940 1.00 95.81 325 GLY A N 1
ATOM 2553 C CA . GLY A 1 325 ? 2.197 13.453 -16.911 1.00 95.81 325 GLY A CA 1
ATOM 2554 C C . GLY A 1 325 ? 3.282 13.714 -17.958 1.00 95.81 325 GLY A C 1
ATOM 2555 O O . GLY A 1 325 ? 2.991 14.260 -19.021 1.00 95.81 325 GLY A O 1
ATOM 2556 N N . ILE A 1 326 ? 4.519 13.304 -17.676 1.00 97.56 326 ILE A N 1
ATOM 2557 C CA . ILE A 1 326 ? 5.654 13.404 -18.593 1.00 97.56 326 ILE A CA 1
ATOM 2558 C C . ILE A 1 326 ? 5.683 12.117 -19.410 1.00 97.56 326 ILE A C 1
ATOM 2560 O O . ILE A 1 326 ? 6.222 11.109 -18.955 1.00 97.56 326 ILE A O 1
ATOM 2564 N N . LEU A 1 327 ? 5.064 12.158 -20.589 1.00 96.94 327 LEU A N 1
ATOM 2565 C CA . LEU A 1 327 ? 4.951 11.017 -21.493 1.00 96.94 327 LEU A CA 1
ATOM 2566 C C . LEU A 1 327 ? 5.766 11.259 -22.771 1.00 96.94 327 LEU A C 1
ATOM 2568 O O . LEU A 1 327 ? 5.436 12.153 -23.551 1.00 96.94 327 LEU A O 1
ATOM 2572 N N . GLY A 1 328 ? 6.806 10.454 -22.972 1.00 96.94 328 GLY A N 1
ATOM 2573 C CA . GLY A 1 328 ? 7.564 10.339 -24.219 1.00 96.94 328 GLY A CA 1
ATOM 2574 C C . GLY A 1 328 ? 7.252 8.996 -24.875 1.00 96.94 328 GLY A C 1
ATOM 2575 O O . GLY A 1 328 ? 7.212 7.983 -24.184 1.00 96.94 328 GLY A O 1
ATOM 2576 N N . ALA A 1 329 ? 6.967 9.009 -26.174 1.00 96.44 329 ALA A N 1
ATOM 2577 C CA . ALA A 1 329 ? 6.520 7.847 -26.952 1.00 96.44 329 ALA A CA 1
ATOM 2578 C C . ALA A 1 329 ? 6.812 8.058 -28.454 1.00 96.44 329 ALA A C 1
ATOM 2580 O O . ALA A 1 329 ? 5.960 7.818 -29.305 1.00 96.44 329 ALA A O 1
ATOM 2581 N N . GLY A 1 330 ? 7.916 8.726 -28.788 1.00 94.56 330 GLY A N 1
ATOM 2582 C CA . GLY A 1 330 ? 8.262 9.039 -30.176 1.00 94.56 330 GLY A CA 1
ATOM 2583 C C . GLY A 1 330 ? 9.356 8.112 -30.687 1.00 94.56 330 GLY A C 1
ATOM 2584 O O . GLY A 1 330 ? 10.037 7.483 -29.910 1.00 94.56 330 GLY A O 1
ATOM 2585 N N . GLU A 1 331 ? 9.632 8.134 -31.987 1.00 93.31 331 GLU A N 1
ATOM 2586 C CA . GLU A 1 331 ? 10.712 7.345 -32.633 1.00 93.31 331 GLU A CA 1
ATOM 2587 C C . GLU A 1 331 ? 12.139 7.693 -32.148 1.00 93.31 331 GLU A C 1
ATOM 2589 O O . GLU A 1 331 ? 13.140 7.238 -32.709 1.00 93.31 331 GLU A O 1
ATOM 2594 N N . GLY A 1 332 ? 12.245 8.612 -31.189 1.00 92.94 332 GLY A N 1
ATOM 2595 C CA . GLY A 1 332 ? 13.501 9.094 -30.664 1.00 92.94 332 GLY A CA 1
ATOM 2596 C C . GLY A 1 332 ? 14.415 9.768 -31.679 1.00 92.94 332 GLY A C 1
ATOM 2597 O O . GLY A 1 332 ? 13.995 10.422 -32.642 1.00 92.94 332 GLY A O 1
ATOM 2598 N N . GLY A 1 333 ? 15.715 9.651 -31.427 1.00 94.06 333 GLY A N 1
ATOM 2599 C CA . GLY A 1 333 ? 16.745 10.278 -32.237 1.00 94.06 333 GLY A CA 1
ATOM 2600 C C . GLY A 1 333 ? 18.159 9.858 -31.861 1.00 94.06 333 GLY A C 1
ATOM 2601 O O . GLY A 1 333 ? 18.413 9.224 -30.840 1.00 94.06 333 GLY A O 1
ATOM 2602 N N . SER A 1 334 ? 19.103 10.244 -32.716 1.00 95.62 334 SER A N 1
ATOM 2603 C CA . SER A 1 334 ? 20.527 10.020 -32.478 1.00 95.62 334 SER A CA 1
ATOM 2604 C C . SER A 1 334 ? 21.121 11.138 -31.619 1.00 95.62 334 SER A C 1
ATOM 2606 O O . SER A 1 334 ? 20.924 12.315 -31.929 1.00 95.62 334 SER A O 1
ATOM 2608 N N . GLY A 1 335 ? 21.916 10.788 -30.607 1.00 93.94 335 GLY A N 1
ATOM 2609 C CA . GLY A 1 335 ? 22.699 11.753 -29.825 1.00 93.94 335 GLY A CA 1
ATOM 2610 C C . GLY A 1 335 ? 24.073 11.231 -29.402 1.00 93.94 335 GLY A C 1
ATOM 2611 O O . GLY A 1 335 ? 24.370 10.041 -29.523 1.00 93.94 335 GLY A O 1
ATOM 2612 N N . ASP A 1 336 ? 24.932 12.155 -28.966 1.00 94.88 336 ASP A N 1
ATOM 2613 C CA . ASP A 1 336 ? 26.335 11.927 -28.594 1.00 94.88 336 ASP A CA 1
ATOM 2614 C C . ASP A 1 336 ? 26.589 11.947 -27.076 1.00 94.88 336 ASP A C 1
ATOM 2616 O O . ASP A 1 336 ? 27.696 11.652 -26.622 1.00 94.88 336 ASP A O 1
ATOM 2620 N N . ASP A 1 337 ? 25.566 12.287 -26.301 1.00 94.19 337 ASP A N 1
ATOM 2621 C CA . ASP A 1 337 ? 25.552 12.347 -24.847 1.00 94.19 337 ASP A CA 1
ATOM 2622 C C . ASP A 1 337 ? 25.208 10.991 -24.208 1.00 94.19 337 ASP A C 1
ATOM 2624 O O . ASP A 1 337 ? 24.867 10.021 -24.883 1.00 94.19 337 ASP A O 1
ATOM 2628 N N . VAL A 1 338 ? 25.303 10.923 -22.880 1.00 95.50 338 VAL A N 1
ATOM 2629 C CA . VAL A 1 338 ? 24.908 9.767 -22.061 1.00 95.50 338 VAL A CA 1
ATOM 2630 C C . VAL A 1 338 ? 23.674 10.168 -21.267 1.00 95.50 338 VAL A C 1
ATOM 2632 O O . VAL A 1 338 ? 23.668 11.257 -20.695 1.00 95.50 338 VAL A O 1
ATOM 2635 N N . TRP A 1 339 ? 22.649 9.317 -21.198 1.00 96.62 339 TRP A N 1
ATOM 2636 C CA . TRP A 1 339 ? 21.518 9.567 -20.303 1.00 96.62 339 TRP A CA 1
ATOM 2637 C C . TRP A 1 339 ? 21.737 8.857 -18.974 1.00 96.62 339 TRP A C 1
ATOM 2639 O O . TRP A 1 339 ? 22.081 7.670 -18.911 1.00 96.62 339 TRP A O 1
ATOM 2649 N N . LEU A 1 340 ? 21.564 9.627 -17.904 1.00 96.56 340 LEU A N 1
ATOM 2650 C CA . LEU A 1 340 ? 21.887 9.220 -16.546 1.00 96.56 340 LEU A CA 1
ATOM 2651 C C . LEU A 1 340 ? 20.667 9.332 -15.638 1.00 96.56 340 LEU A C 1
ATOM 2653 O O . LEU A 1 340 ? 19.743 10.102 -15.901 1.00 96.56 340 LEU A O 1
ATOM 2657 N N . VAL A 1 341 ? 20.721 8.610 -14.527 1.00 97.69 341 VAL A N 1
ATOM 2658 C CA . VAL A 1 341 ? 19.832 8.770 -13.380 1.00 97.69 341 VAL A CA 1
ATOM 2659 C C . VAL A 1 341 ? 20.521 9.643 -12.339 1.00 97.69 341 VAL A C 1
ATOM 2661 O O . VAL A 1 341 ? 21.664 9.379 -11.958 1.00 97.69 341 VAL A O 1
ATOM 2664 N N . ASN A 1 342 ? 19.818 10.662 -11.848 1.00 96.19 342 ASN A N 1
ATOM 2665 C CA . ASN A 1 342 ? 20.236 11.418 -10.675 1.00 96.19 342 ASN A CA 1
ATOM 2666 C C . ASN A 1 342 ? 19.479 10.922 -9.434 1.00 96.19 342 ASN A C 1
ATOM 2668 O O . ASN A 1 342 ? 18.267 11.102 -9.341 1.00 96.19 342 ASN A O 1
ATOM 2672 N N . ALA A 1 343 ? 20.194 10.333 -8.471 1.00 95.38 343 ALA A N 1
ATOM 2673 C CA . ALA A 1 343 ? 19.640 9.904 -7.183 1.00 95.38 343 ALA A CA 1
ATOM 2674 C C . ALA A 1 343 ? 19.742 10.981 -6.081 1.00 95.38 343 ALA A C 1
ATOM 2676 O O . ALA A 1 343 ? 19.279 10.766 -4.962 1.00 95.38 343 ALA A O 1
ATOM 2677 N N . HIS A 1 344 ? 20.352 12.135 -6.366 1.00 92.69 344 HIS A N 1
ATOM 2678 C CA . HIS A 1 344 ? 20.472 13.268 -5.452 1.00 92.69 344 HIS A CA 1
ATOM 2679 C C . HIS A 1 344 ? 19.481 14.372 -5.841 1.00 92.69 344 HIS A C 1
ATOM 2681 O O . HIS A 1 344 ? 19.777 15.281 -6.622 1.00 92.69 344 HIS A O 1
ATOM 2687 N N . ILE A 1 345 ? 18.267 14.276 -5.303 1.00 93.38 345 ILE A N 1
ATOM 2688 C CA . ILE A 1 345 ? 17.144 15.121 -5.715 1.00 93.38 345 ILE A CA 1
ATOM 2689 C C . ILE A 1 345 ? 17.296 16.533 -5.139 1.00 93.38 345 ILE A C 1
ATOM 2691 O O . ILE A 1 345 ? 17.644 16.715 -3.971 1.00 93.38 345 ILE A O 1
ATOM 2695 N N . GLY A 1 346 ? 17.042 17.560 -5.953 1.00 90.25 346 GLY A N 1
ATOM 2696 C CA . GLY A 1 346 ? 17.085 18.951 -5.497 1.00 90.25 346 GLY A CA 1
ATOM 2697 C C . GLY A 1 346 ? 18.453 19.444 -5.017 1.00 90.25 346 GLY A C 1
ATOM 2698 O O . GLY A 1 346 ? 18.509 20.397 -4.239 1.00 90.25 346 GLY A O 1
ATOM 2699 N N . TYR A 1 347 ? 19.549 18.807 -5.440 1.00 87.19 347 TYR A N 1
ATOM 2700 C CA . TYR A 1 347 ? 20.900 19.086 -4.942 1.00 87.19 347 TYR A CA 1
ATOM 2701 C C . TYR A 1 347 ? 21.354 20.548 -5.143 1.00 87.19 347 TYR A C 1
ATOM 2703 O O . TYR A 1 347 ? 22.229 21.026 -4.420 1.00 87.19 347 TYR A O 1
ATOM 2711 N N . ALA A 1 348 ? 20.760 21.289 -6.091 1.00 86.50 348 ALA A N 1
ATOM 2712 C CA . ALA A 1 348 ? 21.072 22.706 -6.301 1.00 86.50 348 ALA A CA 1
ATOM 2713 C C . ALA A 1 348 ? 20.576 23.618 -5.162 1.00 86.50 348 ALA A C 1
ATOM 2715 O O . ALA A 1 348 ? 20.957 24.791 -5.095 1.00 86.50 348 ALA A O 1
ATOM 2716 N N . PHE A 1 349 ? 19.732 23.111 -4.260 1.00 84.81 349 PHE A N 1
ATOM 2717 C CA . PHE A 1 349 ? 19.186 23.867 -3.140 1.00 84.81 349 PHE A CA 1
ATOM 2718 C C . PHE A 1 349 ? 19.980 23.591 -1.861 1.00 84.81 349 PHE A C 1
ATOM 2720 O O . PHE A 1 349 ? 20.192 22.448 -1.460 1.00 84.81 349 PHE A O 1
ATOM 2727 N N . SER A 1 350 ? 20.410 24.665 -1.192 1.00 74.94 350 SER A N 1
ATOM 2728 C CA . SER A 1 350 ? 21.149 24.566 0.070 1.00 74.94 350 SER A CA 1
ATOM 2729 C C . SER A 1 350 ? 20.311 23.852 1.135 1.00 74.94 350 SER A C 1
ATOM 2731 O O . SER A 1 350 ? 19.180 24.258 1.397 1.00 74.94 350 SER A O 1
ATOM 2733 N N . GLY A 1 351 ? 20.880 22.809 1.746 1.00 69.88 351 GLY A N 1
ATOM 2734 C CA . GLY A 1 351 ? 20.193 21.990 2.747 1.00 69.88 351 GLY A CA 1
ATOM 2735 C C . GLY A 1 351 ? 19.283 20.902 2.168 1.00 69.88 351 GLY A C 1
ATOM 2736 O O . GLY A 1 351 ? 18.417 20.421 2.890 1.00 69.88 351 GLY A O 1
ATOM 2737 N N . SER A 1 352 ? 19.433 20.532 0.886 1.00 74.12 352 SER A N 1
ATOM 2738 C CA . SER A 1 352 ? 18.816 19.302 0.374 1.00 74.12 352 SER A CA 1
ATOM 2739 C C . SER A 1 352 ? 19.448 18.077 1.038 1.00 74.12 352 SER A C 1
ATOM 2741 O O . SER A 1 352 ? 20.660 17.889 0.955 1.00 74.12 352 SER A O 1
ATOM 2743 N N . ASP A 1 353 ? 18.610 17.238 1.647 1.00 74.50 353 ASP A N 1
ATOM 2744 C CA . ASP A 1 353 ? 18.999 15.962 2.261 1.00 74.50 353 ASP A CA 1
ATOM 2745 C C . ASP A 1 353 ? 18.493 14.750 1.438 1.00 74.50 353 ASP A C 1
ATOM 2747 O O . ASP A 1 353 ? 18.487 13.618 1.918 1.00 74.50 353 ASP A O 1
ATOM 2751 N N . TYR A 1 354 ? 18.059 14.956 0.184 1.00 86.75 354 TYR A N 1
ATOM 2752 C CA . TYR A 1 354 ? 17.480 13.903 -0.671 1.00 86.75 354 TYR A CA 1
ATOM 2753 C C . TYR A 1 354 ? 18.536 13.145 -1.488 1.00 86.75 354 TYR A C 1
ATOM 2755 O O . TYR A 1 354 ? 18.381 12.953 -2.695 1.00 86.75 354 TYR A O 1
ATOM 2763 N N . ASN A 1 355 ? 19.620 12.702 -0.851 1.00 91.19 355 ASN A N 1
ATOM 2764 C CA . ASN A 1 355 ? 20.533 11.755 -1.485 1.00 91.19 355 ASN A CA 1
ATOM 2765 C C . ASN A 1 355 ? 20.016 10.324 -1.283 1.00 91.19 355 ASN A C 1
ATOM 2767 O O . ASN A 1 355 ? 19.992 9.811 -0.167 1.00 91.19 355 ASN A O 1
ATOM 2771 N N . ARG A 1 356 ? 19.582 9.691 -2.373 1.00 93.75 356 ARG A N 1
ATOM 2772 C CA . ARG A 1 356 ? 18.997 8.345 -2.398 1.00 93.75 356 ARG A CA 1
ATOM 2773 C C . ARG A 1 356 ? 19.944 7.299 -2.989 1.00 93.75 356 ARG A C 1
ATOM 2775 O O . ARG A 1 356 ? 19.516 6.174 -3.222 1.00 93.75 356 ARG A O 1
ATOM 2782 N N . ALA A 1 357 ? 21.212 7.644 -3.227 1.00 91.75 357 ALA A N 1
ATOM 2783 C CA . ALA A 1 357 ? 22.184 6.744 -3.851 1.00 91.75 357 ALA A CA 1
ATOM 2784 C C . ALA A 1 357 ? 22.445 5.462 -3.034 1.00 91.75 357 ALA A C 1
ATOM 2786 O O . ALA A 1 357 ? 22.763 4.431 -3.616 1.00 91.75 357 ALA A O 1
ATOM 2787 N N . ASP A 1 358 ? 22.240 5.501 -1.713 1.00 93.94 358 ASP A N 1
ATOM 2788 C CA . ASP A 1 358 ? 22.374 4.335 -0.825 1.00 93.94 358 ASP A CA 1
ATOM 2789 C C . ASP A 1 358 ? 21.132 3.416 -0.828 1.00 93.94 358 ASP A C 1
ATOM 2791 O O . ASP A 1 358 ? 21.080 2.430 -0.088 1.00 93.94 358 ASP A O 1
ATOM 2795 N N . HIS A 1 359 ? 20.094 3.733 -1.613 1.00 97.38 359 HIS A N 1
ATOM 2796 C CA . HIS A 1 359 ? 18.893 2.903 -1.678 1.00 97.38 359 HIS A CA 1
ATOM 2797 C C . HIS A 1 359 ? 19.213 1.520 -2.283 1.00 97.38 359 HIS A C 1
ATOM 2799 O O . HIS A 1 359 ? 19.903 1.458 -3.301 1.00 97.38 359 HIS A O 1
ATOM 2805 N N . PRO A 1 360 ? 18.662 0.406 -1.751 1.00 98.06 360 PRO A N 1
ATOM 2806 C CA . PRO A 1 360 ? 18.996 -0.946 -2.213 1.00 98.06 360 PRO A CA 1
ATOM 2807 C C . PRO A 1 360 ? 18.788 -1.222 -3.707 1.00 98.06 360 PRO A C 1
ATOM 2809 O O . PRO A 1 360 ? 19.424 -2.125 -4.244 1.00 98.06 360 PRO A O 1
ATOM 2812 N N . ILE A 1 361 ? 17.930 -0.456 -4.388 1.00 98.31 361 ILE A N 1
ATOM 2813 C CA . ILE A 1 361 ? 17.722 -0.588 -5.843 1.00 98.31 361 ILE A CA 1
ATOM 2814 C C . ILE A 1 361 ? 18.961 -0.198 -6.661 1.00 98.31 361 ILE A C 1
ATOM 2816 O O . ILE A 1 361 ? 19.093 -0.611 -7.805 1.00 98.31 361 ILE A O 1
ATOM 2820 N N . TYR A 1 362 ? 19.876 0.574 -6.074 1.00 98.06 362 TYR A N 1
ATOM 2821 C CA . TYR A 1 362 ? 21.139 0.969 -6.693 1.00 98.06 362 TYR A CA 1
ATOM 2822 C C . TYR A 1 362 ? 22.300 0.050 -6.295 1.00 98.06 362 TYR A C 1
ATOM 2824 O O . TYR A 1 362 ? 23.456 0.338 -6.599 1.00 98.06 362 TYR A O 1
ATOM 2832 N N . ASN A 1 363 ? 22.033 -1.086 -5.644 1.00 96.00 363 ASN A N 1
ATOM 2833 C CA . ASN A 1 363 ? 23.078 -2.074 -5.411 1.00 96.00 363 ASN A CA 1
ATOM 2834 C C . ASN A 1 363 ? 23.661 -2.557 -6.750 1.00 96.00 363 ASN A C 1
ATOM 2836 O O . ASN A 1 363 ? 22.934 -2.828 -7.704 1.00 96.00 363 ASN A O 1
ATOM 2840 N N . ASN A 1 364 ? 24.987 -2.696 -6.797 1.00 95.44 364 ASN A N 1
ATOM 2841 C CA . ASN A 1 364 ? 25.755 -3.205 -7.941 1.00 95.44 364 ASN A CA 1
ATOM 2842 C C . ASN A 1 364 ? 25.721 -2.352 -9.223 1.00 95.44 364 ASN A C 1
ATOM 2844 O O . ASN A 1 364 ? 26.308 -2.764 -10.223 1.00 95.44 364 ASN A O 1
ATOM 2848 N N . VAL A 1 365 ? 25.105 -1.166 -9.221 1.00 96.88 365 VAL A N 1
ATOM 2849 C CA . VAL A 1 365 ? 25.241 -0.234 -10.351 1.00 96.88 365 VAL A CA 1
ATOM 2850 C C . VAL A 1 365 ? 26.571 0.513 -10.261 1.00 96.88 365 VAL A C 1
ATOM 2852 O O . VAL A 1 365 ? 27.065 0.828 -9.175 1.00 96.88 365 VAL A O 1
ATOM 2855 N N . VAL A 1 366 ? 27.160 0.820 -11.411 1.00 95.31 366 VAL A N 1
ATOM 2856 C CA . VAL A 1 366 ? 28.333 1.689 -11.502 1.00 95.31 366 VAL A CA 1
ATOM 2857 C C . VAL A 1 366 ? 27.869 3.140 -11.477 1.00 95.31 366 VAL A C 1
ATOM 2859 O O . VAL A 1 366 ? 27.127 3.573 -12.355 1.00 95.31 366 VAL A O 1
ATOM 2862 N N . VAL A 1 367 ? 28.331 3.886 -10.476 1.00 92.31 367 VAL A N 1
ATOM 2863 C CA . VAL A 1 367 ? 28.130 5.334 -10.338 1.00 92.31 367 VAL A CA 1
ATOM 2864 C C . VAL A 1 367 ? 29.306 6.069 -10.985 1.00 92.31 367 VAL A C 1
ATOM 2866 O O . VAL A 1 367 ? 30.454 5.655 -10.819 1.00 92.31 367 VAL A O 1
ATOM 2869 N N . ASP A 1 368 ? 29.032 7.168 -11.684 1.00 89.94 368 ASP A N 1
ATOM 2870 C CA . ASP A 1 368 ? 30.038 8.019 -12.321 1.00 89.94 368 ASP A CA 1
ATOM 2871 C C . ASP A 1 368 ? 29.927 9.466 -11.804 1.00 89.94 368 ASP A C 1
ATOM 2873 O O . ASP A 1 368 ? 28.849 10.065 -11.774 1.00 89.94 368 ASP A O 1
ATOM 2877 N N . ASP A 1 369 ? 31.050 10.020 -11.348 1.00 88.88 369 ASP A N 1
ATOM 2878 C CA . ASP A 1 369 ? 31.178 11.371 -10.792 1.00 88.88 369 ASP A CA 1
ATOM 2879 C C . ASP A 1 369 ? 31.814 12.373 -11.771 1.00 88.88 369 ASP A C 1
ATOM 2881 O O . ASP A 1 369 ? 32.139 13.498 -11.395 1.00 88.88 369 ASP A O 1
ATOM 2885 N N . THR A 1 370 ? 31.997 11.980 -13.033 1.00 90.88 370 THR A N 1
ATOM 2886 C CA . THR A 1 370 ? 32.691 12.784 -14.047 1.00 90.88 370 THR A CA 1
ATOM 2887 C C . THR A 1 370 ? 31.746 13.537 -14.983 1.00 90.88 370 THR A C 1
ATOM 2889 O O . THR A 1 370 ? 32.167 14.512 -15.610 1.00 90.88 370 THR A O 1
ATOM 2892 N N . TYR A 1 371 ? 30.471 13.134 -15.061 1.00 89.38 371 TYR A N 1
ATOM 2893 C CA . TYR A 1 371 ? 29.467 13.774 -15.923 1.00 89.38 371 TYR A CA 1
ATOM 2894 C C . TYR A 1 371 ? 28.975 15.124 -15.395 1.00 89.38 371 TYR A C 1
ATOM 2896 O O . TYR A 1 371 ? 28.737 16.040 -16.185 1.00 89.38 371 TYR A O 1
ATOM 2904 N N . TYR A 1 372 ? 28.857 15.265 -14.073 1.00 88.00 372 TYR A N 1
ATOM 2905 C CA . TYR A 1 372 ? 28.456 16.503 -13.408 1.00 88.00 372 TYR A CA 1
ATOM 2906 C C . TYR A 1 372 ? 29.478 16.871 -12.333 1.00 88.00 372 TYR A C 1
ATOM 2908 O O . TYR A 1 372 ? 30.074 16.012 -11.694 1.00 88.00 372 TYR A O 1
ATOM 2916 N N . SER A 1 373 ? 29.712 18.169 -12.140 1.00 85.06 373 SER A N 1
ATOM 2917 C CA . SER A 1 373 ? 30.725 18.668 -11.195 1.00 85.06 373 SER A CA 1
ATOM 2918 C C . SER A 1 373 ? 30.270 18.664 -9.731 1.00 85.06 373 SER A C 1
ATOM 2920 O O . SER A 1 373 ? 31.059 18.915 -8.822 1.00 85.06 373 SER A O 1
ATOM 2922 N N . ASP A 1 374 ? 28.978 18.451 -9.532 1.00 83.75 374 ASP A N 1
ATOM 2923 C CA . ASP A 1 374 ? 28.194 18.871 -8.381 1.00 83.75 374 ASP A CA 1
ATOM 2924 C C . ASP A 1 374 ? 27.439 17.694 -7.740 1.00 83.75 374 ASP A C 1
ATOM 2926 O O . ASP A 1 374 ? 27.085 17.765 -6.561 1.00 83.75 374 ASP A O 1
ATOM 2930 N N . HIS A 1 375 ? 27.287 16.581 -8.463 1.00 86.75 375 HIS A N 1
ATOM 2931 C CA . HIS A 1 375 ? 26.748 15.315 -7.970 1.00 86.75 375 HIS A CA 1
ATOM 2932 C C . HIS A 1 375 ? 27.227 14.143 -8.831 1.00 86.75 375 HIS A C 1
ATOM 2934 O O . HIS A 1 375 ? 27.581 14.303 -9.996 1.00 86.75 375 HIS A O 1
ATOM 2940 N N . SER A 1 376 ? 27.209 12.946 -8.251 1.00 89.12 376 SER A N 1
ATOM 2941 C CA . SER A 1 376 ? 27.387 11.707 -9.005 1.00 89.12 376 SER A CA 1
ATOM 2942 C C . SER A 1 376 ? 26.070 11.274 -9.647 1.00 89.12 376 SER A C 1
ATOM 2944 O O . SER A 1 376 ? 24.994 11.533 -9.105 1.00 89.12 376 SER A O 1
ATOM 2946 N N . ALA A 1 377 ? 26.152 10.578 -10.775 1.00 92.62 377 ALA A N 1
ATOM 2947 C CA . ALA A 1 377 ? 24.995 10.068 -11.496 1.00 92.62 377 ALA A CA 1
ATOM 2948 C C . ALA A 1 377 ? 25.248 8.638 -11.990 1.00 92.62 377 ALA A C 1
ATOM 2950 O O . ALA A 1 377 ? 26.383 8.163 -12.022 1.00 92.62 377 ALA A O 1
ATOM 2951 N N . ILE A 1 378 ? 24.182 7.928 -12.348 1.00 96.88 378 ILE A N 1
ATOM 2952 C CA . ILE A 1 378 ? 24.262 6.527 -12.772 1.00 96.88 378 ILE A CA 1
ATOM 2953 C C . ILE A 1 378 ? 23.972 6.475 -14.274 1.00 96.88 378 ILE A C 1
ATOM 2955 O O . ILE A 1 378 ? 22.838 6.752 -14.668 1.00 96.88 378 ILE A O 1
ATOM 2959 N N . PRO A 1 379 ? 24.956 6.173 -15.135 1.00 97.31 379 PRO A N 1
ATOM 2960 C CA . PRO A 1 379 ? 24.731 6.109 -16.573 1.00 97.31 379 PRO A CA 1
ATOM 2961 C C . PRO A 1 379 ? 23.934 4.849 -16.920 1.00 97.31 379 PRO A C 1
ATOM 2963 O O . PRO A 1 379 ? 24.332 3.750 -16.535 1.00 97.31 379 PRO A O 1
ATOM 2966 N N . PHE A 1 380 ? 22.818 5.000 -17.635 1.00 97.00 380 PHE A N 1
ATOM 2967 C CA . PHE A 1 380 ? 21.993 3.867 -18.078 1.00 97.00 380 PHE A CA 1
ATOM 2968 C C . PHE A 1 380 ? 22.063 3.651 -19.588 1.00 97.00 380 PHE A C 1
ATOM 2970 O O . PHE A 1 380 ? 22.069 2.503 -20.020 1.00 97.00 380 PHE A O 1
ATOM 2977 N N . ILE A 1 381 ? 22.200 4.709 -20.396 1.00 95.25 381 ILE A N 1
ATOM 2978 C CA . ILE A 1 381 ? 22.298 4.553 -21.851 1.00 95.25 381 ILE A CA 1
ATOM 2979 C C . ILE A 1 381 ? 23.327 5.488 -22.481 1.00 95.25 381 ILE A C 1
ATOM 2981 O O . ILE A 1 381 ? 23.391 6.685 -22.192 1.00 95.25 381 ILE A O 1
ATOM 2985 N N . GLY A 1 382 ? 24.183 4.908 -23.324 1.00 95.25 382 GLY A N 1
ATOM 2986 C CA . GLY A 1 382 ? 25.267 5.614 -24.001 1.00 95.25 382 GLY A CA 1
ATOM 2987 C C . GLY A 1 382 ? 24.816 6.399 -25.240 1.00 95.25 382 GLY A C 1
ATOM 2988 O O . GLY A 1 382 ? 23.627 6.441 -25.556 1.00 95.25 382 GLY A O 1
ATOM 2989 N N . PRO A 1 383 ? 25.767 6.995 -25.979 1.00 95.19 383 PRO A N 1
ATOM 2990 C CA . PRO A 1 383 ? 25.507 7.635 -27.267 1.00 95.19 383 PRO A CA 1
ATOM 2991 C C . PRO A 1 383 ? 24.909 6.656 -28.278 1.00 95.19 383 PRO A C 1
ATOM 2993 O O . PRO A 1 383 ? 25.300 5.488 -28.300 1.00 95.19 383 PRO A O 1
ATOM 2996 N N . GLY A 1 384 ? 24.011 7.125 -29.141 1.00 95.00 384 GLY A N 1
ATOM 2997 C CA . GLY A 1 384 ? 23.323 6.258 -30.096 1.00 95.00 384 GLY A CA 1
ATOM 2998 C C . GLY A 1 384 ? 21.954 6.763 -30.539 1.00 95.00 384 GLY A C 1
ATOM 2999 O O . GLY A 1 384 ? 21.559 7.877 -30.192 1.00 95.00 384 GLY A O 1
ATOM 3000 N N . GLN A 1 385 ? 21.259 5.931 -31.319 1.00 94.94 385 GLN A N 1
ATOM 3001 C CA . GLN A 1 385 ? 19.822 6.036 -31.586 1.00 94.94 385 GLN A CA 1
ATOM 3002 C C . GLN A 1 385 ? 19.078 5.483 -30.369 1.00 94.94 385 GLN A C 1
ATOM 3004 O O . GLN A 1 385 ? 19.380 4.362 -29.965 1.00 94.94 385 GLN A O 1
ATOM 3009 N N . ARG A 1 386 ? 18.207 6.311 -29.788 1.00 93.31 386 ARG A N 1
ATOM 3010 C CA . ARG A 1 386 ? 17.480 6.073 -28.530 1.00 93.31 386 ARG A CA 1
ATOM 3011 C C . ARG A 1 386 ? 16.089 6.673 -28.627 1.00 93.31 386 ARG A C 1
ATOM 3013 O O . ARG A 1 386 ? 15.963 7.716 -29.279 1.00 93.31 386 ARG A O 1
ATOM 3020 N N . GLU A 1 387 ? 15.098 6.092 -27.965 1.00 92.62 387 GLU A N 1
ATOM 3021 C CA . GLU A 1 387 ? 13.671 6.366 -28.220 1.00 92.62 387 GLU A CA 1
ATOM 3022 C C . GLU A 1 387 ? 13.111 7.572 -27.442 1.00 92.62 387 GLU A C 1
ATOM 3024 O O . GLU A 1 387 ? 12.171 8.241 -27.876 1.00 92.62 387 GLU A O 1
ATOM 3029 N N . ASP A 1 388 ? 13.749 7.937 -26.326 1.00 94.00 388 ASP A N 1
ATOM 3030 C CA . ASP A 1 388 ? 13.291 8.998 -25.407 1.00 94.00 388 ASP A CA 1
ATOM 3031 C C . ASP A 1 388 ? 11.891 8.720 -24.810 1.00 94.00 388 ASP A C 1
ATOM 3033 O O . ASP A 1 388 ? 11.049 9.612 -24.621 1.00 94.00 388 ASP A O 1
ATOM 3037 N N . HIS A 1 389 ? 11.620 7.448 -24.504 1.00 97.00 389 HIS A N 1
ATOM 3038 C CA . HIS A 1 389 ? 10.351 7.005 -23.942 1.00 97.00 389 HIS A CA 1
ATOM 3039 C C . HIS A 1 389 ? 10.261 7.251 -22.435 1.00 97.00 389 HIS A C 1
ATOM 3041 O O . HIS A 1 389 ? 10.851 6.569 -21.608 1.00 97.00 389 HIS A O 1
ATOM 3047 N N . ASN A 1 390 ? 9.492 8.271 -22.056 1.00 97.50 390 ASN A N 1
ATOM 3048 C CA . ASN A 1 390 ? 9.320 8.681 -20.666 1.00 97.50 390 ASN A CA 1
ATOM 3049 C C . ASN A 1 390 ? 7.904 8.372 -20.180 1.00 97.50 390 ASN A C 1
ATOM 3051 O O . ASN A 1 390 ? 6.942 8.468 -20.935 1.00 97.50 390 ASN A O 1
ATOM 3055 N N . SER A 1 391 ? 7.761 8.084 -18.893 1.00 98.00 391 SER A N 1
ATOM 3056 C CA . SER A 1 391 ? 6.469 7.951 -18.220 1.00 98.00 391 SER A CA 1
ATOM 3057 C C . SER A 1 391 ? 6.613 8.323 -16.745 1.00 98.00 391 SER A C 1
ATOM 3059 O O . SER A 1 391 ? 6.611 7.475 -15.847 1.00 98.00 391 SER A O 1
ATOM 3061 N N . MET A 1 392 ? 6.796 9.621 -16.503 1.00 97.75 392 MET A N 1
ATOM 3062 C CA . MET A 1 392 ? 7.197 10.178 -15.206 1.00 97.75 392 MET A CA 1
ATOM 3063 C C . MET A 1 392 ? 6.185 11.179 -14.650 1.00 97.75 392 MET A C 1
ATOM 3065 O O . MET A 1 392 ? 5.312 11.685 -15.359 1.00 97.75 392 MET A O 1
ATOM 3069 N N . TRP A 1 393 ? 6.343 11.534 -13.379 1.00 98.50 393 TRP A N 1
ATOM 3070 C CA . TRP A 1 393 ? 5.504 12.530 -12.721 1.00 98.50 393 TRP A CA 1
ATOM 3071 C C . TRP A 1 393 ? 6.087 13.937 -12.866 1.00 98.50 393 TRP A C 1
ATOM 3073 O O . TRP A 1 393 ? 7.215 14.185 -12.443 1.00 98.50 393 TRP A O 1
ATOM 3083 N N . ASP A 1 394 ? 5.298 14.866 -13.414 1.00 97.06 394 ASP A N 1
ATOM 3084 C CA . ASP A 1 394 ? 5.552 16.309 -13.320 1.00 97.06 394 ASP A CA 1
ATOM 3085 C C . ASP A 1 394 ? 4.952 16.819 -12.005 1.00 97.06 394 ASP A C 1
ATOM 3087 O O . ASP A 1 394 ? 3.757 17.115 -11.920 1.00 97.06 394 ASP A O 1
ATOM 3091 N N . LEU A 1 395 ? 5.775 16.900 -10.962 1.00 96.56 395 LEU A N 1
ATOM 3092 C CA . LEU A 1 395 ? 5.317 17.246 -9.617 1.00 96.56 395 LEU A CA 1
ATOM 3093 C C . LEU A 1 395 ? 4.863 18.705 -9.513 1.00 96.56 395 LEU A C 1
ATOM 3095 O O . LEU A 1 395 ? 4.010 19.032 -8.686 1.00 96.56 395 LEU A O 1
ATOM 3099 N N . ASN A 1 396 ? 5.386 19.582 -10.372 1.00 93.44 396 ASN A N 1
ATOM 3100 C CA . ASN A 1 396 ? 4.964 20.979 -10.424 1.00 93.44 396 ASN A CA 1
ATOM 3101 C C . ASN A 1 396 ? 3.535 21.131 -10.966 1.00 93.44 396 ASN A C 1
ATOM 3103 O O . ASN A 1 396 ? 2.862 22.116 -10.652 1.00 93.44 396 ASN A O 1
ATOM 3107 N N . SER A 1 397 ? 3.051 20.161 -11.746 1.00 94.62 397 SER A N 1
ATOM 3108 C CA . SER A 1 397 ? 1.705 20.195 -12.327 1.00 94.62 397 SER A CA 1
ATOM 3109 C C . SER A 1 397 ? 0.581 19.907 -11.322 1.00 94.62 397 SER A C 1
ATOM 3111 O O . SER A 1 397 ? -0.567 20.277 -11.568 1.00 94.62 397 SER A O 1
ATOM 3113 N N . PHE A 1 398 ? 0.892 19.310 -10.165 1.00 94.25 398 PHE A N 1
ATOM 3114 C CA . PHE A 1 398 ? -0.113 18.837 -9.202 1.00 94.25 398 PHE A CA 1
ATOM 3115 C C . PHE A 1 398 ? -0.627 19.906 -8.231 1.00 94.25 398 PHE A C 1
ATOM 3117 O O . PHE A 1 398 ? -1.509 19.635 -7.419 1.00 94.25 398 PHE A O 1
ATOM 3124 N N . GLY A 1 399 ? -0.121 21.141 -8.314 1.00 90.19 399 GLY A N 1
ATOM 3125 C CA . GLY A 1 399 ? -0.660 22.263 -7.541 1.00 90.19 399 GLY A CA 1
ATOM 3126 C C . GLY A 1 399 ? -0.482 22.124 -6.026 1.00 90.19 399 GLY A C 1
ATOM 3127 O O . GLY A 1 399 ? -1.269 22.692 -5.264 1.00 90.19 399 GLY A O 1
ATOM 3128 N N . TYR A 1 400 ? 0.538 21.382 -5.580 1.00 89.44 400 TYR A N 1
ATOM 3129 C CA . TYR A 1 400 ? 0.836 21.219 -4.162 1.00 89.44 400 TYR A CA 1
ATOM 3130 C C . TYR A 1 400 ? 0.980 22.567 -3.458 1.00 89.44 400 TYR A C 1
ATOM 3132 O O . TYR A 1 400 ? 1.719 23.455 -3.886 1.00 89.44 400 TYR A O 1
ATOM 3140 N N . SER A 1 401 ? 0.297 22.700 -2.323 1.00 79.38 401 SER A N 1
ATOM 3141 C CA . SER A 1 401 ? 0.557 23.798 -1.400 1.00 79.38 401 SER A CA 1
ATOM 3142 C C . SER A 1 401 ? 1.852 23.486 -0.662 1.00 79.38 401 SER A C 1
ATOM 3144 O O . SER A 1 401 ? 1.886 22.549 0.127 1.00 79.38 401 SER A O 1
ATOM 3146 N N . ILE A 1 402 ? 2.915 24.243 -0.932 1.00 73.50 402 ILE A N 1
ATOM 3147 C CA . ILE A 1 402 ? 4.211 24.079 -0.266 1.00 73.50 402 ILE A CA 1
ATOM 3148 C C . ILE A 1 402 ? 4.210 24.934 1.011 1.00 73.50 402 ILE A C 1
ATOM 3150 O O . ILE A 1 402 ? 4.291 26.162 0.908 1.00 73.50 402 ILE A O 1
ATOM 3154 N N . PRO A 1 403 ? 4.058 24.349 2.215 1.00 53.12 403 PRO A N 1
ATOM 3155 C CA . PRO A 1 403 ? 4.190 25.107 3.456 1.00 53.12 403 PRO A CA 1
ATOM 3156 C C . PRO A 1 403 ? 5.639 25.601 3.621 1.00 53.12 403 PRO A C 1
ATOM 3158 O O . PRO A 1 403 ? 6.563 24.997 3.095 1.00 53.12 403 PRO A O 1
ATOM 3161 N N . GLY A 1 404 ? 5.843 26.732 4.302 1.00 62.25 404 GLY A N 1
ATOM 3162 C CA . GLY A 1 404 ? 7.151 27.403 4.392 1.00 62.25 404 GLY A CA 1
ATOM 3163 C C . GLY A 1 404 ? 8.322 26.549 4.920 1.00 62.25 404 GLY A C 1
ATOM 3164 O O . GLY A 1 404 ? 8.119 25.483 5.489 1.00 62.25 404 GLY A O 1
ATOM 3165 N N . ASP A 1 405 ? 9.534 27.076 4.707 1.00 57.25 405 ASP A N 1
ATOM 3166 C CA . ASP A 1 405 ? 10.883 26.570 5.023 1.00 57.25 405 ASP A CA 1
ATOM 3167 C C . ASP A 1 405 ? 11.103 25.044 4.977 1.00 57.25 405 ASP A C 1
ATOM 3169 O O . ASP A 1 405 ? 10.825 24.299 5.914 1.00 57.25 405 ASP A O 1
ATOM 3173 N N . GLY A 1 406 ? 11.713 24.594 3.873 1.00 59.53 406 GLY A N 1
ATOM 3174 C CA . GLY A 1 406 ? 12.219 23.228 3.688 1.00 59.53 406 GLY A CA 1
ATOM 3175 C C . GLY A 1 406 ? 11.234 22.238 3.057 1.00 59.53 406 GLY A C 1
ATOM 3176 O O . GLY A 1 406 ? 11.618 21.103 2.775 1.00 59.53 406 GLY A O 1
ATOM 3177 N N . ALA A 1 407 ? 9.981 22.632 2.803 1.00 74.56 407 ALA A N 1
ATOM 3178 C CA . ALA A 1 407 ? 9.056 21.827 2.007 1.00 74.56 407 ALA A CA 1
ATOM 3179 C C . ALA A 1 407 ? 9.269 22.056 0.501 1.00 74.56 407 ALA A C 1
ATOM 3181 O O . ALA A 1 407 ? 9.616 23.149 0.056 1.00 74.56 407 ALA A O 1
ATOM 3182 N N . ASN A 1 408 ? 9.043 21.012 -0.289 1.00 89.25 408 ASN A N 1
ATOM 3183 C CA . ASN A 1 408 ? 9.115 21.030 -1.745 1.00 89.25 408 ASN A CA 1
ATOM 3184 C C . ASN A 1 408 ? 8.056 20.067 -2.315 1.00 89.25 408 ASN A C 1
ATOM 3186 O O . ASN A 1 408 ? 7.430 19.312 -1.565 1.00 89.25 408 ASN A O 1
ATOM 3190 N N . VAL A 1 409 ? 7.831 20.113 -3.629 1.00 92.62 409 VAL A N 1
ATOM 3191 C CA . VAL A 1 409 ? 6.806 19.282 -4.287 1.00 92.62 409 VAL A CA 1
ATOM 3192 C C . VAL A 1 409 ? 7.107 17.778 -4.183 1.00 92.62 409 VAL A C 1
ATOM 3194 O O . VAL A 1 409 ? 6.165 16.997 -4.123 1.00 92.62 409 VAL A O 1
ATOM 3197 N N . VAL A 1 410 ? 8.381 17.372 -4.062 1.00 94.12 410 VAL A N 1
ATOM 3198 C CA . VAL A 1 410 ? 8.774 15.973 -3.801 1.00 94.12 410 VAL A CA 1
ATOM 3199 C C . VAL A 1 410 ? 8.252 15.524 -2.441 1.00 94.12 410 VAL A C 1
ATOM 3201 O O . VAL A 1 410 ? 7.524 14.544 -2.373 1.00 94.12 410 VAL A O 1
ATOM 3204 N N . LYS A 1 411 ? 8.509 16.284 -1.372 1.00 91.75 411 LYS A N 1
ATOM 3205 C CA . LYS A 1 411 ? 8.015 15.969 -0.023 1.00 91.75 411 LYS A CA 1
ATOM 3206 C C . LYS A 1 411 ? 6.491 15.881 0.037 1.00 91.75 411 LYS A C 1
ATOM 3208 O O . LYS A 1 411 ? 5.951 15.030 0.736 1.00 91.75 411 LYS A O 1
ATOM 3213 N N . ALA A 1 412 ? 5.800 16.784 -0.661 1.00 92.31 412 ALA A N 1
ATOM 3214 C CA . ALA A 1 412 ? 4.342 16.780 -0.722 1.00 92.31 412 ALA A CA 1
ATOM 3215 C C . ALA A 1 412 ? 3.813 15.525 -1.437 1.00 92.31 412 ALA A C 1
ATOM 3217 O O . ALA A 1 412 ? 2.892 14.884 -0.936 1.00 92.31 412 ALA A O 1
ATOM 3218 N N . PHE A 1 413 ? 4.438 15.144 -2.553 1.00 95.56 413 PHE A N 1
ATOM 3219 C CA . PHE A 1 413 ? 4.111 13.927 -3.293 1.00 95.56 413 PHE A CA 1
ATOM 3220 C C . PHE A 1 413 ? 4.399 12.649 -2.492 1.00 95.56 413 PHE A C 1
ATOM 3222 O O . PHE A 1 413 ? 3.544 11.767 -2.433 1.00 95.56 413 PHE A O 1
ATOM 3229 N N . GLU A 1 414 ? 5.567 12.564 -1.850 1.00 95.38 414 GLU A N 1
ATOM 3230 C CA . GLU A 1 414 ? 5.966 11.443 -0.987 1.00 95.38 414 GLU A CA 1
ATOM 3231 C C . GLU A 1 414 ? 4.963 11.237 0.158 1.00 95.38 414 GLU A C 1
ATOM 3233 O O . GLU A 1 414 ? 4.517 10.115 0.394 1.00 95.38 414 GLU A O 1
ATOM 3238 N N . ALA A 1 415 ? 4.552 12.325 0.821 1.00 92.25 415 ALA A N 1
ATOM 3239 C CA . ALA A 1 415 ? 3.608 12.280 1.936 1.00 92.25 415 ALA A CA 1
ATOM 3240 C C . ALA A 1 415 ? 2.168 11.946 1.515 1.00 92.25 415 ALA A C 1
ATOM 3242 O O . ALA A 1 415 ? 1.466 11.272 2.259 1.00 92.25 415 ALA A O 1
ATOM 3243 N N . GLU A 1 416 ? 1.708 12.418 0.352 1.00 94.44 416 GLU A N 1
ATOM 3244 C CA . GLU A 1 416 ? 0.360 12.105 -0.146 1.00 94.44 416 GLU A CA 1
ATOM 3245 C C . GLU A 1 416 ? 0.214 10.627 -0.535 1.00 94.44 416 GLU A C 1
ATOM 3247 O O . GLU A 1 416 ? -0.877 10.075 -0.419 1.00 94.44 416 GLU A O 1
ATOM 3252 N N . ASN A 1 417 ? 1.290 9.995 -1.017 1.00 95.69 417 ASN A N 1
ATOM 3253 C CA . ASN A 1 417 ? 1.209 8.702 -1.700 1.00 95.69 417 ASN A CA 1
ATOM 3254 C C . ASN A 1 417 ? 1.921 7.551 -0.972 1.00 95.69 417 ASN A C 1
ATOM 3256 O O . ASN A 1 417 ? 2.029 6.467 -1.553 1.00 95.69 417 ASN A O 1
ATOM 3260 N N . ASP A 1 418 ? 2.409 7.758 0.256 1.00 95.56 418 ASP A N 1
ATOM 3261 C CA . ASP A 1 418 ? 3.272 6.810 0.981 1.00 95.56 418 ASP A CA 1
ATOM 3262 C C . ASP A 1 418 ? 4.438 6.343 0.093 1.00 95.56 418 ASP A C 1
ATOM 3264 O O . ASP A 1 418 ? 4.629 5.153 -0.166 1.00 95.56 418 ASP A O 1
ATOM 3268 N N . ALA A 1 419 ? 5.164 7.307 -0.475 1.00 97.12 419 ALA A N 1
ATOM 3269 C CA . ALA A 1 419 ? 6.153 7.063 -1.517 1.00 97.12 419 ALA A CA 1
ATOM 3270 C C . ALA A 1 419 ? 7.511 7.688 -1.192 1.00 97.12 419 ALA A C 1
ATOM 3272 O O . ALA A 1 419 ? 7.627 8.581 -0.359 1.00 97.12 419 ALA A O 1
ATOM 3273 N N . THR A 1 420 ? 8.546 7.228 -1.886 1.00 97.75 420 THR A N 1
ATOM 3274 C CA . THR A 1 420 ? 9.882 7.823 -1.896 1.00 97.75 420 THR A CA 1
ATOM 3275 C C . THR A 1 420 ? 10.314 8.058 -3.339 1.00 97.75 420 THR A C 1
ATOM 3277 O O . THR A 1 420 ? 10.350 7.125 -4.139 1.00 97.75 420 THR A O 1
ATOM 3280 N N . VAL A 1 421 ? 10.666 9.297 -3.685 1.00 98.12 421 VAL A N 1
ATOM 3281 C CA . VAL A 1 421 ? 11.268 9.617 -4.984 1.00 98.12 421 VAL A CA 1
ATOM 3282 C C . VAL A 1 421 ? 12.747 9.261 -4.917 1.00 98.12 421 VAL A C 1
ATOM 3284 O O . VAL A 1 421 ? 13.489 9.794 -4.091 1.00 98.12 421 VAL A O 1
ATOM 3287 N N . LEU A 1 422 ? 13.163 8.340 -5.781 1.00 98.19 422 LEU A N 1
ATOM 3288 C CA . LEU A 1 422 ? 14.491 7.731 -5.771 1.00 98.19 422 LEU A CA 1
ATOM 3289 C C . LEU A 1 422 ? 15.384 8.195 -6.916 1.00 98.19 422 LEU A C 1
ATOM 3291 O O . LEU A 1 422 ? 16.600 8.040 -6.818 1.00 98.19 422 LEU A O 1
ATOM 3295 N N . GLY A 1 423 ? 14.817 8.759 -7.981 1.00 97.31 423 GLY A N 1
ATOM 3296 C CA . GLY A 1 423 ? 15.605 9.213 -9.120 1.00 97.31 423 GLY A CA 1
ATOM 3297 C C . GLY A 1 423 ? 14.868 10.171 -10.049 1.00 97.31 423 GLY A C 1
ATOM 3298 O O . GLY A 1 423 ? 13.644 10.113 -10.187 1.00 97.31 423 GLY A O 1
ATOM 3299 N N . THR A 1 424 ? 15.634 11.035 -10.705 1.00 97.50 424 THR A N 1
ATOM 3300 C CA . THR A 1 424 ? 15.217 11.925 -11.800 1.00 97.50 424 THR A CA 1
ATOM 3301 C C . THR A 1 424 ? 16.171 11.770 -12.988 1.00 97.50 424 THR A C 1
ATOM 3303 O O . THR A 1 424 ? 17.123 10.985 -12.929 1.00 97.50 424 THR A O 1
ATOM 3306 N N . TRP A 1 425 ? 15.940 12.504 -14.082 1.00 96.81 425 TRP A N 1
ATOM 3307 C CA . TRP A 1 425 ? 16.945 12.611 -15.142 1.00 96.81 425 TRP A CA 1
ATOM 3308 C C . TRP A 1 425 ? 18.253 13.199 -14.595 1.00 96.81 425 TRP A C 1
ATOM 3310 O O . TRP A 1 425 ? 18.230 14.089 -13.744 1.00 96.81 425 TRP A O 1
ATOM 3320 N N . GLY A 1 426 ? 19.387 12.747 -15.131 1.00 94.94 426 GLY A N 1
ATOM 3321 C CA . GLY A 1 426 ? 20.737 13.105 -14.686 1.00 94.94 426 GLY A CA 1
ATOM 3322 C C . GLY A 1 426 ? 20.970 14.603 -14.483 1.00 94.94 426 GLY A C 1
ATOM 3323 O O . GLY A 1 426 ? 21.597 15.006 -13.505 1.00 94.94 426 GLY A O 1
ATOM 3324 N N . GLN A 1 427 ? 20.421 15.423 -15.381 1.00 93.00 427 GLN A N 1
ATOM 3325 C CA . GLN A 1 427 ? 20.575 16.877 -15.403 1.00 93.00 427 GLN A CA 1
ATOM 3326 C C . GLN A 1 427 ? 19.615 17.637 -14.476 1.00 93.00 427 GLN A C 1
ATOM 3328 O O . GLN A 1 427 ? 19.749 18.853 -14.331 1.00 93.00 427 GLN A O 1
ATOM 3333 N N . VAL A 1 428 ? 18.606 16.974 -13.902 1.00 94.62 428 VAL A N 1
ATOM 3334 C CA . VAL A 1 428 ? 17.613 17.638 -13.048 1.00 94.62 428 VAL A CA 1
ATOM 3335 C C . VAL A 1 428 ? 18.233 17.928 -11.693 1.00 94.62 428 VAL A C 1
ATOM 3337 O O . VAL A 1 428 ? 18.616 17.017 -10.962 1.00 94.62 428 VAL A O 1
ATOM 3340 N N . SER A 1 429 ? 18.287 19.211 -11.351 1.00 91.62 429 SER A N 1
ATOM 3341 C CA . SER A 1 429 ? 18.897 19.707 -10.118 1.00 91.62 429 SER A CA 1
ATOM 3342 C C . SER A 1 429 ? 17.901 20.249 -9.092 1.00 91.62 429 SER A C 1
ATOM 3344 O O . SER A 1 429 ? 18.291 20.581 -7.970 1.00 91.62 429 SER A O 1
ATOM 3346 N N . ASP A 1 430 ? 16.620 20.327 -9.457 1.00 92.38 430 ASP A N 1
ATOM 3347 C CA . ASP A 1 430 ? 15.524 20.800 -8.617 1.00 92.38 430 ASP A CA 1
ATOM 3348 C C . ASP A 1 430 ? 14.576 19.658 -8.199 1.00 92.38 430 ASP A C 1
ATOM 3350 O O . ASP A 1 430 ? 14.941 18.482 -8.221 1.00 92.38 430 ASP A O 1
ATOM 3354 N N . TYR A 1 431 ? 13.373 20.018 -7.748 1.00 93.19 431 TYR A N 1
ATOM 3355 C CA . TYR A 1 431 ? 12.349 19.091 -7.265 1.00 93.19 431 TYR A CA 1
ATOM 3356 C C . TYR A 1 431 ? 11.239 18.847 -8.305 1.00 93.19 431 TYR A C 1
ATOM 3358 O O . TYR A 1 431 ? 10.166 18.390 -7.933 1.00 93.19 431 TYR A O 1
ATOM 3366 N N . CYS A 1 432 ? 11.429 19.206 -9.582 1.00 93.56 432 CYS A N 1
ATOM 3367 C CA . CYS A 1 432 ? 10.317 19.331 -10.535 1.00 93.56 432 CYS A CA 1
ATOM 3368 C C . CYS A 1 432 ? 9.591 18.024 -10.878 1.00 93.56 432 CYS A C 1
ATOM 3370 O O . CYS A 1 432 ? 8.426 18.065 -11.273 1.00 93.56 432 CYS A O 1
ATOM 3372 N N . CYS A 1 433 ? 10.259 16.878 -10.761 1.00 96.81 433 CYS A N 1
ATOM 3373 C CA . CYS A 1 433 ? 9.746 15.616 -11.271 1.00 96.81 433 CYS A CA 1
ATOM 3374 C C . CYS A 1 433 ? 10.157 14.417 -10.414 1.00 96.81 433 CYS A C 1
ATOM 3376 O O . CYS A 1 433 ? 11.035 14.511 -9.555 1.00 96.81 433 CYS A O 1
ATOM 3378 N N . ALA A 1 434 ? 9.519 13.280 -10.681 1.00 98.25 434 ALA A N 1
ATOM 3379 C CA . ALA A 1 434 ? 9.905 11.982 -10.149 1.00 98.25 434 ALA A CA 1
ATOM 3380 C C . ALA A 1 434 ? 9.963 10.960 -11.290 1.00 98.25 434 ALA A C 1
ATOM 3382 O O . ALA A 1 434 ? 8.953 10.731 -11.955 1.00 98.25 434 ALA A O 1
ATOM 3383 N N . GLY A 1 435 ? 11.146 10.389 -11.532 1.00 98.12 435 GLY A N 1
ATOM 3384 C CA . GLY A 1 435 ? 11.404 9.410 -12.594 1.00 98.12 435 GLY A CA 1
ATOM 3385 C C . GLY A 1 435 ? 11.513 7.972 -12.090 1.00 98.12 435 GLY A C 1
ATOM 3386 O O . GLY A 1 435 ? 11.093 7.052 -12.783 1.00 98.12 435 GLY A O 1
ATOM 3387 N N . ILE A 1 436 ? 12.022 7.775 -10.873 1.00 98.88 436 ILE A N 1
ATOM 3388 C CA . ILE A 1 436 ? 11.995 6.494 -10.158 1.00 98.88 436 ILE A CA 1
ATOM 3389 C C . ILE A 1 436 ? 11.319 6.727 -8.815 1.00 98.88 436 ILE A C 1
ATOM 3391 O O . ILE A 1 436 ? 11.721 7.627 -8.073 1.00 98.88 436 ILE A O 1
ATOM 3395 N N . VAL A 1 437 ? 10.300 5.932 -8.506 1.00 98.88 437 VAL A N 1
ATOM 3396 C CA . VAL A 1 437 ? 9.502 6.071 -7.286 1.00 98.88 437 VAL A CA 1
ATOM 3397 C C . VAL A 1 437 ? 9.294 4.711 -6.645 1.00 98.88 437 VAL A C 1
ATOM 3399 O O . VAL A 1 437 ? 8.918 3.755 -7.315 1.00 98.88 437 VAL A O 1
ATOM 3402 N N . ASP A 1 438 ? 9.507 4.640 -5.339 1.00 98.75 438 ASP A N 1
ATOM 3403 C CA . ASP A 1 438 ? 9.150 3.500 -4.506 1.00 98.75 438 ASP A CA 1
ATOM 3404 C C . ASP A 1 438 ? 7.903 3.841 -3.687 1.00 98.75 438 ASP A C 1
ATOM 3406 O O . ASP A 1 438 ? 7.944 4.677 -2.787 1.00 98.75 438 ASP A O 1
ATOM 3410 N N . PHE A 1 439 ? 6.779 3.223 -4.031 1.00 98.56 439 PHE A N 1
ATOM 3411 C CA . PHE A 1 439 ? 5.518 3.317 -3.309 1.00 98.56 439 PHE A CA 1
ATOM 3412 C C . PHE A 1 439 ? 5.492 2.224 -2.246 1.00 98.56 439 PHE A C 1
ATOM 3414 O O . PHE A 1 439 ? 5.298 1.046 -2.560 1.00 98.56 439 PHE A O 1
ATOM 3421 N N . ALA A 1 440 ? 5.682 2.618 -0.989 1.00 95.88 440 ALA A N 1
ATOM 3422 C CA . ALA A 1 440 ? 5.659 1.710 0.147 1.00 95.88 440 ALA A CA 1
ATOM 3423 C C . ALA A 1 440 ? 4.258 1.113 0.356 1.00 95.88 440 ALA A C 1
ATOM 3425 O O . ALA A 1 440 ? 3.276 1.648 -0.166 1.00 95.88 440 ALA A O 1
ATOM 3426 N N . PRO A 1 441 ? 4.129 0.022 1.125 1.00 91.25 441 PRO A N 1
ATOM 3427 C CA . PRO A 1 441 ? 2.822 -0.402 1.597 1.00 91.25 441 PRO A CA 1
ATOM 3428 C C . PRO A 1 441 ? 2.082 0.747 2.299 1.00 91.25 441 PRO A C 1
ATOM 3430 O O . PRO A 1 441 ? 2.691 1.540 3.019 1.00 91.25 441 PRO A O 1
ATOM 3433 N N . SER A 1 442 ? 0.774 0.835 2.080 1.00 87.69 442 SER A N 1
ATOM 3434 C CA . SER A 1 442 ? -0.128 1.807 2.696 1.00 87.69 442 SER A CA 1
ATOM 3435 C C . SER A 1 442 ? -1.289 1.101 3.396 1.00 87.69 442 SER A C 1
ATOM 3437 O O . SER A 1 442 ? -1.400 -0.125 3.378 1.00 87.69 442 SER A O 1
ATOM 3439 N N . LYS A 1 443 ? -2.185 1.877 4.017 1.00 79.31 443 LYS A N 1
ATOM 3440 C CA . LYS A 1 443 ? -3.335 1.347 4.769 1.00 79.31 443 LYS A CA 1
ATOM 3441 C C . LYS A 1 443 ? -4.189 0.357 3.966 1.00 79.31 443 LYS A C 1
ATOM 3443 O O . LYS A 1 443 ? -4.640 -0.635 4.528 1.00 79.31 443 LYS A O 1
ATOM 3448 N N . ASP A 1 444 ? -4.421 0.656 2.688 1.00 86.56 444 ASP A N 1
ATOM 3449 C CA . ASP A 1 444 ? -5.300 -0.133 1.819 1.00 86.56 444 ASP A CA 1
ATOM 3450 C C . ASP A 1 444 ? -4.523 -1.018 0.832 1.00 86.56 444 ASP A C 1
ATOM 3452 O O . ASP A 1 444 ? -5.139 -1.847 0.166 1.00 86.56 444 ASP A O 1
ATOM 3456 N N . TYR A 1 445 ? -3.199 -0.838 0.719 1.00 92.25 445 TYR A N 1
ATOM 3457 C CA . TYR A 1 445 ? -2.340 -1.575 -0.209 1.00 92.25 445 TYR A CA 1
ATOM 3458 C C . TYR A 1 445 ? -1.119 -2.144 0.507 1.00 92.25 445 TYR A C 1
ATOM 3460 O O . TYR A 1 445 ? -0.154 -1.424 0.740 1.00 92.25 445 TYR A O 1
ATOM 3468 N N . PHE A 1 446 ? -1.135 -3.437 0.830 1.00 90.06 446 PHE A N 1
ATOM 3469 C CA . PHE A 1 446 ? -0.046 -4.074 1.582 1.00 90.06 446 PHE A CA 1
ATOM 3470 C C . PHE A 1 446 ? 1.165 -4.441 0.721 1.00 90.06 446 PHE A C 1
ATOM 3472 O O . PHE A 1 446 ? 2.235 -4.742 1.254 1.00 90.06 446 PHE A O 1
ATOM 3479 N N . GLY A 1 447 ? 0.997 -4.430 -0.601 1.00 94.00 447 GLY A N 1
ATOM 3480 C CA . GLY A 1 447 ? 2.064 -4.605 -1.570 1.00 94.00 447 GLY A CA 1
ATOM 3481 C C . GLY A 1 447 ? 2.791 -3.296 -1.878 1.00 94.00 447 GLY A C 1
ATOM 3482 O O . GLY A 1 447 ? 2.215 -2.206 -1.900 1.00 94.00 447 GLY A O 1
ATOM 3483 N N . ARG A 1 448 ? 4.085 -3.423 -2.148 1.00 97.00 448 ARG A N 1
ATOM 3484 C CA . ARG A 1 448 ? 4.994 -2.359 -2.572 1.00 97.00 448 ARG A CA 1
ATOM 3485 C C . ARG A 1 448 ? 5.047 -2.273 -4.097 1.00 97.00 448 ARG A C 1
ATOM 3487 O O . ARG A 1 448 ? 5.005 -3.291 -4.785 1.00 97.00 448 ARG A O 1
ATOM 3494 N N . CYS A 1 449 ? 5.210 -1.068 -4.638 1.00 98.81 449 CYS A N 1
ATOM 3495 C CA . CYS A 1 449 ? 5.428 -0.863 -6.070 1.00 98.81 449 CYS A CA 1
ATOM 3496 C C . CYS A 1 449 ? 6.665 0.001 -6.323 1.00 98.81 449 CYS A C 1
ATOM 3498 O O . CYS A 1 449 ? 6.703 1.148 -5.891 1.00 98.81 449 CYS A O 1
ATOM 3500 N N . VAL A 1 450 ? 7.632 -0.495 -7.096 1.00 98.94 450 VAL A N 1
ATOM 3501 C CA . VAL A 1 450 ? 8.698 0.342 -7.669 1.00 98.94 450 VAL A CA 1
ATOM 3502 C C . VAL A 1 450 ? 8.316 0.699 -9.102 1.00 98.94 450 VAL A C 1
ATOM 3504 O O . VAL A 1 450 ? 8.042 -0.176 -9.919 1.00 98.94 450 VAL A O 1
ATOM 3507 N N . ALA A 1 451 ? 8.278 1.993 -9.405 1.00 98.88 451 ALA A N 1
ATOM 3508 C CA . ALA A 1 451 ? 7.960 2.532 -10.718 1.00 98.88 451 ALA A CA 1
ATOM 3509 C C . ALA A 1 451 ? 9.188 3.221 -11.328 1.00 98.88 451 ALA A C 1
ATOM 3511 O O . ALA A 1 451 ? 9.793 4.081 -10.688 1.00 98.88 451 ALA A O 1
ATOM 3512 N N . VAL A 1 452 ? 9.536 2.869 -12.567 1.00 98.88 452 VAL A N 1
ATOM 3513 C CA . VAL A 1 452 ? 10.718 3.355 -13.298 1.00 98.88 452 VAL A CA 1
ATOM 3514 C C . VAL A 1 452 ? 10.260 3.948 -14.628 1.00 98.88 452 VAL A C 1
ATOM 3516 O O . VAL A 1 452 ? 9.991 3.222 -15.573 1.00 98.88 452 VAL A O 1
ATOM 3519 N N . GLY A 1 453 ? 10.133 5.269 -14.705 1.00 98.25 453 GLY A N 1
ATOM 3520 C CA . GLY A 1 453 ? 9.578 5.976 -15.865 1.00 98.25 453 GLY A CA 1
ATOM 3521 C C . GLY A 1 453 ? 10.596 6.713 -16.735 1.00 98.25 453 GLY A C 1
ATOM 3522 O O . GLY A 1 453 ? 10.188 7.453 -17.623 1.00 98.25 453 GLY A O 1
ATOM 3523 N N . LEU A 1 454 ? 11.894 6.600 -16.449 1.00 97.44 454 LEU A N 1
ATOM 3524 C CA . LEU A 1 454 ? 12.940 7.357 -17.143 1.00 97.44 454 LEU A CA 1
ATOM 3525 C C . LEU A 1 454 ? 13.230 6.774 -18.528 1.00 97.44 454 LEU A C 1
ATOM 3527 O O . LEU A 1 454 ? 13.537 5.592 -18.616 1.00 97.44 454 LEU A O 1
ATOM 3531 N N . ALA A 1 455 ? 13.321 7.627 -19.551 1.00 95.94 455 ALA A N 1
ATOM 3532 C CA . ALA A 1 455 ? 13.790 7.240 -20.889 1.00 95.94 455 ALA A CA 1
ATOM 3533 C C . ALA A 1 455 ? 15.186 6.619 -20.941 1.00 95.94 455 ALA A C 1
ATOM 3535 O O . ALA A 1 455 ? 15.536 5.959 -21.906 1.00 95.94 455 ALA A O 1
ATOM 3536 N N . ALA A 1 456 ? 16.008 6.819 -19.912 1.00 95.88 456 ALA A N 1
ATOM 3537 C CA . ALA A 1 456 ? 17.303 6.158 -19.845 1.00 95.88 456 ALA A CA 1
ATOM 3538 C C . ALA A 1 456 ? 17.185 4.635 -19.616 1.00 95.88 456 ALA A C 1
ATOM 3540 O O . ALA A 1 456 ? 18.164 3.927 -19.820 1.00 95.88 456 ALA A O 1
ATOM 3541 N N . TYR A 1 457 ? 16.022 4.139 -19.174 1.00 97.31 457 TYR A N 1
ATOM 3542 C CA . TYR A 1 457 ? 15.748 2.724 -18.918 1.00 97.31 457 TYR A CA 1
ATOM 3543 C C . TYR A 1 457 ? 15.240 2.010 -20.189 1.00 97.31 457 TYR A C 1
ATOM 3545 O O . TYR A 1 457 ? 14.131 1.490 -20.224 1.00 97.31 457 TYR A O 1
ATOM 3553 N N . GLU A 1 458 ? 16.078 2.014 -21.223 1.00 94.38 458 GLU A N 1
ATOM 3554 C CA . GLU A 1 458 ? 15.839 1.409 -22.543 1.00 94.38 458 GLU A CA 1
ATOM 3555 C C . GLU A 1 458 ? 16.687 0.124 -22.652 1.00 94.38 458 GLU A C 1
ATOM 3557 O O . GLU A 1 458 ? 17.910 0.143 -22.470 1.00 94.38 458 GLU A O 1
ATOM 3562 N N . TRP A 1 459 ? 16.030 -1.015 -22.858 1.00 95.75 459 TRP A N 1
ATOM 3563 C CA . TRP A 1 459 ? 16.616 -2.357 -22.853 1.00 95.75 459 TRP A CA 1
ATOM 3564 C C . TRP A 1 459 ? 17.337 -2.726 -24.151 1.00 95.75 459 TRP A C 1
ATOM 3566 O O . TRP A 1 459 ? 18.256 -3.551 -24.104 1.00 95.75 459 TRP A O 1
ATOM 3576 N N . ASN A 1 460 ? 16.958 -2.131 -25.282 1.00 94.06 460 ASN A N 1
ATOM 3577 C CA . ASN A 1 460 ? 17.564 -2.349 -26.584 1.00 94.06 460 ASN A CA 1
ATOM 3578 C C . ASN A 1 460 ? 17.847 -1.027 -27.311 1.00 94.06 460 ASN A C 1
ATOM 3580 O O . ASN A 1 460 ? 17.042 -0.529 -28.084 1.00 94.06 460 ASN A O 1
ATOM 3584 N N . GLN A 1 461 ? 19.075 -0.523 -27.177 1.00 92.19 461 GLN A N 1
ATOM 3585 C CA . GLN A 1 461 ? 19.501 0.649 -27.941 1.00 92.19 461 GLN A CA 1
ATOM 3586 C C . GLN A 1 461 ? 19.484 0.367 -29.457 1.00 92.19 461 GLN A C 1
ATOM 3588 O O . GLN A 1 461 ? 20.288 -0.428 -29.964 1.00 92.19 461 GLN A O 1
ATOM 3593 N N . ASN A 1 462 ? 18.658 1.084 -30.230 1.00 87.94 462 ASN A N 1
ATOM 3594 C CA . ASN A 1 462 ? 18.425 0.733 -31.641 1.00 87.94 462 ASN A CA 1
ATOM 3595 C C . ASN A 1 462 ? 19.672 0.917 -32.547 1.00 87.94 462 ASN A C 1
ATOM 3597 O O . ASN A 1 462 ? 19.697 0.467 -33.697 1.00 87.94 462 ASN A O 1
ATOM 3601 N N . SER A 1 463 ? 20.735 1.578 -32.065 1.00 87.69 463 SER A N 1
ATOM 3602 C CA . SER A 1 463 ? 22.013 1.728 -32.784 1.00 87.69 463 SER A CA 1
ATOM 3603 C C . SER A 1 463 ? 23.089 0.687 -32.454 1.00 87.69 463 SER A C 1
ATOM 3605 O O . SER A 1 463 ? 24.187 0.770 -33.014 1.00 87.69 463 SER A O 1
ATOM 3607 N N . GLY A 1 464 ? 22.821 -0.281 -31.575 1.00 84.44 464 GLY A N 1
ATOM 3608 C CA . GLY A 1 464 ? 23.756 -1.358 -31.249 1.00 84.44 464 GLY A CA 1
ATOM 3609 C C . GLY A 1 464 ? 23.900 -1.613 -29.751 1.00 84.44 464 GLY A C 1
ATOM 3610 O O . GLY A 1 464 ? 22.971 -1.438 -28.980 1.00 84.44 464 GLY A O 1
ATOM 3611 N N . VAL A 1 465 ? 25.076 -2.085 -29.333 1.00 89.31 465 VAL A N 1
ATOM 3612 C CA . VAL A 1 465 ? 25.301 -2.468 -27.933 1.00 89.31 465 VAL A CA 1
ATOM 3613 C C . VAL A 1 465 ? 25.411 -1.222 -27.059 1.00 89.31 465 VAL A C 1
ATOM 3615 O O . VAL A 1 465 ? 26.393 -0.481 -27.162 1.00 89.31 465 VAL A O 1
ATOM 3618 N N . ASN A 1 466 ? 24.450 -1.048 -26.153 1.00 95.19 466 ASN A N 1
ATOM 3619 C CA . ASN A 1 466 ? 24.533 -0.055 -25.095 1.00 95.19 466 ASN A CA 1
ATOM 3620 C C . ASN A 1 466 ? 25.724 -0.369 -24.173 1.00 95.19 466 ASN A C 1
ATOM 3622 O O . ASN A 1 466 ? 25.786 -1.417 -23.529 1.00 95.19 466 ASN A O 1
ATOM 3626 N N . ILE A 1 467 ? 26.675 0.560 -24.074 1.00 95.25 467 ILE A N 1
ATOM 3627 C CA . ILE A 1 467 ? 27.872 0.399 -23.232 1.00 95.25 467 ILE A CA 1
ATOM 3628 C C . ILE A 1 467 ? 27.559 0.363 -21.727 1.00 95.25 467 ILE A C 1
ATOM 3630 O O . ILE A 1 467 ? 28.418 -0.048 -20.950 1.00 95.25 467 ILE A O 1
ATOM 3634 N N . TYR A 1 468 ? 26.351 0.771 -21.325 1.00 96.94 468 TYR A N 1
ATOM 3635 C CA . TYR A 1 468 ? 25.871 0.752 -19.941 1.00 96.94 468 TYR A CA 1
ATOM 3636 C C . TYR A 1 468 ? 24.774 -0.293 -19.697 1.00 96.94 468 TYR A C 1
ATOM 3638 O O . TYR A 1 468 ? 24.104 -0.230 -18.669 1.00 96.94 468 TYR A O 1
ATOM 3646 N N . GLN A 1 469 ? 24.612 -1.281 -20.588 1.00 97.12 469 GLN A N 1
ATOM 3647 C CA . GLN A 1 469 ? 23.597 -2.333 -20.433 1.00 97.12 469 GLN A CA 1
ATOM 3648 C C . GLN A 1 469 ? 23.671 -3.018 -19.059 1.00 97.12 469 GLN A C 1
ATOM 3650 O O . GLN A 1 469 ? 22.651 -3.232 -18.413 1.00 97.12 469 GLN A O 1
ATOM 3655 N N . GLU A 1 470 ? 24.883 -3.289 -18.569 1.00 97.56 470 GLU A N 1
ATOM 3656 C CA . GLU A 1 470 ? 25.102 -3.922 -17.263 1.00 97.56 470 GLU A CA 1
ATOM 3657 C C . GLU A 1 470 ? 24.500 -3.107 -16.102 1.00 97.56 470 GLU A C 1
ATOM 3659 O O . GLU A 1 470 ? 23.999 -3.687 -15.142 1.00 97.56 470 GLU A O 1
ATOM 3664 N N . ASN A 1 471 ? 24.466 -1.771 -16.193 1.00 98.06 471 ASN A N 1
ATOM 3665 C CA . ASN A 1 471 ? 23.815 -0.943 -15.176 1.00 98.06 471 ASN A CA 1
ATOM 3666 C C . ASN A 1 471 ? 22.292 -1.114 -15.182 1.00 98.06 471 ASN A C 1
ATOM 3668 O O . ASN A 1 471 ? 21.704 -1.170 -14.103 1.00 98.06 471 ASN A O 1
ATOM 3672 N N . ILE A 1 472 ? 21.662 -1.229 -16.357 1.00 98.19 472 ILE A N 1
ATOM 3673 C CA . ILE A 1 472 ? 20.219 -1.496 -16.479 1.00 98.19 472 ILE A CA 1
ATOM 3674 C C . ILE A 1 472 ? 19.892 -2.873 -15.893 1.00 98.19 472 ILE A C 1
ATOM 3676 O O . ILE A 1 472 ? 18.961 -3.005 -15.095 1.00 98.19 472 ILE A O 1
ATOM 3680 N N . GLU A 1 473 ? 20.687 -3.889 -16.226 1.00 98.50 473 GLU A N 1
ATOM 3681 C CA . GLU A 1 473 ? 20.507 -5.251 -15.719 1.00 98.50 473 GLU A CA 1
ATOM 3682 C C . GLU A 1 473 ? 20.681 -5.324 -14.193 1.00 98.50 473 GLU A C 1
ATOM 3684 O O . GLU A 1 473 ? 19.807 -5.849 -13.498 1.00 98.50 473 GLU A O 1
ATOM 3689 N N . ASN A 1 474 ? 21.757 -4.740 -13.653 1.00 98.62 474 ASN A N 1
ATOM 3690 C CA . ASN A 1 474 ? 22.030 -4.726 -12.212 1.00 98.62 474 ASN A CA 1
ATOM 3691 C C . ASN A 1 474 ? 20.979 -3.924 -11.439 1.00 98.62 474 ASN A C 1
ATOM 3693 O O . ASN A 1 474 ? 20.538 -4.353 -10.374 1.00 98.62 474 ASN A O 1
ATOM 3697 N N . PHE A 1 475 ? 20.542 -2.782 -11.975 1.00 98.75 475 PHE A N 1
ATOM 3698 C CA . PHE A 1 475 ? 19.461 -1.999 -11.385 1.00 98.75 475 PHE A CA 1
ATOM 3699 C C . PHE A 1 475 ? 18.149 -2.792 -11.347 1.00 98.75 475 PHE A C 1
ATOM 3701 O O . PHE A 1 475 ? 17.466 -2.821 -10.324 1.00 98.75 475 PHE A O 1
ATOM 3708 N N . THR A 1 476 ? 17.808 -3.482 -12.437 1.00 98.81 476 THR A N 1
ATOM 3709 C CA . THR A 1 476 ? 16.586 -4.296 -12.519 1.00 98.81 476 THR A CA 1
ATOM 3710 C C . THR A 1 476 ? 16.626 -5.461 -11.536 1.00 98.81 476 THR A C 1
ATOM 3712 O O . THR A 1 476 ? 15.668 -5.674 -10.792 1.00 98.81 476 THR A O 1
ATOM 3715 N N . GLU A 1 477 ? 17.748 -6.183 -11.471 1.00 98.69 477 GLU A N 1
ATOM 3716 C CA . GLU A 1 477 ? 17.951 -7.254 -10.493 1.00 98.69 477 GLU A CA 1
ATOM 3717 C C . GLU A 1 477 ? 17.837 -6.733 -9.055 1.00 98.69 477 GLU A C 1
ATOM 3719 O O . GLU A 1 477 ? 17.194 -7.369 -8.215 1.00 98.69 477 GLU A O 1
ATOM 3724 N N . SER A 1 478 ? 18.414 -5.566 -8.769 1.00 98.75 478 SER A N 1
ATOM 3725 C CA . SER A 1 478 ? 18.334 -4.924 -7.457 1.00 98.75 478 SER A CA 1
ATOM 3726 C C . SER A 1 478 ? 16.911 -4.474 -7.114 1.00 98.75 478 SER A C 1
ATOM 3728 O O . SER A 1 478 ? 16.485 -4.666 -5.975 1.00 98.75 478 SER A O 1
ATOM 3730 N N . CYS A 1 479 ? 16.133 -3.967 -8.076 1.00 98.88 479 CYS A N 1
ATOM 3731 C CA . CYS A 1 479 ? 14.705 -3.677 -7.908 1.00 98.88 479 CYS A CA 1
ATOM 3732 C C . CYS A 1 479 ? 13.896 -4.938 -7.571 1.00 98.88 479 CYS A C 1
ATOM 3734 O O . CYS A 1 479 ? 13.155 -4.946 -6.587 1.00 98.88 479 CYS A O 1
ATOM 3736 N N . ILE A 1 480 ? 14.063 -6.019 -8.340 1.00 98.75 480 ILE A N 1
ATOM 3737 C CA . ILE A 1 480 ? 13.365 -7.291 -8.098 1.00 98.75 480 ILE A CA 1
ATOM 3738 C C . ILE A 1 480 ? 13.763 -7.862 -6.732 1.00 98.75 480 ILE A C 1
ATOM 3740 O O . ILE A 1 480 ? 12.898 -8.239 -5.947 1.00 98.75 480 ILE A O 1
ATOM 3744 N N . THR A 1 481 ? 15.056 -7.856 -6.402 1.00 98.44 481 THR A N 1
ATOM 3745 C CA . THR A 1 481 ? 15.568 -8.334 -5.107 1.00 98.44 481 THR A CA 1
ATOM 3746 C C . THR A 1 481 ? 15.029 -7.501 -3.945 1.00 98.44 481 THR A C 1
ATOM 3748 O O . THR A 1 481 ? 14.656 -8.041 -2.903 1.00 98.44 481 THR A O 1
ATOM 3751 N N . TYR A 1 482 ? 14.967 -6.179 -4.105 1.00 98.38 482 TYR A N 1
ATOM 3752 C CA . TYR A 1 482 ? 14.385 -5.280 -3.115 1.00 98.38 482 TYR A CA 1
ATOM 3753 C C . TYR A 1 482 ? 12.905 -5.605 -2.873 1.00 98.38 482 TYR A C 1
ATOM 3755 O O . TYR A 1 482 ? 12.501 -5.753 -1.720 1.00 98.38 482 TYR A O 1
ATOM 3763 N N . LEU A 1 483 ? 12.131 -5.807 -3.944 1.00 98.31 483 LEU A N 1
ATOM 3764 C CA . LEU A 1 483 ? 10.721 -6.195 -3.875 1.00 98.31 483 LEU A CA 1
ATOM 3765 C C . LEU A 1 483 ? 10.516 -7.627 -3.363 1.00 98.31 483 LEU A C 1
ATOM 3767 O O . LEU A 1 483 ? 9.485 -7.914 -2.781 1.00 98.31 483 LEU A O 1
ATOM 3771 N N . GLN A 1 484 ? 11.456 -8.554 -3.529 1.00 95.88 484 GLN A N 1
ATOM 3772 C CA . GLN A 1 484 ? 11.316 -9.883 -2.922 1.00 95.88 484 GLN A CA 1
ATOM 3773 C C . GLN A 1 484 ? 11.477 -9.854 -1.397 1.00 95.88 484 GLN A C 1
ATOM 3775 O O . GLN A 1 484 ? 10.855 -10.655 -0.701 1.00 95.88 484 GLN A O 1
ATOM 3780 N N . ASN A 1 485 ? 12.304 -8.937 -0.890 1.00 91.94 485 ASN A N 1
ATOM 3781 C CA . ASN A 1 485 ? 12.679 -8.857 0.523 1.00 91.94 485 ASN A CA 1
ATOM 3782 C C . ASN A 1 485 ? 11.826 -7.884 1.355 1.00 91.94 485 ASN A C 1
ATOM 3784 O O . ASN A 1 485 ? 12.048 -7.782 2.561 1.00 91.94 485 ASN A O 1
ATOM 3788 N N . ASN A 1 486 ? 10.901 -7.156 0.727 1.00 84.62 486 ASN A N 1
ATOM 3789 C CA . ASN A 1 486 ? 9.997 -6.193 1.368 1.00 84.62 486 ASN A CA 1
ATOM 3790 C C . ASN A 1 486 ? 8.554 -6.457 0.947 1.00 84.62 486 ASN A C 1
ATOM 3792 O O . ASN A 1 486 ? 7.644 -5.925 1.605 1.00 84.62 486 ASN A O 1
#

Mean predicted aligned error: 11.16 Å

pLDDT: mean 90.09, std 14.73, range [31.23, 98.94]

Radius of gyration: 35.57 Å; Cα contacts (8 Å, |Δi|>4): 1070; chains: 1; bounding box: 100×72×82 Å

Nearest PDB structures (foldseek):
  6xay-assembly3_C  TM=5.260E-01  e=7.534E-10  Homo sapiens
  6mfa-assembly1_A  TM=4.986E-01  e=2.850E-09  Homo sapiens
  1fnh-assembly1_A  TM=4.782E-01  e=2.160E-09  Homo sapiens
  2jll-assembly1_A  TM=4.225E-01  e=1.549E-09  Homo sapiens
  2ee3-assembly1_A  TM=7.380E-01  e=2.083E-04  Homo sapiens

Secondary structure (DSSP, 8-state):
---------------------------SPPPP--EEEEEEEETTEEEEEEEPPP-SS--EEEEEETTSPPEEE-SS--EEEE-SPPTT-EEEEEEEEEPTTS-B---EEEEEE---PPPPEEEEEEEETTTTEEEEEEEPPTT-TT-EEEEEEEETTS-EEEEEEETT--EEEE-SPPSS-EEEEEEEEEETTEE-PPEEEEEEPPPP----EEEEEESSSSGGG---HHHHHHHHHHHHH-TT-EEEEHHHHHTT-S-GGGEEEEEEEE--SGGGGSPPTTTTSHHHHHHHHHHHHHT-EEEEEEGGGGHHHHTTSS-GGGS--EE--S--EEESS-EEEE-BTTTTSTT---B-TTSGGGTTPPPBSSS-SSS-BEEEE-SEEE----EEEEGGGG-----TTT--HHHHHHHHHTEEEEEEETT--SSSEESEEEE---SS--S-EEEE--TT--SS-TTS--TTHHHHHHHHHHHHHHHHH-

Foldsee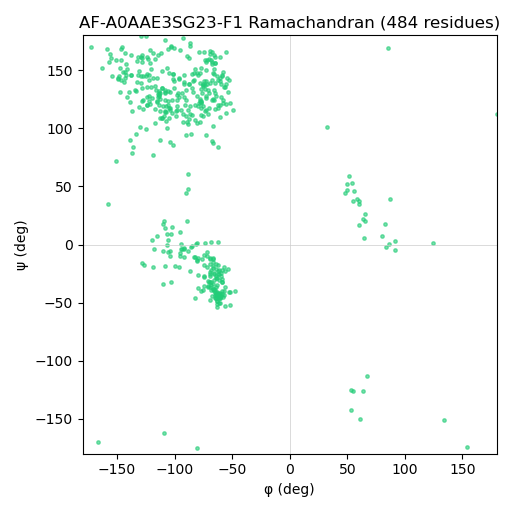k 3Di:
DDDDDDDDDDDDDDDDDPDPPPPPPPPDPQDDWWADWDWDDDQQKIKTFTHGDDDPDWKWKWKDWAPDGTDIGTGRDGIDIGHLDAAPDKIKIWMWIQDPVRDIHPTDIDIDHHHADAWWAPWDWDADPVQRKIKIFTHADPPLAQKWKKKKKAKPVGDIDIDIDHSPDGMDMGGDHDAQIKIWMWIWIHHPSGIGRIDIDIDHHFHDQPAQAEEEEDQDPDLVPDDDPQSNLVVVLCCVVCVRHYYHHLVCQLVVVDDLSNHLEYEYEDAAADPSLADDVSCLDPSNLVSVLVCQQRARAYEAEFSRQQCCCSSVLDPNLQWQPDFFHHQAAFDQAFKWKDQQELQVDPPRPRRQCPPLLNPPFDWACPVDVRDITGTLFGGARFRFGFRWTQLVVSPDDADDDPGDSQNVVCVRNVKHQGTDIPPHNHNGIGQWMWRDADRRGNYIYIYHGGSSLGSDGPGDDGPRNVNSSSSVVSVVVVSSVD

InterPro domains:
  IPR003961 Fibronectin type III [PS50853] (119-206)
  IPR003961 Fibronectin type III [cd00063] (133-196)
  IPR013783 Immunoglobulin-like fold [G3DSA:2.60.40.10] (126-209)
  IPR032526 SGBP, levan binding domain [PF16324] (220-483)
  IPR036116 Fibronectin type III superfamily [SSF49265] (45-193)

Sequence (486 aa):
MKNLIYIFSIIITLNLVSCEDVDPVITGSQKETINDLTIGEQGENLLITWELPQSSEELSVKIYVDDNDPITVSGNPTTYVLSNVIPNVEMAITVKVLYLDGSISQGITQFFTKEGTNAIENFEGVWNQKDLEINLSWELPENNAGNEILIKWTYSDGKNGERSVYSSETSYTIENVEMNTIYSISAQTTNGELLSNIISINVPTPKEWIGTKIGFVIVEADIDELTDDDEIAAAYWFVNKYPEGNVISVADIATGAVNLEDYKVLWLHRDRLYENAQVPAELLSSDVLDLMTNYLKDGGNLLLSIHATRYLPHLGRISMDRMPGILGAGEGGSGDDVWLVNAHIGYAFSGSDYNRADHPIYNNVVVDDTYYSDHSAIPFIGPGQREDHNSMWDLNSFGYSIPGDGANVVKAFEAENDATVLGTWGQVSDYCCAGIVDFAPSKDYFGRCVAVGLAAYEWNQNSGVNIYQENIENFTESCITYLQNN

Organism: NCBI:txid2992112